Protein AF-A0A356FTU5-F1 (afdb_monomer_lite)

pLDDT: mean 93.16, std 6.66, range [50.97, 98.75]

Secondary structure (DSSP, 8-state):
--TTSSSPPPSB--TTS-S-TTS--TTSSTT--TTS-HHHHHHHHHHHHHHHHHHHHTTT---EEE--TTEEETT-B-HHHHHHHHPPTT----TTSBHHHH-GGGBEETTEEEEE-SSTTSBPBS-S-SSS---TTEEEB----BTT---SSSTTGGGGGG-----B-TT-HHHHS--EEETTEEE-HHHHHHHHHHHHHHHHHHHTT--TT---STTTTTSS--EEEETTGGGS-HHHHHHHHHHHHHH-TT-EEEEEETT-HHHHHHHTTT-SEEEETHHHHHHH--SHHHHHHHHHHHHHHHTT-EEEE-S--TTSPPPSSHHHHHHHHHHHTTSSSEE---TTGGGT-BTTBSSS-EEEETTEEEE--SB----HHHHT---TTGGGHHHHHHHHHHHHHH-HHHHSS-EEE--BTT--SSEEEEEEESSTT--TTTS-EEEEEEES-TTS-EEEEE---HHHHHHTT--TT-EEEEEETT---SS-TTTTTS-SSTT-EEHHHHHHT-EEEEEPPPPSSTTHHHHS----EEEEEEE-PPPPP-PPPEETTSSSEEESSEEEEE----TT--TTT-EEEEEEEEEETTT--EEEEEEEES-SEEEEE--TT-EEEEEEEEEETT-PBPPPPPPPPPEEEE-TT--SS-SS--HHHHHHHT--TT-TT----EEEEEE-TTSEEEEEEEPPTT-EEEEEEES-TT-S-PEEEEEEEE--SSEEEEEEEEE--TTT----EEEEEE-

Structure (mmCIF, N/CA/C/O backbone):
data_AF-A0A356FTU5-F1
#
_entry.id   AF-A0A356FTU5-F1
#
loop_
_atom_site.group_PDB
_atom_site.id
_atom_site.type_symbol
_atom_site.label_atom_id
_atom_site.label_alt_id
_atom_site.label_comp_id
_atom_site.label_asym_id
_atom_site.label_entity_id
_atom_site.label_seq_id
_atom_site.pdbx_PDB_ins_code
_atom_site.Cartn_x
_atom_site.Cartn_y
_atom_site.Cartn_z
_atom_site.occupancy
_atom_site.B_iso_or_equiv
_atom_site.auth_seq_id
_atom_site.auth_comp_id
_atom_site.auth_asym_id
_atom_site.auth_atom_id
_atom_site.pdbx_PDB_model_num
ATOM 1 N N . ASP A 1 1 ? 15.880 -12.876 -33.669 1.00 50.97 1 ASP A N 1
ATOM 2 C CA . ASP A 1 1 ? 16.952 -12.279 -32.837 1.00 50.97 1 ASP A CA 1
ATOM 3 C C . ASP A 1 1 ? 16.834 -10.759 -32.657 1.00 50.97 1 ASP A C 1
ATOM 5 O O . ASP A 1 1 ? 17.768 -10.165 -32.138 1.00 50.97 1 ASP A O 1
ATOM 9 N N . GLY A 1 2 ? 15.717 -10.118 -33.037 1.00 56.53 2 GLY A N 1
ATOM 10 C CA . GLY A 1 2 ? 15.645 -8.648 -33.070 1.00 56.53 2 GLY A CA 1
ATOM 11 C C . GLY A 1 2 ? 16.388 -8.044 -34.270 1.00 56.53 2 GLY A C 1
ATOM 12 O O . GLY A 1 2 ? 17.000 -8.763 -35.067 1.00 56.53 2 GLY A O 1
ATOM 13 N N . TRP A 1 3 ? 16.289 -6.724 -34.433 1.00 52.47 3 TRP A N 1
ATOM 14 C CA . TRP A 1 3 ? 17.009 -5.992 -35.478 1.00 52.47 3 TRP A CA 1
ATOM 15 C C . TRP A 1 3 ? 18.530 -6.119 -35.268 1.00 52.47 3 TRP A C 1
ATOM 17 O O . TRP A 1 3 ? 19.006 -6.097 -34.139 1.00 52.47 3 TRP A O 1
ATOM 27 N N . GLY A 1 4 ? 19.299 -6.312 -36.347 1.00 58.19 4 GLY A N 1
ATOM 28 C CA . GLY A 1 4 ? 20.758 -6.515 -36.277 1.00 58.19 4 GLY A CA 1
ATOM 29 C C . GLY A 1 4 ? 21.218 -7.926 -35.871 1.00 58.19 4 GLY A C 1
ATOM 30 O O . GLY A 1 4 ? 22.419 -8.191 -35.857 1.00 58.19 4 GLY A O 1
ATOM 31 N N . GLY A 1 5 ? 20.289 -8.843 -35.578 1.00 63.22 5 GLY A N 1
ATOM 32 C CA . GLY A 1 5 ? 20.584 -10.247 -35.289 1.00 63.22 5 GLY A CA 1
ATOM 33 C C . GLY A 1 5 ? 20.733 -11.138 -36.533 1.00 63.22 5 GLY A C 1
ATOM 34 O O . GLY A 1 5 ? 20.671 -10.683 -37.675 1.00 63.22 5 GLY A O 1
ATOM 35 N N . SER A 1 6 ? 20.932 -12.444 -36.316 1.00 67.50 6 SER A N 1
ATOM 36 C CA . SER A 1 6 ? 21.190 -13.417 -37.394 1.00 67.50 6 SER A CA 1
ATOM 37 C C . SER A 1 6 ? 19.928 -13.955 -38.088 1.00 67.50 6 SER A C 1
ATOM 39 O O . SER A 1 6 ? 20.020 -14.586 -39.143 1.00 67.50 6 SER A O 1
ATOM 41 N N . GLY A 1 7 ? 18.752 -13.698 -37.507 1.00 69.56 7 GLY A N 1
ATOM 42 C CA . GLY A 1 7 ? 17.441 -14.123 -38.004 1.00 69.56 7 GLY A CA 1
ATOM 43 C C . GLY A 1 7 ? 16.509 -12.956 -38.363 1.00 69.56 7 GLY A C 1
ATOM 44 O O . GLY A 1 7 ? 16.874 -11.797 -38.180 1.00 69.56 7 GLY A O 1
ATOM 45 N N . PRO A 1 8 ? 15.290 -13.244 -38.861 1.00 72.50 8 PRO A N 1
ATOM 46 C CA . PRO A 1 8 ? 14.292 -12.212 -39.134 1.00 72.50 8 PRO A CA 1
ATOM 47 C C . PRO A 1 8 ? 13.932 -11.427 -37.863 1.00 72.50 8 PRO A C 1
ATOM 49 O O . PRO A 1 8 ? 13.915 -11.983 -36.756 1.00 72.50 8 PRO A O 1
ATOM 52 N N . SER A 1 9 ? 13.637 -10.137 -38.038 1.00 77.62 9 SER A N 1
ATOM 53 C CA . SER A 1 9 ? 13.112 -9.280 -36.973 1.00 77.62 9 SER A CA 1
ATOM 54 C C . SER A 1 9 ? 11.780 -9.821 -36.455 1.00 77.62 9 SER A C 1
ATOM 56 O O . SER A 1 9 ? 11.006 -10.417 -37.207 1.00 77.62 9 SER A O 1
ATOM 58 N N . TYR A 1 10 ? 11.522 -9.616 -35.164 1.00 85.06 10 TYR A N 1
ATOM 59 C CA . TYR A 1 10 ? 10.209 -9.896 -34.592 1.00 85.06 10 TYR A CA 1
ATOM 60 C C . TYR A 1 10 ? 9.212 -8.795 -34.971 1.00 85.06 10 TYR A C 1
ATOM 62 O O . TYR A 1 10 ? 9.615 -7.663 -35.222 1.00 85.06 10 TYR A O 1
ATOM 70 N N . ASP A 1 11 ? 7.931 -9.155 -35.010 1.00 84.69 11 ASP A N 1
ATOM 71 C CA . ASP A 1 11 ? 6.804 -8.258 -35.267 1.00 84.69 11 ASP A CA 1
ATOM 72 C C . ASP A 1 11 ? 5.815 -8.410 -34.091 1.00 84.69 11 ASP A C 1
ATOM 74 O O . ASP A 1 11 ? 5.336 -9.531 -33.852 1.00 84.69 11 ASP A O 1
ATOM 78 N N . PRO A 1 12 ? 5.587 -7.348 -33.295 1.00 88.88 12 PRO A N 1
ATOM 79 C CA . PRO A 1 12 ? 5.987 -5.956 -33.554 1.00 88.88 12 PRO A CA 1
ATOM 80 C C . PRO A 1 12 ? 7.434 -5.601 -33.163 1.00 88.88 12 PRO A C 1
ATOM 82 O O . PRO A 1 12 ? 7.894 -4.511 -33.491 1.00 88.88 12 PRO A O 1
ATOM 85 N N . GLY A 1 13 ? 8.171 -6.496 -32.498 1.00 90.19 13 GLY A N 1
ATOM 86 C CA . GLY A 1 13 ? 9.497 -6.194 -31.949 1.00 90.19 13 GLY A CA 1
ATOM 87 C C . GLY A 1 13 ? 9.448 -5.831 -30.463 1.00 90.19 13 GLY A C 1
ATOM 88 O O . GLY A 1 13 ? 8.398 -5.923 -29.831 1.00 90.19 13 GLY A O 1
ATOM 89 N N . SER A 1 14 ? 10.602 -5.492 -29.883 1.00 91.69 14 SER A N 1
ATOM 90 C CA . SER A 1 14 ? 10.703 -5.155 -28.457 1.00 91.69 14 SER A CA 1
ATOM 91 C C . SER A 1 14 ? 10.032 -3.806 -28.153 1.00 91.69 14 SER A C 1
ATOM 93 O O . SER A 1 14 ? 10.347 -2.833 -28.838 1.00 91.69 14 SER A O 1
ATOM 95 N N . PRO A 1 15 ? 9.179 -3.696 -27.115 1.00 93.38 15 PRO A N 1
ATOM 96 C CA . PRO A 1 15 ? 8.638 -2.412 -26.668 1.00 93.38 15 PRO A CA 1
ATOM 97 C C . PRO A 1 15 ? 9.717 -1.487 -26.077 1.00 93.38 15 PRO A C 1
ATOM 99 O O . PRO A 1 15 ? 9.538 -0.273 -26.080 1.00 93.38 15 PRO A O 1
ATOM 102 N N . TYR A 1 16 ? 10.854 -2.044 -25.643 1.00 94.12 16 TYR A N 1
ATOM 103 C CA . TYR A 1 16 ? 12.013 -1.295 -25.141 1.00 94.12 16 TYR A CA 1
ATOM 104 C C . TYR A 1 16 ? 12.865 -0.681 -26.267 1.00 94.12 16 TYR A C 1
ATOM 106 O O . TYR A 1 16 ? 13.640 0.245 -26.042 1.00 94.12 16 TYR A O 1
ATOM 114 N N . ALA A 1 17 ? 12.665 -1.106 -27.521 1.00 95.00 17 ALA A N 1
ATOM 115 C CA . ALA A 1 17 ? 13.195 -0.403 -28.686 1.00 95.00 17 ALA A CA 1
ATOM 116 C C . ALA A 1 17 ? 12.280 0.771 -29.058 1.00 95.00 17 ALA A C 1
ATOM 118 O O . ALA A 1 17 ? 11.572 0.748 -30.067 1.00 95.00 17 ALA A O 1
ATOM 119 N N . VAL A 1 18 ? 12.282 1.804 -28.210 1.00 96.25 18 VAL A N 1
ATOM 120 C CA . VAL A 1 18 ? 11.379 2.953 -28.340 1.00 96.25 18 VAL A CA 1
ATOM 121 C C . VAL A 1 18 ? 11.697 3.750 -29.599 1.00 96.25 18 VAL A C 1
ATOM 123 O O . VAL A 1 18 ? 12.757 4.361 -29.710 1.00 96.25 18 VAL A O 1
ATOM 126 N N . LYS A 1 19 ? 10.750 3.773 -30.539 1.00 95.25 19 LYS A N 1
ATOM 127 C CA . LYS A 1 19 ? 10.852 4.554 -31.777 1.00 95.25 19 LYS A CA 1
ATOM 128 C C . LYS A 1 19 ? 10.479 6.025 -31.599 1.00 95.25 19 LYS A C 1
ATOM 130 O O . LYS A 1 19 ? 11.009 6.870 -32.304 1.00 95.25 19 LYS A O 1
ATOM 135 N N . ASN A 1 20 ? 9.557 6.350 -30.700 1.00 96.62 20 ASN A N 1
ATOM 136 C CA . ASN A 1 20 ? 9.153 7.730 -30.442 1.00 96.62 20 ASN A CA 1
ATOM 137 C C . ASN A 1 20 ? 8.666 7.850 -28.995 1.00 96.62 20 ASN A C 1
ATOM 139 O O . ASN A 1 20 ? 7.679 7.221 -28.625 1.00 96.62 20 ASN A O 1
ATOM 143 N N . PHE A 1 21 ? 9.365 8.645 -28.186 1.00 97.69 21 PHE A N 1
ATOM 144 C CA . PHE A 1 21 ? 9.066 8.823 -26.762 1.00 97.69 21 PHE A CA 1
ATOM 145 C C . PHE A 1 21 ? 7.808 9.671 -26.488 1.00 97.69 21 PHE A C 1
ATOM 147 O O . PHE A 1 21 ? 7.308 9.673 -25.368 1.00 97.69 21 PHE A O 1
ATOM 154 N N . PHE A 1 22 ? 7.275 10.371 -27.492 1.00 97.88 22 PHE A N 1
ATOM 155 C CA . PHE A 1 22 ? 6.143 11.302 -27.360 1.00 97.88 22 PHE A CA 1
ATOM 156 C C . PHE A 1 22 ? 4.938 10.888 -28.211 1.00 97.88 22 PHE A C 1
ATOM 158 O O . PHE A 1 22 ? 4.137 11.720 -28.639 1.00 97.88 22 PHE A O 1
ATOM 165 N N . ALA A 1 23 ? 4.838 9.598 -28.525 1.00 96.88 23 ALA A N 1
ATOM 166 C CA . ALA A 1 23 ? 3.730 9.041 -29.278 1.00 96.88 23 ALA A CA 1
ATOM 167 C C . ALA A 1 23 ? 3.340 7.670 -28.729 1.00 96.88 23 ALA A C 1
ATOM 169 O O . ALA A 1 23 ? 4.171 6.912 -28.236 1.00 96.88 23 ALA A O 1
ATOM 170 N N . VAL A 1 24 ? 2.063 7.331 -28.876 1.00 97.50 24 VAL A N 1
ATOM 171 C CA . VAL A 1 24 ? 1.575 5.970 -28.646 1.00 97.50 24 VAL A CA 1
ATOM 172 C C . VAL A 1 24 ? 1.755 5.175 -29.940 1.00 97.50 24 VAL A C 1
ATOM 174 O O . VAL A 1 24 ? 1.556 5.712 -31.031 1.00 97.50 24 VAL A O 1
ATOM 177 N N . ASN A 1 25 ? 2.138 3.899 -29.840 1.00 94.56 25 ASN A N 1
ATOM 178 C CA . ASN A 1 25 ? 2.213 3.013 -31.002 1.00 94.56 25 ASN A CA 1
ATOM 179 C C . ASN A 1 25 ? 0.865 3.009 -31.747 1.00 94.56 25 ASN A C 1
ATOM 181 O O . ASN A 1 25 ? -0.183 2.815 -31.135 1.00 94.56 25 ASN A O 1
ATOM 185 N N . GLU A 1 26 ? 0.903 3.205 -33.065 1.00 95.25 26 GLU A N 1
ATOM 186 C CA . GLU A 1 26 ? -0.280 3.358 -33.921 1.00 95.25 26 GLU A CA 1
ATOM 187 C C . GLU A 1 26 ? -1.257 2.173 -33.862 1.00 95.25 26 GLU A C 1
ATOM 189 O O . GLU A 1 26 ? -2.435 2.326 -34.169 1.00 95.25 26 GLU A O 1
ATOM 194 N N . LEU A 1 27 ? -0.774 1.000 -33.444 1.00 93.75 27 LEU A N 1
ATOM 195 C CA . LEU A 1 27 ? -1.554 -0.230 -33.314 1.00 93.75 27 LEU A CA 1
ATOM 196 C C . LEU A 1 27 ? -2.306 -0.330 -31.978 1.00 93.75 27 LEU A C 1
ATOM 198 O O . LEU A 1 27 ? -3.172 -1.189 -31.830 1.00 93.75 27 LEU A O 1
ATOM 202 N N . MET A 1 28 ? -2.016 0.539 -31.004 1.00 94.56 28 MET A N 1
ATOM 203 C CA . MET A 1 28 ? -2.645 0.539 -29.675 1.00 94.56 28 MET A CA 1
ATOM 204 C C . MET A 1 28 ? -3.977 1.302 -29.677 1.00 94.56 28 MET A C 1
ATOM 206 O O . MET A 1 28 ? -4.238 2.161 -28.837 1.00 94.56 28 MET A O 1
ATOM 210 N N . THR A 1 29 ? -4.836 0.999 -30.649 1.00 95.31 29 THR A N 1
ATOM 211 C CA . THR A 1 29 ? -6.193 1.540 -30.749 1.00 95.31 29 THR A CA 1
ATOM 212 C C . THR A 1 29 ? -7.114 0.578 -31.487 1.00 95.31 29 THR A C 1
ATOM 214 O O . THR A 1 29 ? -6.723 -0.093 -32.440 1.00 95.31 29 THR A O 1
ATOM 217 N N . VAL A 1 30 ? -8.385 0.547 -31.084 1.00 95.56 30 VAL A N 1
ATOM 218 C CA . VAL A 1 30 ? -9.436 -0.187 -31.810 1.00 95.56 30 VAL A CA 1
ATOM 219 C C . VAL A 1 30 ? -9.863 0.515 -33.105 1.00 95.56 30 VAL A C 1
ATOM 221 O O . VAL A 1 30 ? -10.628 -0.048 -33.885 1.00 95.56 30 VAL A O 1
ATOM 224 N N . HIS A 1 31 ? -9.386 1.742 -33.335 1.00 95.81 31 HIS A N 1
ATOM 225 C CA . HIS A 1 31 ? -9.686 2.563 -34.510 1.00 95.81 31 HIS A CA 1
ATOM 226 C C . HIS A 1 31 ? -8.559 2.574 -35.549 1.00 95.81 31 HIS A C 1
ATOM 228 O O . HIS A 1 31 ? -8.547 3.445 -36.416 1.00 95.81 31 HIS A O 1
ATOM 234 N N . TYR A 1 32 ? -7.625 1.623 -35.473 1.00 96.50 32 TYR A N 1
ATOM 235 C CA . TYR A 1 32 ? -6.564 1.493 -36.464 1.00 96.50 32 TYR A CA 1
ATOM 236 C C . TYR A 1 32 ? -7.145 1.254 -37.865 1.00 96.50 32 TYR A C 1
ATOM 238 O O . TYR A 1 32 ? -7.964 0.351 -38.063 1.00 96.50 32 TYR A O 1
ATOM 246 N N . ASP A 1 33 ? -6.673 2.025 -38.844 1.00 96.62 33 ASP A N 1
ATOM 247 C CA . ASP A 1 33 ? -6.993 1.842 -40.258 1.00 96.62 33 ASP A CA 1
ATOM 248 C C . ASP A 1 33 ? -5.701 1.870 -41.082 1.00 96.62 33 ASP A C 1
ATOM 250 O O . ASP A 1 33 ? -4.953 2.847 -41.079 1.00 96.62 33 ASP A O 1
ATOM 254 N N . ALA A 1 34 ? -5.442 0.796 -41.828 1.00 95.75 34 ALA A N 1
ATOM 255 C CA . ALA A 1 34 ? -4.254 0.682 -42.673 1.00 95.75 34 ALA A CA 1
ATOM 256 C C . ALA A 1 34 ? -4.234 1.677 -43.856 1.00 95.75 34 ALA A C 1
ATOM 258 O O . ALA A 1 34 ? -3.230 1.762 -44.562 1.00 95.75 34 ALA A O 1
ATOM 259 N N . SER A 1 35 ? -5.340 2.381 -44.124 1.00 96.81 35 SER A N 1
ATOM 260 C CA . SER A 1 35 ? -5.424 3.448 -45.127 1.00 96.81 35 SER A CA 1
ATOM 261 C C . SER A 1 35 ? -5.103 4.847 -44.590 1.00 96.81 35 SER A C 1
ATOM 263 O O . SER A 1 35 ? -4.844 5.740 -45.400 1.00 96.81 35 SER A O 1
ATOM 265 N N . ASN A 1 36 ? -5.080 5.022 -43.266 1.00 97.00 36 ASN A N 1
ATOM 266 C CA . ASN A 1 36 ? -4.653 6.255 -42.607 1.00 97.00 36 ASN A CA 1
ATOM 267 C C . ASN A 1 36 ? -3.126 6.415 -42.663 1.00 97.00 36 ASN A C 1
ATOM 269 O O . ASN A 1 36 ? -2.379 5.443 -42.815 1.00 97.00 36 ASN A O 1
ATOM 273 N N . SER A 1 37 ? -2.649 7.648 -42.493 1.00 95.50 37 SER A N 1
ATOM 274 C CA . SER A 1 37 ? -1.238 7.898 -42.207 1.00 95.50 37 SER A CA 1
ATOM 275 C C . SER A 1 37 ? -0.852 7.376 -40.816 1.00 95.50 37 SER A C 1
ATOM 277 O O . SER A 1 37 ? -1.699 7.156 -39.945 1.00 95.50 37 SER A O 1
ATOM 279 N N . VAL A 1 38 ? 0.453 7.210 -40.590 1.00 92.56 38 VAL A N 1
ATOM 280 C CA . VAL A 1 38 ? 0.994 6.824 -39.276 1.00 92.56 38 VAL A CA 1
ATOM 281 C C . VAL A 1 38 ? 0.581 7.840 -38.209 1.00 92.56 38 VAL A C 1
ATOM 283 O O . VAL A 1 38 ? 0.189 7.472 -37.107 1.00 92.56 38 VAL A O 1
ATOM 286 N N . GLU A 1 39 ? 0.609 9.132 -38.533 1.00 93.25 39 GLU A N 1
ATOM 287 C CA . GLU A 1 39 ? 0.220 10.215 -37.627 1.00 93.25 39 GLU A CA 1
ATOM 288 C C . GLU A 1 39 ? -1.268 10.171 -37.273 1.00 93.25 39 GLU A C 1
ATOM 290 O O . GLU A 1 39 ? -1.624 10.368 -36.113 1.00 93.25 39 GLU A O 1
ATOM 295 N N . GLU A 1 40 ? -2.135 9.884 -38.246 1.00 96.31 40 GLU A N 1
ATOM 296 C CA . GLU A 1 40 ? -3.575 9.732 -38.017 1.00 96.31 40 GLU A CA 1
ATOM 297 C C . GLU A 1 40 ? -3.864 8.550 -37.077 1.00 96.31 40 GLU A C 1
ATOM 299 O O . GLU A 1 40 ? -4.632 8.692 -36.122 1.00 96.31 40 GLU A O 1
ATOM 304 N N . ASN A 1 41 ? -3.195 7.409 -37.275 1.00 97.75 41 ASN A N 1
ATOM 305 C CA . ASN A 1 41 ? -3.339 6.259 -36.380 1.00 97.75 41 ASN A CA 1
ATOM 306 C C . ASN A 1 41 ? -2.711 6.508 -34.993 1.00 97.75 41 ASN A C 1
ATOM 308 O O . ASN A 1 41 ? -3.313 6.154 -33.979 1.00 97.75 41 ASN A O 1
ATOM 312 N N . ARG A 1 42 ? -1.551 7.177 -34.907 1.00 96.75 42 ARG A N 1
ATOM 313 C CA . ARG A 1 42 ? -0.941 7.600 -33.629 1.00 96.75 42 ARG A CA 1
ATOM 314 C C . ARG A 1 42 ? -1.839 8.568 -32.858 1.00 96.75 42 ARG A C 1
ATOM 316 O O . ARG A 1 42 ? -1.925 8.460 -31.639 1.00 96.75 42 ARG A O 1
ATOM 323 N N . ALA A 1 43 ? -2.536 9.479 -33.537 1.00 96.81 43 ALA A N 1
ATOM 324 C CA . ALA A 1 43 ? -3.500 10.373 -32.899 1.00 96.81 43 ALA A CA 1
ATOM 325 C C . ALA A 1 43 ? -4.685 9.592 -32.305 1.00 96.81 43 ALA A C 1
ATOM 327 O O . ALA A 1 43 ? -5.057 9.825 -31.156 1.00 96.81 43 ALA A O 1
ATOM 328 N N . ALA A 1 44 ? -5.224 8.613 -33.040 1.00 98.12 44 ALA A N 1
ATOM 329 C CA . ALA A 1 44 ? -6.270 7.729 -32.524 1.00 98.12 44 ALA A CA 1
ATOM 330 C C . ALA A 1 44 ? -5.791 6.877 -31.330 1.00 98.12 44 ALA A C 1
ATOM 332 O O . ALA A 1 44 ? -6.558 6.641 -30.395 1.00 98.12 44 ALA A O 1
ATOM 333 N N . ALA A 1 45 ? -4.530 6.435 -31.334 1.00 98.38 45 ALA A N 1
ATOM 334 C CA . ALA A 1 45 ? -3.909 5.732 -30.211 1.00 98.38 45 ALA A CA 1
ATOM 335 C C . ALA A 1 45 ? -3.667 6.639 -28.995 1.00 98.38 45 ALA A C 1
ATOM 337 O O . ALA A 1 45 ? -3.899 6.217 -27.865 1.00 98.38 45 ALA A O 1
ATOM 338 N N . MET A 1 46 ? -3.288 7.902 -29.206 1.00 98.25 46 MET A N 1
ATOM 339 C CA . MET A 1 46 ? -3.169 8.887 -28.127 1.00 98.25 46 MET A CA 1
ATOM 340 C C . MET A 1 46 ? -4.514 9.128 -27.434 1.00 98.25 46 MET A C 1
ATOM 342 O O . MET A 1 46 ? -4.575 9.125 -26.208 1.00 98.25 46 MET A O 1
ATOM 346 N N . THR A 1 47 ? -5.607 9.269 -28.195 1.00 98.25 47 THR A N 1
ATOM 347 C CA . THR A 1 47 ? -6.957 9.363 -27.612 1.00 98.25 47 THR A CA 1
ATOM 348 C C . THR A 1 47 ? -7.307 8.115 -26.803 1.00 98.25 47 THR A C 1
ATOM 350 O O . THR A 1 47 ? -7.766 8.240 -25.673 1.00 98.25 47 THR A O 1
ATOM 353 N N . ALA A 1 48 ? -7.030 6.917 -27.327 1.00 98.38 48 ALA A N 1
ATOM 354 C CA . ALA A 1 48 ? -7.289 5.674 -26.599 1.00 98.38 48 ALA A CA 1
ATOM 355 C C . ALA A 1 48 ? -6.501 5.591 -25.278 1.00 98.38 48 ALA A C 1
ATOM 357 O O . ALA A 1 48 ? -7.040 5.139 -24.268 1.00 98.38 48 ALA A O 1
ATOM 358 N N . PHE A 1 49 ? -5.247 6.051 -25.265 1.00 98.50 49 PHE A N 1
ATOM 359 C CA . PHE A 1 49 ? -4.437 6.091 -24.050 1.00 98.50 49 PHE A CA 1
ATOM 360 C C . PHE A 1 49 ? -4.940 7.136 -23.043 1.00 98.50 49 PHE A C 1
ATOM 362 O O . PHE A 1 49 ? -5.043 6.827 -21.858 1.00 98.50 49 PHE A O 1
ATOM 369 N N . HIS A 1 50 ? -5.325 8.333 -23.500 1.00 98.38 50 HIS A N 1
ATOM 370 C CA . HIS A 1 50 ? -5.966 9.344 -22.653 1.00 98.38 50 HIS A CA 1
ATOM 371 C C . HIS A 1 50 ? -7.222 8.788 -21.966 1.00 98.38 50 HIS A C 1
ATOM 373 O O . HIS A 1 50 ? -7.349 8.872 -20.746 1.00 98.38 50 HIS A O 1
ATOM 379 N N . ASP A 1 51 ? -8.118 8.167 -22.736 1.00 98.12 51 ASP A N 1
ATOM 380 C CA . ASP A 1 51 ? -9.369 7.600 -22.223 1.00 98.12 51 ASP A CA 1
ATOM 381 C C . ASP A 1 51 ? -9.118 6.429 -21.256 1.00 98.12 51 ASP A C 1
ATOM 383 O O . ASP A 1 51 ? -9.857 6.250 -20.282 1.00 98.12 51 ASP A O 1
ATOM 387 N N . PHE A 1 52 ? -8.068 5.635 -21.502 1.00 98.00 52 PHE A N 1
ATOM 388 C CA . PHE A 1 52 ? -7.630 4.575 -20.596 1.00 98.00 52 PHE A CA 1
ATOM 389 C C . PHE A 1 52 ? -7.192 5.141 -19.242 1.00 98.00 52 PHE A C 1
ATOM 391 O O . PHE A 1 52 ? -7.682 4.670 -18.216 1.00 98.00 52 PHE A O 1
ATOM 398 N N . VAL A 1 53 ? -6.326 6.160 -19.233 1.00 98.44 53 VAL A N 1
ATOM 399 C CA . VAL A 1 53 ? -5.860 6.785 -17.986 1.00 98.44 53 VAL A CA 1
ATOM 400 C C . VAL A 1 53 ? -7.027 7.439 -17.253 1.00 98.44 53 VAL A C 1
ATOM 402 O O . VAL A 1 53 ? -7.276 7.096 -16.106 1.00 98.44 53 VAL A O 1
ATOM 405 N N . ALA A 1 54 ? -7.860 8.227 -17.937 1.00 97.69 54 ALA A N 1
ATOM 406 C CA . ALA A 1 54 ? -9.052 8.817 -17.325 1.00 97.69 54 ALA A CA 1
ATOM 407 C C . ALA A 1 54 ? -9.996 7.761 -16.707 1.00 97.69 54 ALA A C 1
ATOM 409 O O . ALA A 1 54 ? -10.629 7.997 -15.677 1.00 97.69 54 ALA A O 1
ATOM 410 N N . SER A 1 55 ? -10.093 6.572 -17.312 1.00 97.88 55 SER A N 1
ATOM 411 C CA . SER A 1 55 ? -10.869 5.458 -16.755 1.00 97.88 55 SER A CA 1
ATOM 412 C C . SER A 1 55 ? -10.214 4.831 -15.520 1.00 97.88 55 SER A C 1
ATOM 414 O O . SER A 1 55 ? -10.935 4.406 -14.615 1.00 97.88 55 SER A O 1
ATOM 416 N N . ALA A 1 56 ? -8.882 4.758 -15.477 1.00 97.62 56 ALA A N 1
ATOM 417 C CA . ALA A 1 56 ? -8.121 4.297 -14.318 1.00 97.62 56 ALA A CA 1
ATOM 418 C C . ALA A 1 56 ? -8.263 5.276 -13.140 1.00 97.62 56 ALA A C 1
ATOM 420 O O . ALA A 1 56 ? -8.560 4.842 -12.024 1.00 97.62 56 ALA A O 1
ATOM 421 N N . ASP A 1 57 ? -8.215 6.582 -13.412 1.00 96.31 57 ASP A N 1
ATOM 422 C CA . ASP A 1 57 ? -8.398 7.652 -12.426 1.00 96.31 57 ASP A CA 1
ATOM 423 C C . ASP A 1 57 ? -9.779 7.558 -11.751 1.00 96.31 57 ASP A C 1
ATOM 425 O O . ASP A 1 57 ? -9.889 7.620 -10.528 1.00 96.31 57 ASP A O 1
ATOM 429 N N . LEU A 1 58 ? -10.847 7.293 -12.523 1.00 95.62 58 LEU A N 1
ATOM 430 C CA . LEU A 1 58 ? -12.206 7.057 -11.996 1.00 95.62 58 LEU A CA 1
ATOM 431 C C . LEU A 1 58 ? -12.317 5.821 -11.088 1.00 95.62 58 LEU A C 1
ATOM 433 O O . LEU A 1 58 ? -13.334 5.636 -10.411 1.00 95.62 58 LEU A O 1
ATOM 437 N N . LYS A 1 59 ? -11.320 4.936 -11.125 1.00 95.25 59 LYS A N 1
ATOM 438 C CA . LYS A 1 59 ? -11.200 3.747 -10.276 1.00 95.25 59 LYS A CA 1
ATOM 439 C C . LYS A 1 59 ? -10.130 3.898 -9.200 1.00 95.25 59 LYS A C 1
ATOM 441 O O . LYS A 1 59 ? -9.903 2.930 -8.481 1.00 95.25 59 LYS A O 1
ATOM 446 N N . GLU A 1 60 ? -9.507 5.073 -9.091 1.00 92.69 60 GLU A N 1
ATOM 447 C CA . GLU A 1 60 ? -8.386 5.347 -8.186 1.00 92.69 60 GLU A CA 1
ATOM 448 C C . GLU A 1 60 ? -7.209 4.372 -8.397 1.00 92.69 60 GLU A C 1
ATOM 450 O O . GLU A 1 60 ? -6.487 4.019 -7.461 1.00 92.69 60 GLU A O 1
ATOM 455 N N . VAL A 1 61 ? -7.019 3.910 -9.639 1.00 95.00 61 VAL A N 1
ATOM 456 C CA . VAL A 1 61 ? -5.905 3.045 -10.042 1.00 95.00 61 VAL A CA 1
ATOM 457 C C . VAL A 1 61 ? -4.841 3.906 -10.698 1.00 95.00 61 VAL A C 1
ATOM 459 O O . VAL A 1 61 ? -5.067 4.438 -11.779 1.00 95.00 61 VAL A O 1
ATOM 462 N N . GLY A 1 62 ? -3.673 4.002 -10.065 1.00 95.31 62 GLY A N 1
ATOM 463 C CA . GLY A 1 62 ? -2.579 4.782 -10.624 1.00 95.31 62 GLY A CA 1
ATOM 464 C C . GLY A 1 62 ? -1.905 4.103 -11.821 1.00 95.31 62 GLY A C 1
ATOM 465 O O . GLY A 1 62 ? -1.698 2.885 -11.815 1.00 95.31 62 GLY A O 1
ATOM 466 N N . VAL A 1 63 ? -1.523 4.886 -12.831 1.00 97.38 63 VAL A N 1
ATOM 467 C CA . VAL A 1 63 ? -0.837 4.403 -14.040 1.00 97.38 63 VAL A CA 1
ATOM 468 C C . VAL A 1 63 ? 0.640 4.777 -13.996 1.00 97.38 63 VAL A C 1
ATOM 470 O O . VAL A 1 63 ? 1.007 5.951 -14.006 1.00 97.38 63 VAL A O 1
ATOM 473 N N . MET A 1 64 ? 1.503 3.761 -13.995 1.00 97.56 64 MET A N 1
ATOM 474 C CA . MET A 1 64 ? 2.954 3.919 -14.065 1.00 97.56 64 MET A CA 1
ATOM 475 C C . MET A 1 64 ? 3.461 3.481 -15.442 1.00 97.56 64 MET A C 1
ATOM 477 O O . MET A 1 64 ? 3.223 2.344 -15.848 1.00 97.56 64 MET A O 1
ATOM 481 N N . LEU A 1 65 ? 4.151 4.371 -16.157 1.00 97.62 65 LEU A N 1
ATOM 482 C CA . LEU A 1 65 ? 4.747 4.059 -17.460 1.00 97.62 65 LEU A CA 1
ATOM 483 C C . LEU A 1 65 ? 6.147 3.472 -17.305 1.00 97.62 65 LEU A C 1
ATOM 485 O O . LEU A 1 65 ? 6.892 3.871 -16.416 1.00 97.62 65 LEU A O 1
ATOM 489 N N . ASP A 1 66 ? 6.527 2.569 -18.203 1.00 96.00 66 ASP A N 1
ATOM 490 C CA . ASP A 1 66 ? 7.927 2.171 -18.331 1.00 96.00 66 ASP A CA 1
ATOM 491 C C . ASP A 1 66 ? 8.738 3.296 -19.001 1.00 96.00 66 ASP A C 1
ATOM 493 O O . ASP A 1 66 ? 8.244 3.972 -19.909 1.00 96.00 66 ASP A O 1
ATOM 497 N N . ALA A 1 67 ? 9.962 3.528 -18.532 1.00 95.50 67 ALA A N 1
ATOM 498 C CA . ALA A 1 67 ? 10.813 4.642 -18.940 1.00 95.50 67 ALA A CA 1
ATOM 499 C C . ALA A 1 67 ? 12.256 4.184 -19.224 1.00 95.50 67 ALA A C 1
ATOM 501 O O . ALA A 1 67 ? 13.139 4.366 -18.379 1.00 95.50 67 ALA A O 1
ATOM 502 N N . PRO A 1 68 ? 12.523 3.624 -20.419 1.00 95.06 68 PRO A N 1
ATOM 503 C CA . PRO A 1 68 ? 13.858 3.211 -20.841 1.00 95.06 68 PRO A CA 1
ATOM 504 C C . PRO A 1 68 ? 14.673 4.396 -21.341 1.00 95.06 68 PRO A C 1
ATOM 506 O O . PRO A 1 68 ? 14.873 4.581 -22.533 1.00 95.06 68 PRO A O 1
ATOM 509 N N . PHE A 1 69 ? 15.124 5.255 -20.430 1.00 96.75 69 PHE A N 1
ATOM 510 C CA . PHE A 1 69 ? 15.841 6.477 -20.814 1.00 96.75 69 PHE A CA 1
ATOM 511 C C . PHE A 1 69 ? 17.307 6.242 -21.172 1.00 96.75 69 PHE A C 1
ATOM 513 O O . PHE A 1 69 ? 17.879 7.038 -21.911 1.00 96.75 69 PHE A O 1
ATOM 520 N N . ASN A 1 70 ? 17.926 5.155 -20.703 1.00 95.62 70 ASN A N 1
ATOM 521 C CA . ASN A 1 70 ? 19.324 4.860 -21.033 1.00 95.62 70 ASN A CA 1
ATOM 522 C C . ASN A 1 70 ? 19.514 4.427 -22.496 1.00 95.62 70 ASN A C 1
ATOM 524 O O . ASN A 1 70 ? 20.637 4.432 -22.998 1.00 95.62 70 ASN A O 1
ATOM 528 N N . HIS A 1 71 ? 18.442 4.018 -23.178 1.00 96.75 71 HIS A N 1
ATOM 529 C CA . HIS A 1 71 ? 18.529 3.470 -24.521 1.00 96.75 71 HIS A CA 1
ATOM 530 C C . HIS A 1 71 ? 17.293 3.767 -25.369 1.00 96.75 71 HIS A C 1
ATOM 532 O O . HIS A 1 71 ? 16.256 4.199 -24.890 1.00 96.75 71 HIS A O 1
ATOM 538 N N . THR A 1 72 ? 17.398 3.554 -26.674 1.00 96.88 72 THR A N 1
ATOM 539 C CA . THR A 1 72 ? 16.298 3.804 -27.612 1.00 96.88 72 THR A CA 1
ATOM 540 C C . THR A 1 72 ? 16.452 2.973 -28.886 1.00 96.88 72 THR A C 1
ATOM 542 O O . THR A 1 72 ? 17.484 2.327 -29.081 1.00 96.88 72 THR A O 1
ATOM 545 N N . ALA A 1 73 ? 15.451 2.945 -29.768 1.00 95.50 73 ALA A N 1
ATOM 546 C CA . ALA A 1 73 ? 15.582 2.283 -31.061 1.00 95.50 73 ALA A CA 1
ATOM 547 C C . ALA A 1 73 ? 16.670 2.939 -31.927 1.00 95.50 73 ALA A C 1
ATOM 549 O O . ALA A 1 73 ? 16.947 4.136 -31.850 1.00 95.50 73 ALA A O 1
ATOM 550 N N . HIS A 1 74 ? 17.255 2.159 -32.834 1.00 92.50 74 HIS A N 1
ATOM 551 C CA . HIS A 1 74 ? 18.209 2.685 -33.814 1.00 92.50 74 HIS A CA 1
ATOM 552 C C . HIS A 1 74 ? 17.602 3.719 -34.783 1.00 92.50 74 HIS A C 1
ATOM 554 O O . HIS A 1 74 ? 18.351 4.499 -35.368 1.00 92.50 74 HIS A O 1
ATOM 560 N N . ASP A 1 75 ? 16.285 3.692 -34.988 1.00 94.44 75 ASP A N 1
ATOM 561 C CA . ASP A 1 75 ? 15.499 4.587 -35.841 1.00 94.44 75 ASP A CA 1
ATOM 562 C C . ASP A 1 75 ? 14.583 5.508 -35.017 1.00 94.44 75 ASP A C 1
ATOM 564 O O . ASP A 1 75 ? 13.507 5.887 -35.478 1.00 94.44 75 ASP A O 1
ATOM 568 N N . VAL A 1 76 ? 15.001 5.864 -33.795 1.00 97.88 76 VAL A N 1
ATOM 569 C CA . VAL A 1 76 ? 14.257 6.795 -32.939 1.00 97.88 76 VAL A CA 1
ATOM 570 C C . VAL A 1 76 ? 14.023 8.138 -33.631 1.00 97.88 76 VAL A C 1
ATOM 572 O O . VAL A 1 76 ? 14.943 8.757 -34.171 1.00 97.88 76 VAL A O 1
ATOM 575 N N . GLU A 1 77 ? 12.776 8.584 -33.592 1.00 98.19 77 GLU A N 1
ATOM 576 C CA . GLU A 1 77 ? 12.278 9.846 -34.118 1.00 98.19 77 GLU A CA 1
ATOM 577 C C . GLU A 1 77 ? 12.417 10.962 -33.071 1.00 98.19 77 GLU A C 1
ATOM 579 O O . GLU A 1 77 ? 12.297 10.728 -31.868 1.00 98.19 77 GLU A O 1
ATOM 584 N N . LEU A 1 78 ? 12.614 12.203 -33.520 1.00 98.06 78 LEU A N 1
ATOM 585 C CA . LEU A 1 78 ? 12.702 13.366 -32.628 1.00 98.06 78 LEU A CA 1
ATOM 586 C C . LEU A 1 78 ? 11.433 13.578 -31.783 1.00 98.06 78 LEU A C 1
ATOM 588 O O . LEU A 1 78 ? 11.522 13.987 -30.625 1.00 98.06 78 LEU A O 1
ATOM 592 N N . GLY A 1 79 ? 10.253 13.367 -32.368 1.00 96.88 79 GLY A N 1
ATOM 593 C CA . GLY A 1 79 ? 9.018 13.974 -31.876 1.00 96.88 79 GLY A CA 1
ATOM 594 C C . GLY A 1 79 ? 9.062 15.507 -31.971 1.00 96.88 79 GLY A C 1
ATOM 595 O O . GLY A 1 79 ? 10.091 16.106 -32.294 1.00 96.88 79 GLY A O 1
ATOM 596 N N . GLN A 1 80 ? 7.940 16.178 -31.694 1.00 97.25 80 GLN A N 1
ATOM 597 C CA . GLN A 1 80 ? 7.920 17.647 -31.743 1.00 97.25 80 GLN A CA 1
ATOM 598 C C . GLN A 1 80 ? 8.850 18.260 -30.684 1.00 97.25 80 GLN A C 1
ATOM 600 O O . GLN A 1 80 ? 9.588 19.188 -30.992 1.00 97.25 80 GLN A O 1
ATOM 605 N N . VAL A 1 81 ? 8.900 17.669 -29.486 1.00 97.81 81 VAL A N 1
ATOM 606 C CA . VAL A 1 81 ? 9.810 18.088 -28.409 1.00 97.81 81 VAL A CA 1
ATOM 607 C C . VAL A 1 81 ? 11.272 18.042 -28.864 1.00 97.81 81 VAL A C 1
ATOM 609 O O . VAL A 1 81 ? 12.023 18.981 -28.623 1.00 97.81 81 VAL A O 1
ATOM 612 N N . GLY A 1 82 ? 11.688 16.995 -29.585 1.00 97.81 82 GLY A N 1
ATOM 613 C CA . GLY A 1 82 ? 13.043 16.919 -30.131 1.00 97.81 82 GLY A CA 1
ATOM 614 C C . GLY A 1 82 ? 13.331 17.987 -31.185 1.00 97.81 82 GLY A C 1
ATOM 615 O O . GLY A 1 82 ? 14.436 18.523 -31.216 1.00 97.81 82 GLY A O 1
ATOM 616 N N . VAL A 1 83 ? 12.355 18.338 -32.029 1.00 98.25 83 VAL A N 1
ATOM 617 C CA . VAL A 1 83 ? 12.503 19.451 -32.985 1.00 98.25 83 VAL A CA 1
ATOM 618 C C . VAL A 1 83 ? 12.702 20.763 -32.234 1.00 98.25 83 VAL A C 1
ATOM 620 O O . VAL A 1 83 ? 13.652 21.490 -32.522 1.00 98.25 83 VAL A O 1
ATOM 623 N N . ASP A 1 84 ? 11.857 21.029 -31.240 1.00 97.75 84 ASP A N 1
ATOM 624 C CA . ASP A 1 84 ? 11.917 22.248 -30.437 1.00 97.75 84 ASP A CA 1
ATOM 625 C C . ASP A 1 84 ? 13.255 22.341 -29.686 1.00 97.75 84 ASP A C 1
ATOM 627 O O . ASP A 1 84 ? 13.859 23.413 -29.612 1.00 97.75 84 ASP A O 1
ATOM 631 N N . LEU A 1 85 ? 13.775 21.209 -29.193 1.00 97.75 85 LEU A N 1
ATOM 632 C CA . LEU A 1 85 ? 15.017 21.147 -28.427 1.00 97.75 85 LEU A CA 1
ATOM 633 C C . LEU A 1 85 ? 16.294 21.186 -29.278 1.00 97.75 85 LEU A C 1
ATOM 635 O O . LEU A 1 85 ? 17.255 21.854 -28.901 1.00 97.75 85 LEU A O 1
ATOM 639 N N . PHE A 1 86 ? 16.339 20.498 -30.413 1.00 97.94 86 PHE A N 1
ATOM 640 C CA . PHE A 1 86 ? 17.604 20.244 -31.107 1.00 97.94 86 PHE A CA 1
ATOM 641 C C . PHE A 1 86 ? 17.764 20.984 -32.437 1.00 97.94 86 PHE A C 1
ATOM 643 O O . PHE A 1 86 ? 18.885 21.050 -32.939 1.00 97.94 86 PHE A O 1
ATOM 650 N N . GLN A 1 87 ? 16.703 21.564 -33.013 1.00 98.00 87 GLN A N 1
ATOM 651 C CA . GLN A 1 87 ? 16.788 22.224 -34.319 1.00 98.00 87 GLN A CA 1
ATOM 652 C C . GLN A 1 87 ? 17.654 23.501 -34.262 1.00 98.00 87 GLN A C 1
ATOM 654 O O . GLN A 1 87 ? 17.289 24.453 -33.572 1.00 98.00 87 GLN A O 1
ATOM 659 N N . PRO A 1 88 ? 18.754 23.593 -35.035 1.00 97.75 88 PRO A N 1
ATOM 660 C CA . PRO A 1 88 ? 19.558 24.809 -35.110 1.00 97.75 88 PRO A CA 1
ATOM 661 C C . PRO A 1 88 ? 18.908 25.905 -35.961 1.00 97.75 88 PRO A C 1
ATOM 663 O O . PRO A 1 88 ? 18.141 25.628 -36.890 1.00 97.75 88 PRO A O 1
ATOM 666 N N . ASP A 1 89 ? 19.321 27.151 -35.728 1.00 96.81 89 ASP A N 1
ATOM 667 C CA . ASP A 1 89 ? 18.917 28.304 -36.533 1.00 96.81 89 ASP A CA 1
ATOM 668 C C . ASP A 1 89 ? 19.197 28.076 -38.029 1.00 96.81 89 ASP A C 1
ATOM 670 O O . ASP A 1 89 ? 20.273 27.631 -38.442 1.00 96.81 89 ASP A O 1
ATOM 674 N N . GLY A 1 90 ? 18.212 28.405 -38.867 1.00 95.81 90 GLY A N 1
ATOM 675 C CA . GLY A 1 90 ? 18.310 28.265 -40.323 1.00 95.81 90 GLY A CA 1
ATOM 676 C C . GLY A 1 90 ? 18.147 26.836 -40.852 1.00 95.81 90 GLY A C 1
ATOM 677 O O . GLY A 1 90 ? 18.278 26.633 -42.061 1.00 95.81 90 GLY A O 1
ATOM 678 N N . GLN A 1 91 ? 17.843 25.857 -39.994 1.00 96.88 91 GLN A N 1
ATOM 679 C CA . GLN A 1 91 ? 17.447 24.511 -40.406 1.00 96.88 91 GLN A CA 1
ATOM 680 C C . GLN A 1 91 ? 15.930 24.302 -40.298 1.00 96.88 91 GLN A C 1
ATOM 682 O O . GLN A 1 91 ? 15.207 25.091 -39.696 1.00 96.88 91 GLN A O 1
ATOM 687 N N . THR A 1 92 ? 15.434 23.238 -40.928 1.00 97.19 92 THR A N 1
ATOM 688 C CA . THR A 1 92 ? 14.035 22.806 -40.825 1.00 97.19 92 THR A CA 1
ATOM 689 C C . THR A 1 92 ? 14.013 21.297 -40.670 1.00 97.19 92 THR A C 1
ATOM 691 O O . THR A 1 92 ? 14.430 20.571 -41.579 1.00 97.19 92 THR A O 1
ATOM 694 N N . TRP A 1 93 ? 13.605 20.843 -39.494 1.00 97.88 93 TRP A N 1
ATOM 695 C CA . TRP A 1 93 ? 13.504 19.440 -39.113 1.00 97.88 93 TRP A CA 1
ATOM 696 C C . TRP A 1 93 ? 12.026 19.044 -38.999 1.00 97.88 93 TRP A C 1
ATOM 698 O O . TRP A 1 93 ? 11.140 19.896 -38.922 1.00 97.88 93 TRP A O 1
ATOM 708 N N . SER A 1 94 ? 11.755 17.746 -39.046 1.00 97.25 94 SER A N 1
ATOM 709 C CA . SER A 1 94 ? 10.436 17.146 -38.855 1.00 97.25 94 SER A CA 1
ATOM 710 C C . SER A 1 94 ? 10.429 16.293 -37.591 1.00 97.25 94 SER A C 1
ATOM 712 O O . SER A 1 94 ? 11.439 15.681 -37.253 1.00 97.25 94 SER A O 1
ATOM 714 N N . ALA A 1 95 ? 9.272 16.192 -36.930 1.00 96.69 95 ALA A N 1
ATOM 715 C CA . ALA A 1 95 ? 9.086 15.331 -35.762 1.00 96.69 95 ALA A CA 1
ATOM 716 C C . ALA A 1 95 ? 9.393 13.848 -36.047 1.00 96.69 95 ALA A C 1
ATOM 718 O O . ALA A 1 95 ? 9.770 13.123 -35.134 1.00 96.69 95 ALA A O 1
ATOM 719 N N . ASN A 1 96 ? 9.276 13.410 -37.305 1.00 96.12 96 ASN A N 1
ATOM 720 C CA . ASN A 1 96 ? 9.560 12.035 -37.722 1.00 96.12 96 ASN A CA 1
ATOM 721 C C . ASN A 1 96 ? 11.009 11.829 -38.195 1.00 96.12 96 ASN A C 1
ATOM 723 O O . ASN A 1 96 ? 11.353 10.739 -38.648 1.00 96.12 96 ASN A O 1
ATOM 727 N N . ASP A 1 97 ? 11.854 12.865 -38.170 1.00 98.12 97 ASP A N 1
ATOM 728 C CA . ASP A 1 97 ? 13.257 12.683 -38.528 1.00 98.12 97 ASP A CA 1
ATOM 729 C C . ASP A 1 97 ? 13.958 11.818 -37.476 1.00 98.12 97 ASP A C 1
ATOM 731 O O . ASP A 1 97 ? 13.799 12.032 -36.272 1.00 98.12 97 ASP A O 1
ATOM 735 N N . GLU A 1 98 ? 14.784 10.877 -37.937 1.00 98.25 98 GLU A N 1
ATOM 736 C CA . GLU A 1 98 ? 15.578 10.041 -37.040 1.00 98.25 98 GLU A CA 1
ATOM 737 C C . GLU A 1 98 ? 16.696 10.860 -36.380 1.00 98.25 98 GLU A C 1
ATOM 739 O O . GLU A 1 98 ? 17.499 11.513 -37.067 1.00 98.25 98 GLU A O 1
ATOM 744 N N . ILE A 1 99 ? 16.812 10.769 -35.051 1.00 98.56 99 ILE A N 1
ATOM 745 C CA . ILE A 1 99 ? 17.764 11.567 -34.262 1.00 98.56 99 ILE A CA 1
ATOM 746 C C . ILE A 1 99 ? 19.196 11.351 -34.760 1.00 98.56 99 ILE A C 1
ATOM 748 O O . ILE A 1 99 ? 19.932 12.313 -34.960 1.00 98.56 99 ILE A O 1
ATOM 752 N N . ARG A 1 100 ? 19.585 10.111 -35.079 1.00 97.56 100 ARG A N 1
ATOM 753 C CA . ARG A 1 100 ? 20.951 9.773 -35.525 1.00 97.56 100 ARG A CA 1
ATOM 754 C C . ARG A 1 100 ? 21.417 10.506 -36.791 1.00 97.56 100 ARG A C 1
ATOM 756 O O . ARG A 1 100 ? 22.621 10.631 -37.007 1.00 97.56 100 ARG A O 1
ATOM 763 N N . TYR A 1 101 ? 20.494 10.957 -37.646 1.00 98.00 101 TYR A N 1
ATOM 764 C CA . TYR A 1 101 ? 20.821 11.708 -38.865 1.00 98.00 101 TYR A CA 1
ATOM 765 C C . TYR A 1 101 ? 20.783 13.223 -38.662 1.00 98.00 101 TYR A C 1
ATOM 767 O O . TYR A 1 101 ? 21.347 13.958 -39.476 1.00 98.00 101 TYR A O 1
ATOM 775 N N . ARG A 1 102 ? 20.129 13.689 -37.596 1.00 97.62 102 ARG A N 1
ATOM 776 C CA . ARG A 1 102 ? 20.024 15.105 -37.240 1.00 97.62 102 ARG A CA 1
ATOM 777 C C . ARG A 1 102 ? 21.088 15.520 -36.235 1.00 97.62 102 ARG A C 1
ATOM 779 O O . ARG A 1 102 ? 21.788 16.501 -36.475 1.00 97.62 102 ARG A O 1
ATOM 786 N N . ASP A 1 103 ? 21.261 14.736 -35.178 1.00 97.69 103 ASP A N 1
ATOM 787 C CA . ASP A 1 103 ? 22.292 14.931 -34.172 1.00 97.69 103 ASP A CA 1
ATOM 788 C C . ASP A 1 103 ? 22.745 13.601 -33.546 1.00 97.69 103 ASP A C 1
ATOM 790 O O . ASP A 1 103 ? 22.224 13.137 -32.533 1.00 97.69 103 ASP A O 1
ATOM 794 N N . ALA A 1 104 ? 23.769 12.980 -34.140 1.00 98.00 104 ALA A N 1
ATOM 795 C CA . ALA A 1 104 ? 24.339 11.735 -33.622 1.00 98.00 104 ALA A CA 1
ATOM 796 C C . ALA A 1 104 ? 24.936 11.879 -32.209 1.00 98.00 104 ALA A C 1
ATOM 798 O O . ALA A 1 104 ? 25.084 10.878 -31.516 1.00 98.00 104 ALA A O 1
ATOM 799 N N . ARG A 1 105 ? 25.224 13.106 -31.748 1.00 98.25 105 ARG A N 1
ATOM 800 C CA . ARG A 1 105 ? 25.795 13.357 -30.417 1.00 98.25 105 ARG A CA 1
ATOM 801 C C . ARG A 1 105 ? 24.826 13.039 -29.273 1.00 98.25 105 ARG A C 1
ATOM 803 O O . ARG A 1 105 ? 25.257 13.043 -28.125 1.00 98.25 105 ARG A O 1
ATOM 810 N N . PHE A 1 106 ? 23.553 12.777 -29.585 1.00 98.56 106 PHE A N 1
ATOM 811 C CA . PHE A 1 106 ? 22.558 12.220 -28.664 1.00 98.56 106 PHE A CA 1
ATOM 812 C C . PHE A 1 106 ? 22.961 10.831 -28.135 1.00 98.56 106 PHE A C 1
ATOM 814 O O . PHE A 1 106 ? 22.572 10.447 -27.037 1.00 98.56 106 PHE A O 1
ATOM 821 N N . PHE A 1 107 ? 23.754 10.080 -28.904 1.00 98.69 107 PHE A N 1
ATOM 822 C CA . PHE A 1 107 ? 24.147 8.708 -28.591 1.00 98.69 107 PHE A CA 1
ATOM 823 C C . PHE A 1 107 ? 25.583 8.617 -28.085 1.00 98.69 107 PHE A C 1
ATOM 825 O O . PHE A 1 107 ? 26.450 9.414 -28.465 1.00 98.69 107 PHE A O 1
ATOM 832 N N . SER A 1 108 ? 25.847 7.585 -27.289 1.00 98.38 108 SER A N 1
ATOM 833 C CA . SER A 1 108 ? 27.203 7.195 -26.904 1.00 98.38 108 SER A CA 1
ATOM 834 C C . SER A 1 108 ? 27.972 6.652 -28.112 1.00 98.38 108 SER A C 1
ATOM 836 O O . SER A 1 108 ? 27.393 6.056 -29.027 1.00 98.38 108 SER A O 1
ATOM 838 N N . GLN A 1 109 ? 29.287 6.860 -28.138 1.00 97.94 109 GLN A N 1
ATOM 839 C CA . GLN A 1 109 ? 30.158 6.391 -29.212 1.00 97.94 109 GLN A CA 1
ATOM 840 C C . GLN A 1 109 ? 30.436 4.889 -29.091 1.00 97.94 109 GLN A C 1
ATOM 842 O O . GLN A 1 109 ? 30.778 4.381 -28.022 1.00 97.94 109 GLN A O 1
ATOM 847 N N . ASP A 1 110 ? 30.356 4.171 -30.211 1.00 95.75 110 ASP A N 1
ATOM 848 C CA . ASP A 1 110 ? 30.682 2.748 -30.257 1.00 95.75 110 ASP A CA 1
ATOM 849 C C . ASP A 1 110 ? 32.125 2.480 -29.793 1.00 95.75 110 ASP A C 1
ATOM 851 O O . ASP A 1 110 ? 33.091 3.081 -30.271 1.00 95.75 110 ASP A O 1
ATOM 855 N N . GLY A 1 111 ? 32.260 1.580 -28.819 1.00 92.69 111 GLY A N 1
ATOM 856 C CA . GLY A 1 111 ? 33.528 1.249 -28.168 1.00 92.69 111 GLY A CA 1
ATOM 857 C C . GLY A 1 111 ? 34.061 2.285 -27.167 1.00 92.69 111 GLY A C 1
ATOM 858 O O . GLY A 1 111 ? 35.124 2.040 -26.592 1.00 92.69 111 GLY A O 1
ATOM 859 N N . ASN A 1 112 ? 33.367 3.408 -26.943 1.00 95.69 112 ASN A N 1
ATOM 860 C CA . ASN A 1 112 ? 33.729 4.403 -25.932 1.00 95.69 112 ASN A CA 1
ATOM 861 C C . ASN A 1 112 ? 32.500 5.166 -25.399 1.00 95.69 112 ASN A C 1
ATOM 863 O O . ASN A 1 112 ? 32.136 6.223 -25.917 1.00 95.69 112 ASN A O 1
ATOM 867 N N . TYR A 1 113 ? 31.912 4.670 -24.311 1.00 96.50 113 TYR A N 1
ATOM 868 C CA . TYR A 1 113 ? 30.672 5.226 -23.755 1.00 96.50 113 TYR A CA 1
ATOM 869 C C . TYR A 1 113 ? 30.877 6.566 -23.027 1.00 96.50 113 TYR A C 1
ATOM 871 O O . TYR A 1 113 ? 29.905 7.261 -22.754 1.00 96.50 113 TYR A O 1
ATOM 879 N N . SER A 1 114 ? 32.123 6.993 -22.764 1.00 95.31 114 SER A N 1
ATOM 880 C CA . SER A 1 114 ? 32.417 8.337 -22.232 1.00 95.31 114 SER A CA 1
ATOM 881 C C . SER A 1 114 ? 32.482 9.429 -23.300 1.00 95.31 114 SER A C 1
ATOM 883 O O . SER A 1 114 ? 32.654 10.607 -22.967 1.00 95.31 114 SER A O 1
ATOM 885 N N . ASN A 1 115 ? 32.282 9.080 -24.575 1.00 96.69 115 ASN A N 1
ATOM 886 C CA . ASN A 1 115 ? 32.215 10.026 -25.683 1.00 96.69 115 ASN A CA 1
ATOM 887 C C . ASN A 1 115 ? 30.900 9.949 -26.456 1.00 96.69 115 ASN A C 1
ATOM 889 O O . ASN A 1 115 ? 30.222 8.929 -26.498 1.00 96.69 115 ASN A O 1
ATOM 893 N N . ARG A 1 116 ? 30.592 11.057 -27.130 1.00 97.81 116 ARG A N 1
ATOM 894 C CA . ARG A 1 116 ? 29.454 11.188 -28.042 1.00 97.81 116 ARG A CA 1
ATOM 895 C C . ARG A 1 116 ? 29.785 10.593 -29.402 1.00 97.81 116 ARG A C 1
ATOM 897 O O . ARG A 1 116 ? 30.897 10.790 -29.902 1.00 97.81 116 ARG A O 1
ATOM 904 N N . ALA A 1 117 ? 28.815 9.940 -30.029 1.00 98.38 117 ALA A N 1
ATOM 905 C CA . ALA A 1 117 ? 28.942 9.513 -31.413 1.00 98.38 117 ALA A CA 1
ATOM 906 C C . ALA A 1 117 ? 29.089 10.723 -32.350 1.00 98.38 117 ALA A C 1
ATOM 908 O O . ALA A 1 117 ? 28.600 11.828 -32.091 1.00 98.38 117 ALA A O 1
ATOM 909 N N . SER A 1 118 ? 29.796 10.516 -33.457 1.00 97.06 118 SER A N 1
ATOM 910 C CA . SER A 1 118 ? 30.080 11.566 -34.438 1.00 97.06 118 SER A CA 1
ATOM 911 C C . SER A 1 118 ? 29.143 11.520 -35.645 1.00 97.06 118 SER A C 1
ATOM 913 O O . SER A 1 118 ? 29.007 12.513 -36.361 1.00 97.06 118 SER A O 1
ATOM 915 N N . ASN A 1 119 ? 28.514 10.372 -35.901 1.00 97.25 119 ASN A N 1
ATOM 916 C CA . ASN A 1 119 ? 27.596 10.135 -37.004 1.00 97.25 119 ASN A CA 1
ATOM 917 C C . ASN A 1 119 ? 26.716 8.887 -36.752 1.00 97.25 119 ASN A C 1
ATOM 919 O O . ASN A 1 119 ? 26.875 8.149 -35.790 1.00 97.25 119 ASN A O 1
ATOM 923 N N . ALA A 1 120 ? 25.775 8.609 -37.653 1.00 96.31 120 ALA A N 1
ATOM 924 C CA . ALA A 1 120 ? 24.850 7.483 -37.500 1.00 96.31 120 ALA A CA 1
ATOM 925 C C . ALA A 1 120 ? 25.509 6.083 -37.503 1.00 96.31 120 ALA A C 1
ATOM 927 O O . ALA A 1 120 ? 24.857 5.112 -37.122 1.00 96.31 120 ALA A O 1
ATOM 928 N N . SER A 1 121 ? 26.755 5.946 -37.978 1.00 95.25 121 SER A N 1
ATOM 929 C CA . SER A 1 121 ? 27.447 4.651 -38.074 1.00 95.25 121 SER A CA 1
ATOM 930 C C . SER A 1 121 ? 28.292 4.292 -36.851 1.00 95.25 121 SER A C 1
ATOM 932 O O . SER A 1 121 ? 28.675 3.131 -36.735 1.00 95.25 121 SER A O 1
ATOM 934 N N . ASP A 1 122 ? 28.552 5.240 -35.943 1.00 97.06 122 ASP A N 1
ATOM 935 C CA . ASP A 1 122 ? 29.334 5.029 -34.715 1.00 97.06 122 ASP A CA 1
ATOM 936 C C . ASP A 1 122 ? 28.504 5.185 -33.430 1.00 97.06 122 ASP A C 1
ATOM 938 O O . ASP A 1 122 ? 29.061 5.482 -32.377 1.00 97.06 122 ASP A O 1
ATOM 942 N N . ILE A 1 123 ? 27.185 4.961 -33.501 1.00 97.81 123 ILE A N 1
ATOM 943 C CA . ILE A 1 123 ? 26.304 4.917 -32.323 1.00 97.81 123 ILE A CA 1
ATOM 944 C C . ILE A 1 123 ? 26.381 3.554 -31.609 1.00 97.81 123 ILE A C 1
ATOM 946 O O . ILE A 1 123 ? 26.157 2.494 -32.218 1.00 97.81 123 ILE A O 1
ATOM 950 N N . ALA A 1 124 ? 26.674 3.580 -30.310 1.00 97.00 124 ALA A N 1
ATOM 951 C CA . ALA A 1 124 ? 26.877 2.398 -29.477 1.00 97.00 124 ALA A CA 1
ATOM 952 C C . ALA A 1 124 ? 25.596 1.570 -29.281 1.00 97.00 124 ALA A C 1
ATOM 954 O O . ALA A 1 124 ? 24.485 2.097 -29.244 1.00 97.00 124 ALA A O 1
ATOM 955 N N . ILE A 1 125 ? 25.753 0.251 -29.154 1.00 95.25 125 ILE A N 1
ATOM 956 C CA . ILE A 1 125 ? 24.668 -0.678 -28.793 1.00 95.25 125 ILE A CA 1
ATOM 957 C C . ILE A 1 125 ? 24.503 -0.678 -27.271 1.00 95.25 125 ILE A C 1
ATOM 959 O O . ILE A 1 125 ? 25.486 -0.889 -26.573 1.00 95.25 125 ILE A O 1
ATOM 963 N N . ALA A 1 126 ? 23.287 -0.510 -26.756 1.00 94.69 126 ALA A N 1
ATOM 964 C CA . ALA A 1 126 ? 23.059 -0.508 -25.310 1.00 94.69 126 ALA A CA 1
ATOM 965 C C . ALA A 1 126 ? 23.177 -1.915 -24.677 1.00 94.69 126 ALA A C 1
ATOM 967 O O . ALA A 1 126 ? 23.082 -2.932 -25.377 1.00 94.69 126 ALA A O 1
ATOM 968 N N . PRO A 1 127 ? 23.365 -2.001 -23.350 1.00 94.00 127 PRO A N 1
ATOM 969 C CA . PRO A 1 127 ? 23.724 -0.902 -22.440 1.00 94.00 127 PRO A CA 1
ATOM 970 C C . PRO A 1 127 ? 25.235 -0.621 -22.475 1.00 94.00 127 PRO A C 1
ATOM 972 O O . PRO A 1 127 ? 25.978 -1.333 -23.147 1.00 94.00 127 PRO A O 1
ATOM 975 N N . ASP A 1 128 ? 25.727 0.333 -21.689 1.00 93.06 128 ASP A N 1
ATOM 976 C CA . ASP A 1 128 ? 27.158 0.576 -21.422 1.00 93.06 128 ASP A CA 1
ATOM 977 C C . ASP A 1 128 ? 27.881 -0.587 -20.705 1.00 93.06 128 ASP A C 1
ATOM 979 O O . ASP A 1 128 ? 29.104 -0.614 -20.595 1.00 93.06 128 ASP A O 1
ATOM 983 N N . ARG A 1 129 ? 27.152 -1.632 -20.301 1.00 92.50 129 ARG A N 1
ATOM 984 C CA . ARG A 1 129 ? 27.672 -2.810 -19.587 1.00 92.50 129 ARG A CA 1
ATOM 985 C C . ARG A 1 129 ? 28.238 -3.902 -20.500 1.00 92.50 129 ARG A C 1
ATOM 987 O O . ARG A 1 129 ? 27.864 -4.029 -21.667 1.00 92.50 129 ARG A O 1
ATOM 994 N N . TYR A 1 130 ? 29.124 -4.731 -19.942 1.00 89.88 130 TYR A N 1
ATOM 995 C CA . TYR A 1 130 ? 29.799 -5.838 -20.648 1.00 89.88 130 TYR A CA 1
ATOM 996 C C . TYR A 1 130 ? 29.664 -7.200 -19.948 1.00 89.88 130 TYR A C 1
ATOM 998 O O . TYR A 1 130 ? 30.121 -8.214 -20.471 1.00 89.88 130 TYR A O 1
ATOM 1006 N N . ASP A 1 131 ? 29.039 -7.245 -18.775 1.00 86.62 131 ASP A N 1
ATOM 1007 C CA . ASP A 1 131 ? 28.949 -8.424 -17.913 1.00 86.62 131 ASP A CA 1
ATOM 1008 C C . ASP A 1 131 ? 27.681 -9.270 -18.123 1.00 86.62 131 ASP A C 1
ATOM 1010 O O . ASP A 1 131 ? 27.666 -10.430 -17.716 1.00 86.62 131 ASP A O 1
ATOM 1014 N N . PHE A 1 132 ? 26.662 -8.754 -18.823 1.00 80.62 132 PHE A N 1
ATOM 1015 C CA . PHE A 1 132 ? 25.437 -9.506 -19.147 1.00 80.62 132 PHE A CA 1
ATOM 1016 C C . PHE A 1 132 ? 24.993 -9.427 -20.624 1.00 80.62 132 PHE A C 1
ATOM 1018 O O . PHE A 1 132 ? 23.908 -9.882 -20.966 1.00 80.62 132 PHE A O 1
ATOM 1025 N N . GLY A 1 133 ? 25.865 -8.972 -21.533 1.00 81.12 133 GLY A N 1
ATOM 1026 C CA . GLY A 1 133 ? 25.614 -8.952 -22.985 1.00 81.12 133 GLY A CA 1
ATOM 1027 C C . GLY A 1 133 ? 24.955 -7.665 -23.501 1.00 81.12 133 GLY A C 1
ATOM 1028 O O . GLY A 1 133 ? 24.482 -6.843 -22.727 1.00 81.12 133 GLY A O 1
ATOM 1029 N N . LYS A 1 134 ? 24.973 -7.474 -24.828 1.00 89.25 134 LYS A N 1
ATOM 1030 C CA . LYS A 1 134 ? 24.428 -6.286 -25.513 1.00 89.25 134 LYS A CA 1
ATOM 1031 C C . LYS A 1 134 ? 23.029 -6.547 -26.083 1.00 89.25 134 LYS A C 1
ATOM 1033 O O . LYS A 1 134 ? 22.743 -7.659 -26.534 1.00 89.25 134 LYS A O 1
ATOM 1038 N N . TRP A 1 135 ? 22.198 -5.511 -26.131 1.00 90.06 135 TRP A N 1
ATOM 1039 C CA . TRP A 1 135 ? 20.841 -5.526 -26.681 1.00 90.06 135 TRP A CA 1
ATOM 1040 C C . TRP A 1 135 ? 20.842 -4.965 -28.111 1.00 90.06 135 TRP A C 1
ATOM 1042 O O . TRP A 1 135 ? 20.812 -3.759 -28.333 1.00 90.06 135 TRP A O 1
ATOM 1052 N N . ASN A 1 136 ? 20.939 -5.846 -29.109 1.00 88.56 136 ASN A N 1
ATOM 1053 C CA . ASN A 1 136 ? 21.236 -5.454 -30.498 1.00 88.56 136 ASN A CA 1
ATOM 1054 C C . ASN A 1 136 ? 20.190 -4.542 -31.170 1.00 88.56 136 ASN A C 1
ATOM 1056 O O . ASN A 1 136 ? 20.519 -3.853 -32.138 1.00 88.56 136 ASN A O 1
ATOM 1060 N N . ASP A 1 137 ? 18.948 -4.552 -30.694 1.00 89.69 137 ASP A N 1
ATOM 1061 C CA . ASP A 1 137 ? 17.836 -3.765 -31.224 1.00 89.69 137 ASP A CA 1
ATOM 1062 C C . ASP A 1 137 ? 17.769 -2.333 -30.670 1.00 89.69 137 ASP A C 1
ATOM 1064 O O . ASP A 1 137 ? 16.980 -1.529 -31.176 1.00 89.69 137 ASP A O 1
ATOM 1068 N N . VAL A 1 138 ? 18.638 -1.983 -29.714 1.00 94.62 138 VAL A N 1
ATOM 1069 C CA . VAL A 1 138 ? 18.658 -0.669 -29.062 1.00 94.62 138 VAL A CA 1
ATOM 1070 C C . VAL A 1 138 ? 20.042 -0.015 -29.036 1.00 94.62 138 VAL A C 1
ATOM 1072 O O . VAL A 1 138 ? 21.088 -0.653 -29.189 1.00 94.62 138 VAL A O 1
ATOM 1075 N N . LYS A 1 139 ? 20.041 1.309 -28.889 1.00 96.75 139 LYS A N 1
ATOM 1076 C CA . LYS A 1 139 ? 21.204 2.198 -28.926 1.00 96.75 139 LYS A CA 1
ATOM 1077 C C . LYS A 1 139 ? 21.310 2.998 -27.643 1.00 96.75 139 LYS A C 1
ATOM 1079 O O . LYS A 1 139 ? 20.295 3.438 -27.118 1.00 96.75 139 LYS A O 1
ATOM 1084 N N . ASP A 1 140 ? 22.538 3.158 -27.169 1.00 97.62 140 ASP A N 1
ATOM 1085 C CA . ASP A 1 140 ? 22.847 3.800 -25.892 1.00 97.62 140 ASP A CA 1
ATOM 1086 C C . ASP A 1 140 ? 22.807 5.329 -26.013 1.00 97.62 140 ASP A C 1
ATOM 1088 O O . ASP A 1 140 ? 23.347 5.903 -26.968 1.00 97.62 140 ASP A O 1
ATOM 1092 N N . VAL A 1 141 ? 22.142 5.979 -25.063 1.00 98.25 141 VAL A N 1
ATOM 1093 C CA . VAL A 1 141 ? 21.970 7.434 -25.015 1.00 98.25 141 VAL A CA 1
ATOM 1094 C C . VAL A 1 141 ? 23.079 8.062 -24.176 1.00 98.25 141 VAL A C 1
ATOM 1096 O O . VAL A 1 141 ? 23.362 7.625 -23.064 1.00 98.25 141 VAL A O 1
ATOM 1099 N N . PHE A 1 142 ? 23.677 9.145 -24.673 1.00 98.12 142 PHE A N 1
ATOM 1100 C CA . PHE A 1 142 ? 24.772 9.809 -23.975 1.00 98.12 142 PHE A CA 1
ATOM 1101 C C . PHE A 1 142 ? 24.271 10.840 -22.955 1.00 98.12 142 PHE A C 1
ATOM 1103 O O . PHE A 1 142 ? 23.801 11.919 -23.321 1.00 98.12 142 PHE A O 1
ATOM 1110 N N . PHE A 1 143 ? 24.464 10.556 -21.664 1.00 97.62 143 PHE A N 1
ATOM 1111 C CA . PHE A 1 143 ? 24.110 11.472 -20.569 1.00 97.62 143 PHE A CA 1
ATOM 1112 C C . PHE A 1 143 ? 25.290 12.271 -19.994 1.00 97.62 143 PHE A C 1
ATOM 1114 O O . PHE A 1 143 ? 25.076 13.129 -19.135 1.00 97.62 143 PHE A O 1
ATOM 1121 N N . GLY A 1 144 ? 26.517 12.036 -20.466 1.00 96.81 144 GLY A N 1
ATOM 1122 C CA . GLY A 1 144 ? 27.746 12.631 -19.932 1.00 96.81 144 GLY A CA 1
ATOM 1123 C C . GLY A 1 144 ? 28.611 11.627 -19.169 1.00 96.81 144 GLY A C 1
ATOM 1124 O O . GLY A 1 144 ? 28.335 10.433 -19.164 1.00 96.81 144 GLY A O 1
ATOM 1125 N N . GLN A 1 145 ? 29.669 12.115 -18.520 1.00 96.06 145 GLN A N 1
ATOM 1126 C CA . GLN A 1 145 ? 30.606 11.279 -17.762 1.00 96.06 145 GLN A CA 1
ATOM 1127 C C . GLN A 1 145 ? 30.311 11.328 -16.264 1.00 96.06 145 GLN A C 1
ATOM 1129 O O . GLN A 1 145 ? 30.142 12.402 -15.680 1.00 96.06 145 GLN A O 1
ATOM 1134 N N . TYR A 1 146 ? 30.261 10.158 -15.636 1.00 95.69 146 TYR A N 1
ATOM 1135 C CA . TYR A 1 146 ? 29.939 10.005 -14.222 1.00 95.69 146 TYR A CA 1
ATOM 1136 C C . TYR A 1 146 ? 30.598 8.765 -13.623 1.00 95.69 146 TYR A C 1
ATOM 1138 O O . TYR A 1 146 ? 31.015 7.856 -14.334 1.00 95.69 146 TYR A O 1
ATOM 1146 N N . ASP A 1 147 ? 30.669 8.729 -12.295 1.00 94.62 147 ASP A N 1
ATOM 1147 C CA . ASP A 1 147 ? 31.433 7.743 -11.518 1.00 94.62 147 ASP A CA 1
ATOM 1148 C C . ASP A 1 147 ? 31.128 6.271 -11.831 1.00 94.62 147 ASP A C 1
ATOM 1150 O O . ASP A 1 147 ? 32.016 5.424 -11.705 1.00 94.62 147 ASP A O 1
ATOM 1154 N N . SER A 1 148 ? 29.877 5.965 -12.189 1.00 94.94 148 SER A N 1
ATOM 1155 C CA . SER A 1 148 ? 29.414 4.598 -12.449 1.00 94.94 148 SER A CA 1
ATOM 1156 C C . SER A 1 148 ? 29.345 4.207 -13.926 1.00 94.94 148 SER A C 1
ATOM 1158 O O . SER A 1 148 ? 29.009 3.062 -14.223 1.00 94.94 148 SER A O 1
ATOM 1160 N N . LEU A 1 149 ? 29.719 5.111 -14.836 1.00 95.56 149 LEU A N 1
ATOM 1161 C CA . LEU A 1 149 ? 29.753 4.852 -16.274 1.00 95.56 149 LEU A CA 1
ATOM 1162 C C . LEU A 1 149 ? 30.818 3.802 -16.617 1.00 95.56 149 LEU A C 1
ATOM 1164 O O . LEU A 1 149 ? 31.988 3.922 -16.225 1.00 95.56 149 LEU A O 1
ATOM 1168 N N . VAL A 1 150 ? 30.437 2.794 -17.401 1.00 95.56 150 VAL A N 1
ATOM 1169 C CA . VAL A 1 150 ? 31.368 1.783 -17.915 1.00 95.56 150 VAL A CA 1
ATOM 1170 C C . VAL A 1 150 ? 31.831 2.177 -19.320 1.00 95.56 150 VAL A C 1
ATOM 1172 O O . VAL A 1 150 ? 31.272 1.796 -20.341 1.00 95.56 150 VAL A O 1
ATOM 1175 N N . GLU A 1 151 ? 32.901 2.965 -19.367 1.00 94.44 151 GLU A N 1
ATOM 1176 C CA . GLU A 1 151 ? 33.432 3.555 -20.603 1.00 94.44 151 GLU A CA 1
ATOM 1177 C C . GLU A 1 151 ? 33.943 2.518 -21.618 1.00 94.44 151 GLU A C 1
ATOM 1179 O O . GLU A 1 151 ? 33.667 2.621 -22.818 1.00 94.44 151 GLU A O 1
ATOM 1184 N N . PHE A 1 152 ? 34.699 1.520 -21.143 1.00 93.81 152 PHE A N 1
ATOM 1185 C CA . PHE A 1 152 ? 35.430 0.564 -21.977 1.00 93.81 152 PHE A CA 1
ATOM 1186 C C . PHE A 1 152 ? 35.277 -0.874 -21.490 1.00 93.81 152 PHE A C 1
ATOM 1188 O O . PHE A 1 152 ? 35.153 -1.149 -20.297 1.00 93.81 152 PHE A O 1
ATOM 1195 N N . ASP A 1 153 ? 35.459 -1.818 -22.415 1.00 92.00 153 ASP A N 1
ATOM 1196 C CA . ASP A 1 153 ? 35.532 -3.250 -22.117 1.00 92.00 153 ASP A CA 1
ATOM 1197 C C . ASP A 1 153 ? 36.894 -3.673 -21.508 1.00 92.00 153 ASP A C 1
ATOM 1199 O O . ASP A 1 153 ? 37.534 -4.637 -21.942 1.00 92.00 153 ASP A O 1
ATOM 1203 N N . SER A 1 154 ? 37.388 -2.927 -20.515 1.00 91.69 154 SER A N 1
ATOM 1204 C CA . SER A 1 154 ? 38.656 -3.195 -19.828 1.00 91.69 154 SER A CA 1
ATOM 1205 C C . SER A 1 154 ? 38.613 -2.830 -18.342 1.00 91.69 154 SER A C 1
ATOM 1207 O O . SER A 1 154 ? 37.852 -1.962 -17.924 1.00 91.69 154 SER A O 1
ATOM 1209 N N . ASP A 1 155 ? 39.428 -3.498 -17.521 1.00 88.75 155 ASP A N 1
ATOM 1210 C CA . ASP A 1 155 ? 39.587 -3.119 -16.114 1.00 88.75 155 ASP A CA 1
ATOM 1211 C C . ASP A 1 155 ? 40.480 -1.871 -15.982 1.00 88.75 155 ASP A C 1
ATOM 1213 O O . ASP A 1 155 ? 41.484 -1.735 -16.680 1.00 88.75 155 ASP A O 1
ATOM 1217 N N . ALA A 1 156 ? 40.186 -0.934 -15.077 1.00 88.69 156 ALA A N 1
ATOM 1218 C CA . ALA A 1 156 ? 39.146 -0.999 -14.041 1.00 88.69 156 ALA A CA 1
ATOM 1219 C C . ALA A 1 156 ? 37.738 -0.552 -14.491 1.00 88.69 156 ALA A C 1
ATOM 1221 O O . ALA A 1 156 ? 36.799 -0.690 -13.713 1.00 88.69 156 ALA A O 1
ATOM 1222 N N . SER A 1 157 ? 37.574 -0.060 -15.727 1.00 91.56 157 SER A N 1
ATOM 1223 C CA . SER A 1 157 ? 36.315 0.523 -16.222 1.00 91.56 157 SER A CA 1
ATOM 1224 C C . SER A 1 157 ? 35.118 -0.425 -16.100 1.00 91.56 157 SER A C 1
ATOM 1226 O O . SER A 1 157 ? 34.059 -0.008 -15.641 1.00 91.56 157 SER A O 1
ATOM 1228 N N . ARG A 1 158 ? 35.301 -1.723 -16.376 1.00 91.88 158 ARG A N 1
ATOM 1229 C CA . ARG A 1 158 ? 34.257 -2.751 -16.190 1.00 91.88 158 ARG A CA 1
ATOM 1230 C C . ARG A 1 158 ? 33.668 -2.810 -14.784 1.00 91.88 158 ARG A C 1
ATOM 1232 O O . ARG A 1 158 ? 32.559 -3.299 -14.638 1.00 91.88 158 ARG A O 1
ATOM 1239 N N . SER A 1 159 ? 34.398 -2.368 -13.762 1.00 93.25 159 SER A N 1
ATOM 1240 C CA . SER A 1 159 ? 33.939 -2.380 -12.368 1.00 93.25 159 SER A CA 1
ATOM 1241 C C . SER A 1 159 ? 33.308 -1.055 -11.928 1.00 93.25 159 SER A C 1
ATOM 1243 O O . SER A 1 159 ? 32.822 -0.973 -10.801 1.00 93.25 159 SER A O 1
ATOM 1245 N N . ASN A 1 160 ? 33.286 -0.028 -12.786 1.00 94.56 160 ASN A N 1
ATOM 1246 C CA . ASN A 1 160 ? 32.754 1.289 -12.435 1.00 94.56 160 ASN A CA 1
ATOM 1247 C C . ASN A 1 160 ? 31.277 1.238 -12.035 1.00 94.56 160 ASN A C 1
ATOM 1249 O O . ASN A 1 160 ? 30.886 1.980 -11.146 1.00 94.56 160 ASN A O 1
ATOM 1253 N N . TYR A 1 161 ? 30.464 0.335 -12.594 1.00 93.44 161 TYR A N 1
ATOM 1254 C CA . TYR A 1 161 ? 29.038 0.236 -12.240 1.00 93.44 161 TYR A CA 1
ATOM 1255 C C . TYR A 1 161 ? 28.787 0.035 -10.728 1.00 93.44 161 TYR A C 1
ATOM 1257 O O . TYR A 1 161 ? 27.756 0.474 -10.207 1.00 93.44 161 TYR A O 1
ATOM 1265 N N . LEU A 1 162 ? 29.752 -0.564 -10.011 1.00 94.25 162 LEU A N 1
ATOM 1266 C CA . LEU A 1 162 ? 29.744 -0.764 -8.555 1.00 94.25 162 LEU A CA 1
ATOM 1267 C C . LEU A 1 162 ? 30.116 0.495 -7.754 1.00 94.25 162 LEU A C 1
ATOM 1269 O O . LEU A 1 162 ? 30.107 0.464 -6.527 1.00 94.25 162 LEU A O 1
ATOM 1273 N N . ASN A 1 163 ? 30.483 1.590 -8.413 1.00 94.00 163 ASN A N 1
ATOM 1274 C CA . ASN A 1 163 ? 30.837 2.837 -7.757 1.00 94.00 163 ASN A CA 1
ATOM 1275 C C . ASN A 1 163 ? 29.581 3.528 -7.205 1.00 94.00 163 ASN A C 1
ATOM 1277 O O . ASN A 1 163 ? 28.659 3.871 -7.944 1.00 94.00 163 ASN A O 1
ATOM 1281 N N . GLU A 1 164 ? 29.547 3.747 -5.894 1.00 92.44 164 GLU A N 1
ATOM 1282 C CA . GLU A 1 164 ? 28.442 4.419 -5.196 1.00 92.44 164 GLU A CA 1
ATOM 1283 C C . GLU A 1 164 ? 28.526 5.956 -5.266 1.00 92.44 164 GLU A C 1
ATOM 1285 O O . GLU A 1 164 ? 27.647 6.650 -4.754 1.00 92.44 164 GLU A O 1
ATOM 1290 N N . GLY A 1 165 ? 29.581 6.507 -5.871 1.00 90.50 165 GLY A N 1
ATOM 1291 C CA . GLY A 1 165 ? 29.759 7.945 -6.040 1.00 90.50 165 GLY A CA 1
ATOM 1292 C C . GLY A 1 165 ? 28.696 8.594 -6.934 1.00 90.50 165 GLY A C 1
ATOM 1293 O O . GLY A 1 165 ? 28.145 7.970 -7.841 1.00 90.50 165 GLY A O 1
ATOM 1294 N N . ASP A 1 166 ? 28.415 9.873 -6.667 1.00 89.12 166 ASP A N 1
ATOM 1295 C CA . ASP A 1 166 ? 27.501 10.717 -7.460 1.00 89.12 166 ASP A CA 1
ATOM 1296 C C . ASP A 1 166 ? 28.240 11.759 -8.301 1.00 89.12 166 ASP A C 1
ATOM 1298 O O . ASP A 1 166 ? 27.650 12.769 -8.714 1.00 89.12 166 ASP A O 1
ATOM 1302 N N . ASN A 1 167 ? 29.555 11.615 -8.481 1.00 92.69 167 ASN A N 1
ATOM 1303 C CA . ASN A 1 167 ? 30.281 12.621 -9.227 1.00 92.69 167 ASN A CA 1
ATOM 1304 C C . ASN A 1 167 ? 29.859 12.577 -10.699 1.00 92.69 167 ASN A C 1
ATOM 1306 O O . ASN A 1 167 ? 29.810 11.523 -11.333 1.00 92.69 167 ASN A O 1
ATOM 1310 N N . PHE A 1 168 ? 29.578 13.765 -11.222 1.00 95.69 168 PHE A N 1
ATOM 1311 C CA . PHE A 1 168 ? 29.330 14.019 -12.630 1.00 95.69 168 PHE A CA 1
ATOM 1312 C C . PHE A 1 168 ? 30.390 15.008 -13.104 1.00 95.69 168 PHE A C 1
ATOM 1314 O O . PHE A 1 168 ? 30.555 16.072 -12.488 1.00 95.69 168 PHE A O 1
ATOM 1321 N N . ASP A 1 169 ? 31.115 14.677 -14.171 1.00 95.88 169 ASP A N 1
ATOM 1322 C CA . ASP A 1 169 ? 32.189 15.527 -14.675 1.00 95.88 169 ASP A CA 1
ATOM 1323 C C . ASP A 1 169 ? 31.630 16.726 -15.449 1.00 95.88 169 ASP A C 1
ATOM 1325 O O . ASP A 1 169 ? 31.559 16.767 -16.675 1.00 95.88 169 ASP A O 1
ATOM 1329 N N . THR A 1 170 ? 31.272 17.763 -14.697 1.00 94.62 170 THR A N 1
ATOM 1330 C CA . THR A 1 170 ? 30.861 19.054 -15.264 1.00 94.62 170 THR A CA 1
ATOM 1331 C C . THR A 1 170 ? 31.989 19.797 -15.978 1.00 94.62 170 THR A C 1
ATOM 1333 O O . THR A 1 170 ? 31.718 20.841 -16.560 1.00 94.62 170 THR A O 1
ATOM 1336 N N . SER A 1 171 ? 33.245 19.339 -15.911 1.00 95.38 171 SER A N 1
ATOM 1337 C CA . SER A 1 171 ? 34.367 19.949 -16.630 1.00 95.38 171 SER A CA 1
ATOM 1338 C C . SER A 1 171 ? 34.528 19.401 -18.052 1.00 95.38 171 SER A C 1
ATOM 1340 O O . SER A 1 171 ? 35.157 20.066 -18.881 1.00 95.38 171 SER A O 1
ATOM 1342 N N . ASP A 1 172 ? 33.903 18.257 -18.350 1.00 94.88 172 ASP A N 1
ATOM 1343 C CA . ASP A 1 172 ? 34.016 17.565 -19.628 1.00 94.88 172 ASP A CA 1
ATOM 1344 C C . ASP A 1 172 ? 33.581 18.442 -20.815 1.00 94.88 172 ASP A C 1
ATOM 1346 O O . ASP A 1 172 ? 32.621 19.222 -20.772 1.00 94.88 172 ASP A O 1
ATOM 1350 N N . SER A 1 173 ? 34.318 18.320 -21.918 1.00 94.38 173 SER A N 1
ATOM 1351 C CA . SER A 1 173 ? 34.096 19.135 -23.112 1.00 94.38 173 SER A CA 1
ATOM 1352 C C . SER A 1 173 ? 32.769 18.832 -23.818 1.00 94.38 173 SER A C 1
ATOM 1354 O O . SER A 1 173 ? 32.178 19.741 -24.402 1.00 94.38 173 SER A O 1
ATOM 1356 N N . ASN A 1 174 ? 32.264 17.599 -23.724 1.00 95.00 174 ASN A N 1
ATOM 1357 C CA . ASN A 1 174 ? 30.953 17.193 -24.220 1.00 95.00 174 ASN A CA 1
ATOM 1358 C C . ASN A 1 174 ? 29.806 17.738 -23.357 1.00 95.00 174 ASN A C 1
ATOM 1360 O O . ASN A 1 174 ? 28.663 17.693 -23.809 1.00 95.00 174 ASN A O 1
ATOM 1364 N N . TRP A 1 175 ? 30.087 18.293 -22.172 1.00 95.94 175 TRP A N 1
ATOM 1365 C CA . TRP A 1 175 ? 29.124 19.012 -21.330 1.00 95.94 175 TRP A CA 1
ATOM 1366 C C . TRP A 1 175 ? 29.251 20.541 -21.446 1.00 95.94 175 TRP A C 1
ATOM 1368 O O . TRP A 1 175 ? 28.253 21.258 -21.546 1.00 95.94 175 TRP A O 1
ATOM 1378 N N . ASN A 1 176 ? 30.482 21.060 -21.445 1.00 94.12 176 ASN A N 1
ATOM 1379 C CA . ASN A 1 176 ? 30.736 22.502 -21.371 1.00 94.12 176 ASN A CA 1
ATOM 1380 C C . ASN A 1 176 ? 30.738 23.230 -22.714 1.00 94.12 176 ASN A C 1
ATOM 1382 O O . ASN A 1 176 ? 30.413 24.419 -22.754 1.00 94.12 176 ASN A O 1
ATOM 1386 N N . ASN A 1 177 ? 31.137 22.572 -23.804 1.00 95.25 177 ASN A N 1
ATOM 1387 C CA . ASN A 1 177 ? 31.265 23.253 -25.088 1.00 95.25 177 ASN A CA 1
ATOM 1388 C C . ASN A 1 177 ? 29.909 23.412 -25.769 1.00 95.25 177 ASN A C 1
ATOM 1390 O O . ASN A 1 177 ? 29.093 22.494 -25.785 1.00 95.25 177 ASN A O 1
ATOM 1394 N N . ASN A 1 178 ? 29.699 24.565 -26.397 1.00 96.88 178 ASN A N 1
ATOM 1395 C CA . ASN A 1 178 ? 28.515 24.790 -27.213 1.00 96.88 178 ASN A CA 1
ATOM 1396 C C . ASN A 1 178 ? 28.660 24.106 -28.580 1.00 96.88 178 ASN A C 1
ATOM 1398 O O . ASN A 1 178 ? 29.716 24.155 -29.210 1.00 96.88 178 ASN A O 1
ATOM 1402 N N . ASP A 1 179 ? 27.572 23.494 -29.025 1.00 97.19 179 ASP A N 1
ATOM 1403 C CA . ASP A 1 179 ? 27.474 22.610 -30.179 1.00 97.19 179 ASP A CA 1
ATOM 1404 C C . ASP A 1 179 ? 26.757 23.254 -31.370 1.00 97.19 179 ASP A C 1
ATOM 1406 O O . ASP A 1 179 ? 27.089 22.952 -32.517 1.00 97.19 179 ASP A O 1
ATOM 1410 N N . PHE A 1 180 ? 25.757 24.100 -31.105 1.00 97.38 180 PHE A N 1
ATOM 1411 C CA . PHE A 1 180 ? 24.967 24.806 -32.115 1.00 97.38 180 PHE A CA 1
ATOM 1412 C C . PHE A 1 180 ? 24.274 26.043 -31.521 1.00 97.38 180 PHE A C 1
ATOM 1414 O O . PHE A 1 180 ? 24.364 26.309 -30.319 1.00 97.38 180 PHE A O 1
ATOM 1421 N N . THR A 1 181 ? 23.606 26.818 -32.377 1.00 97.62 181 THR A N 1
ATOM 1422 C CA . THR A 1 181 ? 22.816 27.995 -31.992 1.00 97.62 181 THR A CA 1
ATOM 1423 C C . THR A 1 181 ? 21.350 27.764 -32.344 1.00 97.62 181 THR A C 1
ATOM 1425 O O . THR A 1 181 ? 21.065 27.307 -33.452 1.00 97.62 181 THR A O 1
ATOM 1428 N N . ARG A 1 182 ? 20.453 28.067 -31.403 1.00 95.06 182 ARG A N 1
ATOM 1429 C CA . ARG A 1 182 ? 18.994 28.090 -31.565 1.00 95.06 182 ARG A CA 1
ATOM 1430 C C . ARG A 1 182 ? 18.454 29.311 -30.830 1.00 95.06 182 ARG A C 1
ATOM 1432 O O . ARG A 1 182 ? 18.823 29.522 -29.671 1.00 95.06 182 ARG A O 1
ATOM 1439 N N . ASP A 1 183 ? 17.603 30.088 -31.490 1.00 93.44 183 ASP A N 1
ATOM 1440 C CA . ASP A 1 183 ? 17.028 31.334 -30.969 1.00 93.44 183 ASP A CA 1
ATOM 1441 C C . ASP A 1 183 ? 18.111 32.339 -30.549 1.00 93.44 183 ASP A C 1
ATOM 1443 O O . ASP A 1 183 ? 18.019 32.976 -29.500 1.00 93.44 183 ASP A O 1
ATOM 1447 N N . GLU A 1 184 ? 19.190 32.438 -31.335 1.00 94.06 184 GLU A N 1
ATOM 1448 C CA . GLU A 1 184 ? 20.377 33.258 -31.032 1.00 94.06 184 GLU A CA 1
ATOM 1449 C C . GLU A 1 184 ? 21.132 32.856 -29.741 1.00 94.06 184 GLU A C 1
ATOM 1451 O O . GLU A 1 184 ? 22.102 33.511 -29.350 1.00 94.06 184 GLU A O 1
ATOM 1456 N N . ILE A 1 185 ? 20.750 31.747 -29.098 1.00 96.25 185 ILE A N 1
ATOM 1457 C CA . ILE A 1 185 ? 21.379 31.205 -27.889 1.00 96.25 185 ILE A CA 1
ATOM 1458 C C . ILE A 1 185 ? 22.232 29.988 -28.258 1.00 96.25 185 ILE A C 1
ATOM 1460 O O . ILE A 1 185 ? 21.872 29.177 -29.108 1.00 96.25 185 ILE A O 1
ATOM 1464 N N . GLN A 1 186 ? 23.405 29.868 -27.634 1.00 97.12 186 GLN A N 1
ATOM 1465 C CA . GLN A 1 186 ? 24.299 28.730 -27.830 1.00 97.12 186 GLN A CA 1
ATOM 1466 C C . GLN A 1 186 ? 23.940 27.575 -26.890 1.00 97.12 186 GLN A C 1
ATOM 1468 O O . GLN A 1 186 ? 23.837 27.773 -25.680 1.00 97.12 186 GLN A O 1
ATOM 1473 N N . TRP A 1 187 ? 23.831 26.367 -27.439 1.00 97.62 187 TRP A N 1
ATOM 1474 C CA . TRP A 1 187 ? 23.393 25.175 -26.712 1.00 97.62 187 TRP A CA 1
ATOM 1475 C C . TRP A 1 187 ? 24.420 24.049 -26.779 1.00 97.62 187 TRP A C 1
ATOM 1477 O O . TRP A 1 187 ? 25.229 23.994 -27.701 1.00 97.62 187 TRP A O 1
ATOM 1487 N N . ASN A 1 188 ? 24.381 23.149 -25.796 1.00 97.88 188 ASN A N 1
ATOM 1488 C CA . ASN A 1 188 ? 25.131 21.891 -25.792 1.00 97.88 188 ASN A CA 1
ATOM 1489 C C . ASN A 1 188 ? 24.128 20.737 -25.874 1.00 97.88 188 ASN A C 1
ATOM 1491 O O . ASN A 1 188 ? 23.120 20.753 -25.168 1.00 97.88 188 ASN A O 1
ATOM 1495 N N . THR A 1 189 ? 24.428 19.747 -26.705 1.00 97.94 189 THR A N 1
ATOM 1496 C CA . THR A 1 189 ? 23.536 18.622 -27.002 1.00 97.94 189 THR A CA 1
ATOM 1497 C C . THR A 1 189 ? 23.272 17.776 -25.761 1.00 97.94 189 THR A C 1
ATOM 1499 O O . THR A 1 189 ? 22.121 17.501 -25.469 1.00 97.94 189 THR A O 1
ATOM 1502 N N . THR A 1 190 ? 24.299 17.435 -24.976 1.00 97.81 190 THR A N 1
ATOM 1503 C CA . THR A 1 190 ? 24.171 16.596 -23.769 1.00 97.81 190 THR A CA 1
ATOM 1504 C C . THR A 1 190 ? 23.258 17.235 -22.720 1.00 97.81 190 THR A C 1
ATOM 1506 O O . THR A 1 190 ? 22.439 16.552 -22.116 1.00 97.81 190 THR A O 1
ATOM 1509 N N . ARG A 1 191 ? 23.344 18.560 -22.530 1.00 97.12 191 ARG A N 1
ATOM 1510 C CA . ARG A 1 191 ? 22.418 19.288 -21.641 1.00 97.12 191 ARG A CA 1
ATOM 1511 C C . ARG A 1 191 ? 20.976 19.222 -22.149 1.00 97.12 191 ARG A C 1
ATOM 1513 O O . ARG A 1 191 ? 20.066 18.994 -21.368 1.00 97.12 191 ARG A O 1
ATOM 1520 N N . LEU A 1 192 ? 20.784 19.349 -23.460 1.00 98.00 192 LEU A N 1
ATOM 1521 C CA . LEU A 1 192 ? 19.464 19.239 -24.078 1.00 98.00 192 LEU A CA 1
ATOM 1522 C C . LEU A 1 192 ? 18.925 17.798 -24.110 1.00 98.00 192 LEU A C 1
ATOM 1524 O O . LEU A 1 192 ? 17.715 17.620 -24.155 1.00 98.00 192 LEU A O 1
ATOM 1528 N N . VAL A 1 193 ? 19.779 16.767 -24.047 1.00 98.50 193 VAL A N 1
ATOM 1529 C CA . VAL A 1 193 ? 19.345 15.374 -23.817 1.00 98.50 193 VAL A CA 1
ATOM 1530 C C . VAL A 1 193 ? 18.673 15.254 -22.449 1.00 98.50 193 VAL A C 1
ATOM 1532 O O . VAL A 1 193 ? 17.627 14.620 -22.339 1.00 98.50 193 VAL A O 1
ATOM 1535 N N . TRP A 1 194 ? 19.219 15.902 -21.414 1.00 98.19 194 TRP A N 1
ATOM 1536 C CA . TRP A 1 194 ? 18.576 15.923 -20.098 1.00 98.19 194 TRP A CA 1
ATOM 1537 C C . TRP A 1 194 ? 17.216 16.629 -20.163 1.00 98.19 194 TRP A C 1
ATOM 1539 O O . TRP A 1 194 ? 16.247 16.115 -19.611 1.00 98.19 194 TRP A O 1
ATOM 1549 N N . ASP A 1 195 ? 17.125 17.752 -20.883 1.00 98.44 195 ASP A N 1
ATOM 1550 C CA . ASP A 1 195 ? 15.854 18.454 -21.109 1.00 98.44 195 ASP A CA 1
ATOM 1551 C C . ASP A 1 195 ? 14.852 17.588 -21.889 1.00 98.44 195 ASP A C 1
ATOM 1553 O O . ASP A 1 195 ? 13.685 17.525 -21.521 1.00 98.44 195 ASP A O 1
ATOM 1557 N N . TYR A 1 196 ? 15.298 16.844 -22.905 1.00 98.62 196 TYR A N 1
ATOM 1558 C CA . TYR A 1 196 ? 14.451 15.957 -23.709 1.00 98.62 196 TYR A CA 1
ATOM 1559 C C . TYR A 1 196 ? 13.736 14.904 -22.856 1.00 98.62 196 TYR A C 1
ATOM 1561 O O . TYR A 1 196 ? 12.526 14.718 -22.983 1.00 98.62 196 TYR A O 1
ATOM 1569 N N . PHE A 1 197 ? 14.460 14.246 -21.947 1.00 98.31 197 PHE A N 1
ATOM 1570 C CA . PHE A 1 197 ? 13.861 13.264 -21.039 1.00 98.31 197 PHE A CA 1
ATOM 1571 C C . PHE A 1 197 ? 13.119 13.899 -19.858 1.00 98.31 197 PHE A C 1
ATOM 1573 O O . PHE A 1 197 ? 12.195 13.285 -19.330 1.00 98.31 197 PHE A O 1
ATOM 1580 N N . ALA A 1 198 ? 13.451 15.129 -19.460 1.00 98.19 198 ALA A N 1
ATOM 1581 C CA . ALA A 1 198 ? 12.647 15.873 -18.491 1.00 98.19 198 ALA A CA 1
ATOM 1582 C C . ALA A 1 198 ? 11.279 16.276 -19.078 1.00 98.19 198 ALA A C 1
ATOM 1584 O O . ALA A 1 198 ? 10.262 16.179 -18.396 1.00 98.19 198 ALA A O 1
ATOM 1585 N N . GLU A 1 199 ? 11.228 16.647 -20.359 1.00 98.44 199 GLU A N 1
ATOM 1586 C CA . GLU A 1 199 ? 9.986 16.962 -21.078 1.00 98.44 199 GLU A CA 1
ATOM 1587 C C . GLU A 1 199 ? 9.095 15.731 -21.311 1.00 98.44 199 GLU A C 1
ATOM 1589 O O . GLU A 1 199 ? 7.886 15.880 -21.480 1.00 98.44 199 GLU A O 1
ATOM 1594 N N . TYR A 1 200 ? 9.644 14.508 -21.279 1.00 98.44 200 TYR A N 1
ATOM 1595 C CA . TYR A 1 200 ? 8.865 13.266 -21.397 1.00 98.44 200 TYR A CA 1
ATOM 1596 C C . TYR A 1 200 ? 7.704 13.225 -20.406 1.00 98.44 200 TYR A C 1
ATOM 1598 O O . TYR A 1 200 ? 6.550 13.026 -20.790 1.00 98.44 200 TYR A O 1
ATOM 1606 N N . THR A 1 201 ? 7.984 13.449 -19.124 1.00 96.38 201 THR A N 1
ATOM 1607 C CA . THR A 1 201 ? 6.945 13.380 -18.094 1.00 96.38 201 THR A CA 1
ATOM 1608 C C . THR A 1 201 ? 5.946 14.516 -18.237 1.00 96.38 201 THR A C 1
ATOM 1610 O O . THR A 1 201 ? 4.745 14.282 -18.128 1.00 96.38 201 THR A O 1
ATOM 1613 N N . LEU A 1 202 ? 6.404 15.729 -18.558 1.00 98.25 202 LEU A N 1
ATOM 1614 C CA . LEU A 1 202 ? 5.531 16.886 -18.773 1.00 98.25 202 LEU A CA 1
ATOM 1615 C C . LEU A 1 202 ? 4.592 16.685 -19.967 1.00 98.25 202 LEU A C 1
ATOM 1617 O O . LEU A 1 202 ? 3.407 17.041 -19.896 1.00 98.25 202 LEU A O 1
ATOM 1621 N N . HIS A 1 203 ? 5.099 16.076 -21.040 1.00 98.31 203 HIS A N 1
ATOM 1622 C CA . HIS A 1 203 ? 4.310 15.690 -22.198 1.00 98.31 203 HIS A CA 1
ATOM 1623 C C . HIS A 1 203 ? 3.206 14.713 -21.796 1.00 98.31 203 HIS A C 1
ATOM 1625 O O . HIS A 1 203 ? 2.033 15.005 -22.027 1.00 98.31 203 HIS A O 1
ATOM 1631 N N . TRP A 1 204 ? 3.548 13.592 -21.155 1.00 98.44 204 TRP A N 1
ATOM 1632 C CA . TRP A 1 204 ? 2.559 12.572 -20.800 1.00 98.44 204 TRP A CA 1
ATOM 1633 C C . TRP A 1 204 ? 1.561 13.041 -19.747 1.00 98.44 204 TRP A C 1
ATOM 1635 O O . TRP A 1 204 ? 0.379 12.731 -19.876 1.00 98.44 204 TRP A O 1
ATOM 1645 N N . LEU A 1 205 ? 1.978 13.852 -18.771 1.00 98.38 205 LEU A N 1
ATOM 1646 C CA . LEU A 1 205 ? 1.055 14.515 -17.844 1.00 98.38 205 LEU A CA 1
ATOM 1647 C C . LEU A 1 205 ? 0.028 15.351 -18.615 1.00 98.38 205 LEU A C 1
ATOM 1649 O O . LEU A 1 205 ? -1.174 15.189 -18.421 1.00 98.38 205 LEU A O 1
ATOM 1653 N N . THR A 1 206 ? 0.486 16.159 -19.573 1.00 98.00 206 THR A N 1
ATOM 1654 C CA . THR A 1 206 ? -0.405 16.973 -20.409 1.00 98.00 206 THR A CA 1
ATOM 1655 C C . THR A 1 206 ? -1.342 16.106 -21.256 1.00 98.00 206 THR A C 1
ATOM 1657 O O . THR A 1 206 ? -2.547 16.351 -21.276 1.00 98.00 206 THR A O 1
ATOM 1660 N N . GLN A 1 207 ? -0.817 15.080 -21.933 1.00 98.06 207 GLN A N 1
ATOM 1661 C CA . GLN A 1 207 ? -1.614 14.207 -22.804 1.00 98.06 207 GLN A CA 1
ATOM 1662 C C . GLN A 1 207 ? -2.637 13.367 -22.036 1.00 98.06 207 GLN A C 1
ATOM 1664 O O . GLN A 1 207 ? -3.669 13.009 -22.594 1.00 98.06 207 GLN A O 1
ATOM 1669 N N . THR A 1 208 ? -2.391 13.083 -20.758 1.00 98.00 208 THR A N 1
ATOM 1670 C CA . THR A 1 208 ? -3.282 12.270 -19.913 1.00 98.00 208 THR A CA 1
ATOM 1671 C C . THR A 1 208 ? -4.165 13.097 -18.980 1.00 98.00 208 THR A C 1
ATOM 1673 O O . THR A 1 208 ? -4.896 12.541 -18.174 1.00 98.00 208 THR A O 1
ATOM 1676 N N . GLY A 1 209 ? -4.172 14.425 -19.140 1.00 96.00 209 GLY A N 1
ATOM 1677 C CA . GLY A 1 209 ? -5.146 15.317 -18.501 1.00 96.00 209 GLY A CA 1
ATOM 1678 C C . GLY A 1 209 ? -4.631 16.105 -17.295 1.00 96.00 209 GLY A C 1
ATOM 1679 O O . GLY A 1 209 ? -5.334 16.999 -16.827 1.00 96.00 209 GLY A O 1
ATOM 1680 N N . TYR A 1 210 ? -3.402 15.865 -16.834 1.00 97.44 210 TYR A N 1
ATOM 1681 C CA . TYR A 1 210 ? -2.758 16.676 -15.799 1.00 97.44 210 TYR A CA 1
ATOM 1682 C C . TYR A 1 210 ? -2.060 17.894 -16.432 1.00 97.44 210 TYR A C 1
ATOM 1684 O O . TYR A 1 210 ? -0.876 17.886 -16.784 1.00 97.44 210 TYR A O 1
ATOM 1692 N N . LEU A 1 211 ? -2.827 18.968 -16.618 1.00 96.44 211 LEU A N 1
ATOM 1693 C CA . LEU A 1 211 ? -2.372 20.190 -17.284 1.00 96.44 211 LEU A CA 1
ATOM 1694 C C . LEU A 1 211 ? -1.478 21.058 -16.385 1.00 96.44 211 LEU A C 1
ATOM 1696 O O . LEU A 1 211 ? -1.443 20.906 -15.161 1.00 96.44 211 LEU A O 1
ATOM 1700 N N . ASP A 1 212 ? -0.765 22.006 -16.996 1.00 96.06 212 ASP A N 1
ATOM 1701 C CA . ASP A 1 212 ? -0.023 23.021 -16.244 1.00 96.06 212 ASP A CA 1
ATOM 1702 C C . ASP A 1 212 ? -0.954 23.878 -15.387 1.00 96.06 212 ASP A C 1
ATOM 1704 O O . ASP A 1 212 ? -2.014 24.307 -15.845 1.00 96.06 212 ASP A O 1
ATOM 1708 N N . GLY A 1 213 ? -0.556 24.125 -14.141 1.00 94.75 213 GLY A N 1
ATOM 1709 C CA . GLY A 1 213 ? -1.377 24.848 -13.170 1.00 94.75 213 GLY A CA 1
ATOM 1710 C C . GLY A 1 213 ? -2.523 24.041 -12.547 1.00 94.75 213 GLY A C 1
ATOM 1711 O O . GLY A 1 213 ? -3.340 24.638 -11.847 1.00 94.75 213 GLY A O 1
ATOM 1712 N N . THR A 1 214 ? -2.595 22.720 -12.761 1.00 96.56 214 THR A N 1
ATOM 1713 C CA . THR A 1 214 ? -3.493 21.844 -11.983 1.00 96.56 214 THR A CA 1
ATOM 1714 C C . THR A 1 214 ? -3.199 22.006 -10.488 1.00 96.56 214 THR A C 1
ATOM 1716 O O . THR A 1 214 ? -2.043 21.947 -10.070 1.00 96.56 214 THR A O 1
ATOM 1719 N N . GLU A 1 215 ? -4.231 22.245 -9.673 1.00 95.00 215 GLU A N 1
ATOM 1720 C CA . GLU A 1 215 ? -4.053 22.460 -8.233 1.00 95.00 215 GLU A CA 1
ATOM 1721 C C . GLU A 1 215 ? -3.542 21.195 -7.535 1.00 95.00 215 GLU A C 1
ATOM 1723 O O . GLU A 1 215 ? -3.919 20.078 -7.881 1.00 95.00 215 GLU A O 1
ATOM 1728 N N . HIS A 1 216 ? -2.696 21.368 -6.520 1.00 95.31 216 HIS A N 1
ATOM 1729 C CA . HIS A 1 216 ? -2.137 20.269 -5.735 1.00 95.31 216 HIS A CA 1
ATOM 1730 C C . HIS A 1 216 ? -3.076 19.927 -4.571 1.00 95.31 216 HIS A C 1
ATOM 1732 O O . HIS A 1 216 ? -2.949 20.490 -3.483 1.00 95.31 216 HIS A O 1
ATOM 1738 N N . THR A 1 217 ? -4.029 19.024 -4.804 1.00 94.00 217 THR A N 1
ATOM 1739 C CA . THR A 1 217 ? -5.047 18.621 -3.820 1.00 94.00 217 THR A CA 1
ATOM 1740 C C . THR A 1 217 ? -5.190 17.104 -3.763 1.00 94.00 217 THR A C 1
ATOM 1742 O O . THR A 1 217 ? -4.739 16.393 -4.660 1.00 94.00 217 THR A O 1
ATOM 1745 N N . GLU A 1 218 ? -5.852 16.601 -2.720 1.00 89.88 218 GLU A N 1
ATOM 1746 C CA . GLU A 1 218 ? -6.200 15.182 -2.641 1.00 89.88 218 GLU A CA 1
ATOM 1747 C C . GLU A 1 218 ? -7.186 14.772 -3.742 1.00 89.88 218 GLU A C 1
ATOM 1749 O O . GLU A 1 218 ? -7.102 13.641 -4.215 1.00 89.88 218 GLU A O 1
ATOM 1754 N N . GLU A 1 219 ? -8.081 15.660 -4.193 1.00 90.31 219 GLU A N 1
ATOM 1755 C CA . GLU A 1 219 ? -9.032 15.349 -5.269 1.00 90.31 219 GLU A CA 1
ATOM 1756 C C . GLU A 1 219 ? -8.354 15.221 -6.640 1.00 90.31 219 GLU A C 1
ATOM 1758 O O . GLU A 1 219 ? -8.790 14.435 -7.478 1.00 90.31 219 GLU A O 1
ATOM 1763 N N . THR A 1 220 ? -7.275 15.970 -6.877 1.00 92.62 220 THR A N 1
ATOM 1764 C CA . THR A 1 220 ? -6.554 15.993 -8.161 1.00 92.62 220 THR A CA 1
ATOM 1765 C C . THR A 1 220 ? -5.375 15.021 -8.222 1.00 92.62 220 THR A C 1
ATOM 1767 O O . THR A 1 220 ? -4.760 14.878 -9.279 1.00 92.62 220 THR A O 1
ATOM 1770 N N . ARG A 1 221 ? -5.055 14.325 -7.120 1.00 93.12 221 ARG A N 1
ATOM 1771 C CA . ARG A 1 221 ? -3.846 13.488 -6.999 1.00 93.12 221 ARG A CA 1
ATOM 1772 C C . ARG A 1 221 ? -3.764 12.349 -8.018 1.00 93.12 221 ARG A C 1
ATOM 1774 O O . ARG A 1 221 ? -2.656 11.970 -8.386 1.00 93.12 221 ARG A O 1
ATOM 1781 N N . TYR A 1 222 ? -4.915 11.831 -8.447 1.00 93.06 222 TYR A N 1
ATOM 1782 C CA . TYR A 1 222 ? -5.028 10.710 -9.383 1.00 93.06 222 TYR A CA 1
ATOM 1783 C C . TYR A 1 222 ? -5.116 11.132 -10.845 1.00 93.06 222 TYR A C 1
ATOM 1785 O O . TYR A 1 222 ? -5.161 10.262 -11.688 1.00 93.06 222 TYR A O 1
ATOM 1793 N N . ILE A 1 223 ? -5.189 12.426 -11.172 1.00 95.94 223 ILE A N 1
ATOM 1794 C CA . ILE A 1 223 ? -5.389 12.840 -12.567 1.00 95.94 223 ILE A CA 1
ATOM 1795 C C . ILE A 1 223 ? -4.132 12.532 -13.387 1.00 95.94 223 ILE A C 1
ATOM 1797 O O . ILE A 1 223 ? -3.037 12.980 -13.024 1.00 95.94 223 ILE A O 1
ATOM 1801 N N . GLY A 1 224 ? -4.300 11.859 -14.524 1.00 97.06 224 GLY A N 1
ATOM 1802 C CA . GLY A 1 224 ? -3.215 11.538 -15.449 1.00 97.06 224 GLY A CA 1
ATOM 1803 C C . GLY A 1 224 ? -2.222 10.528 -14.870 1.00 97.06 224 GLY A C 1
ATOM 1804 O O . GLY A 1 224 ? -2.355 10.079 -13.739 1.00 97.06 224 GLY A O 1
ATOM 1805 N N . ILE A 1 225 ? -1.169 10.201 -15.623 1.00 98.19 225 ILE A N 1
ATOM 1806 C CA . ILE A 1 225 ? -0.172 9.219 -15.158 1.00 98.19 225 ILE A CA 1
ATOM 1807 C C . ILE A 1 225 ? 0.445 9.595 -13.796 1.00 98.19 225 ILE A C 1
ATOM 1809 O O . ILE A 1 225 ? 0.622 10.772 -13.459 1.00 98.19 225 ILE A O 1
ATOM 1813 N N . ASP A 1 226 ? 0.803 8.585 -13.008 1.00 97.50 226 ASP A N 1
ATOM 1814 C CA . ASP A 1 226 ? 1.183 8.734 -11.596 1.00 97.50 226 ASP A CA 1
ATOM 1815 C C . ASP A 1 226 ? 2.634 8.394 -11.311 1.00 97.50 226 ASP A C 1
ATOM 1817 O O . ASP A 1 226 ? 3.148 8.735 -10.245 1.00 97.50 226 ASP A O 1
ATOM 1821 N N . GLY A 1 227 ? 3.310 7.726 -12.241 1.00 97.81 227 GLY A N 1
ATOM 1822 C CA . GLY A 1 227 ? 4.701 7.385 -12.034 1.00 97.81 227 GLY A CA 1
ATOM 1823 C C . GLY A 1 227 ? 5.437 6.886 -13.260 1.00 97.81 227 GLY A C 1
ATOM 1824 O O . GLY A 1 227 ? 4.838 6.615 -14.302 1.00 97.81 227 GLY A O 1
ATOM 1825 N N . LEU A 1 228 ? 6.747 6.705 -13.092 1.00 98.06 228 LEU A N 1
ATOM 1826 C CA . LEU A 1 228 ? 7.590 5.942 -14.008 1.00 98.06 228 LEU A CA 1
ATOM 1827 C C . LEU A 1 228 ? 8.221 4.741 -13.295 1.00 98.06 228 LEU A C 1
ATOM 1829 O O . LEU A 1 228 ? 8.738 4.870 -12.183 1.00 98.06 228 LEU A O 1
ATOM 1833 N N . ARG A 1 229 ? 8.239 3.595 -13.978 1.00 96.81 229 ARG A N 1
ATOM 1834 C CA . ARG A 1 229 ? 9.176 2.497 -13.737 1.00 96.81 229 ARG A CA 1
ATOM 1835 C C . ARG A 1 229 ? 10.359 2.742 -14.662 1.00 96.81 229 ARG A C 1
ATOM 1837 O O . ARG A 1 229 ? 10.273 2.530 -15.864 1.00 96.81 229 ARG A O 1
ATOM 1844 N N . CYS A 1 230 ? 11.444 3.243 -14.100 1.00 96.88 230 CYS A N 1
ATOM 1845 C CA . CYS A 1 230 ? 12.664 3.578 -14.814 1.00 96.88 230 CYS A CA 1
ATOM 1846 C C . CYS A 1 230 ? 13.475 2.306 -15.067 1.00 96.88 230 CYS A C 1
ATOM 1848 O O . CYS A 1 230 ? 14.145 1.813 -14.152 1.00 96.88 230 CYS A O 1
ATOM 1850 N N . ASP A 1 231 ? 13.364 1.782 -16.290 1.00 93.62 231 ASP A N 1
ATOM 1851 C CA . ASP A 1 231 ? 14.158 0.660 -16.797 1.00 93.62 231 ASP A CA 1
ATOM 1852 C C . ASP A 1 231 ? 15.645 0.960 -16.664 1.00 93.62 231 ASP A C 1
ATOM 1854 O O . ASP A 1 231 ? 16.071 2.102 -16.872 1.00 93.62 231 ASP A O 1
ATOM 1858 N N . PHE A 1 232 ? 16.412 -0.064 -16.285 1.00 92.00 232 PHE A N 1
ATOM 1859 C CA . PHE A 1 232 ? 17.859 0.036 -16.118 1.00 92.00 232 PHE A CA 1
ATOM 1860 C C . PHE A 1 232 ? 18.269 1.351 -15.425 1.00 92.00 232 PHE A C 1
ATOM 1862 O O . PHE A 1 232 ? 19.108 2.109 -15.914 1.00 92.00 232 PHE A O 1
ATOM 1869 N N . GLY A 1 233 ? 17.648 1.657 -14.279 1.00 90.56 233 GLY A N 1
ATOM 1870 C CA . GLY A 1 233 ? 17.756 2.950 -13.595 1.00 90.56 233 GLY A CA 1
ATOM 1871 C C . GLY A 1 233 ? 19.189 3.328 -13.201 1.00 90.56 233 GLY A C 1
ATOM 1872 O O . GLY A 1 233 ? 19.482 4.491 -12.946 1.00 90.56 233 GLY A O 1
ATOM 1873 N N . GLN A 1 234 ? 20.118 2.376 -13.203 1.00 88.62 234 GLN A N 1
ATOM 1874 C CA . GLN A 1 234 ? 21.550 2.622 -13.054 1.00 88.62 234 GLN A CA 1
ATOM 1875 C C . GLN A 1 234 ? 22.251 3.213 -14.290 1.00 88.62 234 GLN A C 1
ATOM 1877 O O . GLN A 1 234 ? 23.403 3.623 -14.165 1.00 88.62 234 GLN A O 1
ATOM 1882 N N . GLY A 1 235 ? 21.599 3.251 -15.454 1.00 89.56 235 GLY A N 1
ATOM 1883 C CA . GLY A 1 235 ? 22.157 3.688 -16.740 1.00 89.56 235 GLY A CA 1
ATOM 1884 C C . GLY A 1 235 ? 22.169 5.198 -16.972 1.00 89.56 235 GLY A C 1
ATOM 1885 O O . GLY A 1 235 ? 22.437 5.640 -18.082 1.00 89.56 235 GLY A O 1
ATOM 1886 N N . LEU A 1 236 ? 21.853 5.992 -15.948 1.00 94.19 236 LEU A N 1
ATOM 1887 C CA . LEU A 1 236 ? 21.925 7.450 -15.978 1.00 94.19 236 LEU A CA 1
ATOM 1888 C C . LEU A 1 236 ? 22.711 7.943 -14.756 1.00 94.19 236 LEU A C 1
ATOM 1890 O O . LEU A 1 236 ? 22.677 7.309 -13.693 1.00 94.19 236 LEU A O 1
ATOM 1894 N N . PRO A 1 237 ? 23.380 9.105 -14.850 1.00 94.88 237 PRO A N 1
ATOM 1895 C CA . PRO A 1 237 ? 23.984 9.726 -13.683 1.00 94.88 237 PRO A CA 1
ATOM 1896 C C . PRO A 1 237 ? 22.901 10.117 -12.659 1.00 94.88 237 PRO A C 1
ATOM 1898 O O . PRO A 1 237 ? 21.876 10.679 -13.056 1.00 94.88 237 PRO A O 1
ATOM 1901 N N . PRO A 1 238 ? 23.139 9.950 -11.341 1.00 94.38 238 PRO A N 1
ATOM 1902 C CA . PRO A 1 238 ? 22.179 10.325 -10.294 1.00 94.38 238 PRO A CA 1
ATOM 1903 C C . PRO A 1 238 ? 21.640 11.755 -10.427 1.00 94.38 238 PRO A C 1
ATOM 1905 O O . PRO A 1 238 ? 20.450 11.995 -10.256 1.00 94.38 238 PRO A O 1
ATOM 1908 N N . ARG A 1 239 ? 22.492 12.704 -10.835 1.00 94.94 239 ARG A N 1
ATOM 1909 C CA . ARG A 1 239 ? 22.090 14.103 -11.048 1.00 94.94 239 ARG A CA 1
ATOM 1910 C C . ARG A 1 239 ? 21.109 14.304 -12.209 1.00 94.94 239 ARG A C 1
ATOM 1912 O O . ARG A 1 239 ? 20.313 15.236 -12.149 1.00 94.94 239 ARG A O 1
ATOM 1919 N N . ALA A 1 240 ? 21.159 13.468 -13.252 1.00 96.12 240 ALA A N 1
ATOM 1920 C CA . ALA A 1 240 ? 20.168 13.517 -14.329 1.00 96.12 240 ALA A CA 1
ATOM 1921 C C . ALA A 1 240 ? 18.812 13.020 -13.832 1.00 96.12 240 ALA A C 1
ATOM 1923 O O . ALA A 1 240 ? 17.798 13.666 -14.092 1.00 96.12 240 ALA A O 1
ATOM 1924 N N . TRP A 1 241 ? 18.795 11.932 -13.052 1.00 96.56 241 TRP A N 1
ATOM 1925 C CA . TRP A 1 241 ? 17.568 11.479 -12.400 1.00 96.56 241 TRP A CA 1
ATOM 1926 C C . TRP A 1 241 ? 16.994 12.552 -11.488 1.00 96.56 241 TRP A C 1
ATOM 1928 O O . TRP A 1 241 ? 15.837 12.920 -11.647 1.00 96.56 241 TRP A O 1
ATOM 1938 N N . GLU A 1 242 ? 17.798 13.127 -10.594 1.00 96.50 242 GLU A N 1
ATOM 1939 C CA . GLU A 1 242 ? 17.356 14.221 -9.724 1.00 96.50 242 GLU A CA 1
ATOM 1940 C C . GLU A 1 242 ? 16.768 15.390 -10.526 1.00 96.50 242 GLU A C 1
ATOM 1942 O O . GLU A 1 242 ? 15.741 15.942 -10.134 1.00 96.50 242 GLU A O 1
ATOM 1947 N N . TYR A 1 243 ? 17.371 15.758 -11.660 1.00 97.56 243 TYR A N 1
ATOM 1948 C CA . TYR A 1 243 ? 16.834 16.795 -12.538 1.00 97.56 243 TYR A CA 1
ATOM 1949 C C . TYR A 1 243 ? 15.447 16.431 -13.085 1.00 97.56 243 TYR A C 1
ATOM 1951 O O . TYR A 1 243 ? 14.495 17.180 -12.861 1.00 97.56 243 TYR A O 1
ATOM 1959 N N . ILE A 1 244 ? 15.308 15.267 -13.725 1.00 98.06 244 ILE A N 1
ATOM 1960 C CA . ILE A 1 244 ? 14.046 14.789 -14.316 1.00 98.06 244 ILE A CA 1
ATOM 1961 C C . ILE A 1 244 ? 12.953 14.664 -13.246 1.00 98.06 244 ILE A C 1
ATOM 1963 O O . ILE A 1 244 ? 11.822 15.120 -13.439 1.00 98.06 244 ILE A O 1
ATOM 1967 N N . ILE A 1 245 ? 13.287 14.093 -12.087 1.00 98.12 245 ILE A N 1
ATOM 1968 C CA . ILE A 1 245 ? 12.375 13.928 -10.950 1.00 98.12 245 ILE A CA 1
ATOM 1969 C C . ILE A 1 245 ? 11.902 15.291 -10.446 1.00 98.12 245 ILE A C 1
ATOM 1971 O O . ILE A 1 245 ? 10.703 15.490 -10.248 1.00 98.12 245 ILE A O 1
ATOM 1975 N N . ASN A 1 246 ? 12.814 16.250 -10.280 1.00 98.12 246 ASN A N 1
ATOM 1976 C CA . ASN A 1 246 ? 12.470 17.586 -9.802 1.00 98.12 246 ASN A CA 1
ATOM 1977 C C . ASN A 1 246 ? 11.616 18.364 -10.809 1.00 98.12 246 ASN A C 1
ATOM 1979 O O . ASN A 1 246 ? 10.664 19.019 -10.390 1.00 98.12 246 ASN A O 1
ATOM 1983 N N . VAL A 1 247 ? 11.904 18.279 -12.111 1.00 98.00 247 VAL A N 1
ATOM 1984 C CA . VAL A 1 247 ? 11.059 18.881 -13.159 1.00 98.00 247 VAL A CA 1
ATOM 1985 C C . VAL A 1 247 ? 9.655 18.276 -13.120 1.00 98.00 247 VAL A C 1
ATOM 1987 O O . VAL A 1 247 ? 8.664 19.003 -13.065 1.00 98.00 247 VAL A O 1
ATOM 1990 N N . THR A 1 248 ? 9.560 16.949 -13.038 1.00 97.81 248 THR A N 1
ATOM 1991 C CA . THR A 1 248 ? 8.275 16.240 -12.960 1.00 97.81 248 THR A CA 1
ATOM 1992 C C . THR A 1 248 ? 7.475 16.657 -11.726 1.00 97.81 248 THR A C 1
ATOM 1994 O O . THR A 1 248 ? 6.293 16.983 -11.826 1.00 97.81 248 THR A O 1
ATOM 1997 N N . ARG A 1 249 ? 8.121 16.713 -10.555 1.00 97.00 249 ARG A N 1
ATOM 1998 C CA . ARG A 1 249 ? 7.466 17.029 -9.275 1.00 97.00 249 ARG A CA 1
ATOM 1999 C C . ARG A 1 249 ? 7.115 18.497 -9.088 1.00 97.00 249 ARG A C 1
ATOM 2001 O O . ARG A 1 249 ? 6.254 18.804 -8.268 1.00 97.00 249 ARG A O 1
ATOM 2008 N N . GLN A 1 250 ? 7.722 19.396 -9.861 1.00 96.25 250 GLN A N 1
ATOM 2009 C CA . GLN A 1 250 ? 7.232 20.770 -9.969 1.00 96.25 250 GLN A CA 1
ATOM 2010 C C . GLN A 1 250 ? 5.853 20.824 -10.634 1.00 96.25 250 GLN A C 1
ATOM 2012 O O . GLN A 1 250 ? 5.061 21.694 -10.279 1.00 96.25 250 GLN A O 1
ATOM 2017 N N . ARG A 1 251 ? 5.554 19.892 -11.553 1.00 96.69 251 ARG A N 1
ATOM 2018 C CA . ARG A 1 251 ? 4.231 19.760 -12.173 1.00 96.69 251 ARG A CA 1
ATOM 2019 C C . ARG A 1 251 ? 3.276 18.911 -11.330 1.00 96.69 251 ARG A C 1
ATOM 2021 O O . ARG A 1 251 ? 2.185 19.380 -11.036 1.00 96.69 251 ARG A O 1
ATOM 2028 N N . LYS A 1 252 ? 3.656 17.691 -10.936 1.00 97.19 252 LYS A N 1
ATOM 2029 C CA . LYS A 1 252 ? 2.826 16.766 -10.136 1.00 97.19 252 LYS A CA 1
ATOM 2030 C C . LYS A 1 252 ? 3.595 16.292 -8.902 1.00 97.19 252 LYS A C 1
ATOM 2032 O O . LYS A 1 252 ? 4.454 15.417 -8.982 1.00 97.19 252 LYS A O 1
ATOM 2037 N N . TRP A 1 253 ? 3.299 16.892 -7.750 1.00 94.44 253 TRP A N 1
ATOM 2038 C CA . TRP A 1 253 ? 4.075 16.719 -6.512 1.00 94.44 253 TRP A CA 1
ATOM 2039 C C . TRP A 1 253 ? 4.131 15.271 -5.996 1.00 94.44 253 TRP A C 1
ATOM 2041 O O . TRP A 1 253 ? 5.132 14.875 -5.402 1.00 94.44 253 TRP A O 1
ATOM 2051 N N . ASN A 1 254 ? 3.074 14.488 -6.228 1.00 95.81 254 ASN A N 1
ATOM 2052 C CA . ASN A 1 254 ? 2.927 13.102 -5.779 1.00 95.81 254 ASN A CA 1
ATOM 2053 C C . ASN A 1 254 ? 3.375 12.067 -6.826 1.00 95.81 254 ASN A C 1
ATOM 2055 O O . ASN A 1 254 ? 3.075 10.887 -6.669 1.00 95.81 254 ASN A O 1
ATOM 2059 N N . PHE A 1 255 ? 4.065 12.486 -7.892 1.00 97.81 255 PHE A N 1
ATOM 2060 C CA . PHE A 1 255 ? 4.519 11.582 -8.946 1.00 97.81 255 PHE A CA 1
ATOM 2061 C C . PHE A 1 255 ? 5.614 10.625 -8.435 1.00 97.81 255 PHE A C 1
ATOM 2063 O O . PHE A 1 255 ? 6.627 11.062 -7.864 1.00 97.81 255 PHE A O 1
ATOM 2070 N N . VAL A 1 256 ? 5.402 9.324 -8.642 1.00 97.50 256 VAL A N 1
ATOM 2071 C CA . VAL A 1 256 ? 6.214 8.223 -8.102 1.00 97.50 256 VAL A CA 1
ATOM 2072 C C . VAL A 1 256 ? 7.266 7.770 -9.107 1.00 97.50 256 VAL A C 1
ATOM 2074 O O . VAL A 1 256 ? 6.985 7.533 -10.277 1.00 97.50 256 VAL A O 1
ATOM 2077 N N . MET A 1 257 ? 8.491 7.588 -8.637 1.00 97.75 257 MET A N 1
ATOM 2078 C CA . MET A 1 257 ? 9.626 7.153 -9.437 1.00 97.75 257 MET A CA 1
ATOM 2079 C C . MET A 1 257 ? 10.159 5.842 -8.868 1.00 97.75 257 MET A C 1
ATOM 2081 O O . MET A 1 257 ? 10.655 5.784 -7.739 1.00 97.75 257 MET A O 1
ATOM 2085 N N . MET A 1 258 ? 10.059 4.778 -9.657 1.00 97.62 258 MET A N 1
ATOM 2086 C CA . MET A 1 258 ? 10.559 3.451 -9.319 1.00 97.62 258 MET A CA 1
ATOM 2087 C C . MET A 1 258 ? 11.798 3.145 -10.154 1.00 97.62 258 MET A C 1
ATOM 2089 O O . MET A 1 258 ? 11.731 3.183 -11.375 1.00 97.62 258 MET A O 1
ATOM 2093 N N . SER A 1 259 ? 12.915 2.789 -9.524 1.00 96.50 259 SER A N 1
ATOM 2094 C CA . SER A 1 259 ? 14.112 2.343 -10.244 1.00 96.50 259 SER A CA 1
ATOM 2095 C C . SER A 1 259 ? 14.109 0.839 -10.402 1.00 96.50 259 SER A C 1
ATOM 2097 O O . SER A 1 259 ? 14.063 0.116 -9.407 1.00 96.50 259 SER A O 1
ATOM 2099 N N . GLU A 1 260 ? 14.263 0.361 -11.631 1.00 94.19 260 GLU A N 1
ATOM 2100 C CA . GLU A 1 260 ? 14.792 -0.973 -11.850 1.00 94.19 260 GLU A CA 1
ATOM 2101 C C . GLU A 1 260 ? 16.309 -0.972 -11.664 1.00 94.19 260 GLU A C 1
ATOM 2103 O O . GLU A 1 260 ? 17.039 -0.376 -12.445 1.00 94.19 260 GLU A O 1
ATOM 2108 N N . SER A 1 261 ? 16.778 -1.654 -10.624 1.00 92.06 261 SER A N 1
ATOM 2109 C CA . SER A 1 261 ? 18.193 -1.832 -10.294 1.00 92.06 261 SER A CA 1
ATOM 2110 C C . SER A 1 261 ? 18.445 -3.263 -9.817 1.00 92.06 261 SER A C 1
ATOM 2112 O O . SER A 1 261 ? 18.783 -3.521 -8.662 1.00 92.06 261 SER A O 1
ATOM 2114 N N . LEU A 1 262 ? 18.255 -4.227 -10.722 1.00 89.69 262 LEU A N 1
ATOM 2115 C CA . LEU A 1 262 ? 18.302 -5.668 -10.429 1.00 89.69 262 LEU A CA 1
ATOM 2116 C C . LEU A 1 262 ? 19.702 -6.220 -10.099 1.00 89.69 262 LEU A C 1
ATOM 2118 O O . LEU A 1 262 ? 19.827 -7.398 -9.772 1.00 89.69 262 LEU A O 1
ATOM 2122 N N . ASP A 1 263 ? 20.759 -5.406 -10.156 1.00 89.88 263 ASP A N 1
ATOM 2123 C CA . ASP A 1 263 ? 22.100 -5.806 -9.714 1.00 89.88 263 ASP A CA 1
ATOM 2124 C C . ASP A 1 263 ? 22.155 -6.014 -8.177 1.00 89.88 263 ASP A C 1
ATOM 2126 O O . ASP A 1 263 ? 22.847 -6.911 -7.685 1.00 89.88 263 ASP A O 1
ATOM 2130 N N . GLY A 1 264 ? 21.393 -5.236 -7.395 1.00 90.69 264 GLY A N 1
ATOM 2131 C CA . GLY A 1 264 ? 21.515 -5.204 -5.933 1.00 90.69 264 GLY A CA 1
ATOM 2132 C C . GLY A 1 264 ? 22.746 -4.423 -5.444 1.00 90.69 264 GLY A C 1
ATOM 2133 O O . GLY A 1 264 ? 23.470 -3.781 -6.208 1.00 90.69 264 GLY A O 1
ATOM 2134 N N . GLY A 1 265 ? 23.009 -4.492 -4.137 1.00 92.06 265 GLY A N 1
ATOM 2135 C CA . GLY A 1 265 ? 24.233 -3.972 -3.522 1.00 92.06 265 GLY A CA 1
ATOM 2136 C C . GLY A 1 265 ? 24.460 -2.482 -3.791 1.00 92.06 265 GLY A C 1
ATOM 2137 O O . GLY A 1 265 ? 23.540 -1.678 -3.654 1.00 92.06 265 GLY A O 1
ATOM 2138 N N . ALA A 1 266 ? 25.687 -2.127 -4.183 1.00 92.88 266 ALA A N 1
ATOM 2139 C CA . ALA A 1 266 ? 26.106 -0.749 -4.455 1.00 92.88 266 ALA A CA 1
ATOM 2140 C C . ALA A 1 266 ? 25.237 -0.038 -5.508 1.00 92.88 266 ALA A C 1
ATOM 2142 O O . ALA A 1 266 ? 24.948 1.152 -5.385 1.00 92.88 266 ALA A O 1
ATOM 2143 N N . VAL A 1 267 ? 24.787 -0.772 -6.532 1.00 93.19 267 VAL A N 1
ATOM 2144 C CA . VAL A 1 267 ? 23.958 -0.228 -7.617 1.00 93.19 267 VAL A CA 1
ATOM 2145 C C . VAL A 1 267 ? 22.605 0.222 -7.070 1.00 93.19 267 VAL A C 1
ATOM 2147 O O . VAL A 1 267 ? 22.221 1.379 -7.226 1.00 93.19 267 VAL A O 1
ATOM 2150 N N . THR A 1 268 ? 21.913 -0.667 -6.361 1.00 93.38 268 THR A N 1
ATOM 2151 C CA . THR A 1 268 ? 20.609 -0.368 -5.755 1.00 93.38 268 THR A CA 1
ATOM 2152 C C . THR A 1 268 ? 20.721 0.648 -4.622 1.00 93.38 268 THR A C 1
ATOM 2154 O O . THR A 1 268 ? 19.853 1.508 -4.488 1.00 93.38 268 THR A O 1
ATOM 2157 N N . TYR A 1 269 ? 21.796 0.602 -3.829 1.00 93.31 269 TYR A N 1
ATOM 2158 C CA . TYR A 1 269 ? 22.063 1.596 -2.788 1.00 93.31 269 TYR A CA 1
ATOM 2159 C C . TYR A 1 269 ? 22.220 3.011 -3.369 1.00 93.31 269 TYR A C 1
ATOM 2161 O O . TYR A 1 269 ? 21.747 3.988 -2.792 1.00 93.31 269 TYR A O 1
ATOM 2169 N N . ARG A 1 270 ? 22.825 3.144 -4.555 1.00 93.00 270 ARG A N 1
ATOM 2170 C CA . ARG A 1 270 ? 22.868 4.424 -5.273 1.00 93.00 270 ARG A CA 1
ATOM 2171 C C . ARG A 1 270 ? 21.463 4.884 -5.673 1.00 93.00 270 ARG A C 1
ATOM 2173 O O . ARG A 1 270 ? 21.122 6.034 -5.388 1.00 93.00 270 ARG A O 1
ATOM 2180 N N . SER A 1 271 ? 20.645 4.002 -6.257 1.00 93.81 271 SER A N 1
ATOM 2181 C CA . SER A 1 271 ? 19.248 4.300 -6.625 1.00 93.81 271 SER A CA 1
ATOM 2182 C C . SER A 1 271 ? 18.380 4.688 -5.419 1.00 93.81 271 SER A C 1
ATOM 2184 O O . SER A 1 271 ? 17.555 5.596 -5.516 1.00 93.81 271 SER A O 1
ATOM 2186 N N . SER A 1 272 ? 18.598 4.079 -4.248 1.00 93.00 272 SER A N 1
ATOM 2187 C CA . SER A 1 272 ? 17.804 4.331 -3.032 1.00 93.00 272 SER A CA 1
ATOM 2188 C C . SER A 1 272 ? 17.910 5.746 -2.473 1.00 93.00 272 SER A C 1
ATOM 2190 O O . SER A 1 272 ? 17.208 6.078 -1.522 1.00 93.00 272 SER A O 1
ATOM 2192 N N . ARG A 1 273 ? 18.797 6.583 -3.017 1.00 90.88 273 ARG A N 1
ATOM 2193 C CA . ARG A 1 273 ? 18.975 7.971 -2.578 1.00 90.88 273 ARG A CA 1
ATOM 2194 C C . ARG A 1 273 ? 18.068 8.969 -3.291 1.00 90.88 273 ARG A C 1
ATOM 2196 O O . ARG A 1 273 ? 17.886 10.060 -2.761 1.00 90.88 273 ARG A O 1
ATOM 2203 N N . HIS A 1 274 ? 17.526 8.620 -4.458 1.00 91.38 274 HIS A N 1
ATOM 2204 C CA . HIS A 1 274 ? 16.720 9.538 -5.274 1.00 91.38 274 HIS A CA 1
ATOM 2205 C C . HIS A 1 274 ? 15.423 8.931 -5.833 1.00 91.38 274 HIS A C 1
ATOM 2207 O O . HIS A 1 274 ? 14.560 9.691 -6.263 1.00 91.38 274 HIS A O 1
ATOM 2213 N N . PHE A 1 275 ? 15.246 7.607 -5.793 1.00 96.25 275 PHE A N 1
ATOM 2214 C CA . PHE A 1 275 ? 13.995 6.940 -6.174 1.00 96.25 275 PHE A CA 1
ATOM 2215 C C . PHE A 1 275 ? 13.112 6.612 -4.968 1.00 96.25 275 PHE A C 1
ATOM 2217 O O . PHE A 1 275 ? 13.612 6.364 -3.871 1.00 96.25 275 PHE A O 1
ATOM 2224 N N . ASP A 1 276 ? 11.797 6.556 -5.186 1.00 96.25 276 ASP A N 1
ATOM 2225 C CA . ASP A 1 276 ? 10.827 6.230 -4.135 1.00 96.25 276 ASP A CA 1
ATOM 2226 C C . ASP A 1 276 ? 10.736 4.724 -3.890 1.00 96.25 276 ASP A C 1
ATOM 2228 O O . ASP A 1 276 ? 10.578 4.290 -2.749 1.00 96.25 276 ASP A O 1
ATOM 2232 N N . ILE A 1 277 ? 10.813 3.930 -4.966 1.00 96.69 277 ILE A N 1
ATOM 2233 C CA . ILE A 1 277 ? 10.679 2.470 -4.931 1.00 96.69 277 ILE A CA 1
ATOM 2234 C C . ILE A 1 277 ? 11.839 1.816 -5.684 1.00 96.69 277 ILE A C 1
ATOM 2236 O O . ILE A 1 277 ? 12.231 2.244 -6.769 1.00 96.69 277 ILE A O 1
ATOM 2240 N N . LEU A 1 278 ? 12.361 0.732 -5.120 1.00 95.69 278 LEU A N 1
ATOM 2241 C CA . LEU A 1 278 ? 13.439 -0.074 -5.676 1.00 95.69 278 LEU A CA 1
ATOM 2242 C C . LEU A 1 278 ? 12.880 -1.388 -6.216 1.00 95.69 278 LEU A C 1
ATOM 2244 O O . LEU A 1 278 ? 12.538 -2.284 -5.447 1.00 95.69 278 LEU A O 1
ATOM 2248 N N . ASN A 1 279 ? 12.810 -1.523 -7.535 1.00 94.50 279 ASN A N 1
ATOM 2249 C CA . ASN A 1 279 ? 12.713 -2.820 -8.193 1.00 94.50 279 ASN A CA 1
ATOM 2250 C C . ASN A 1 279 ? 14.124 -3.417 -8.278 1.00 94.50 279 ASN A C 1
ATOM 2252 O O . ASN A 1 279 ? 14.873 -3.161 -9.217 1.00 94.50 279 ASN A O 1
ATOM 2256 N N . GLU A 1 280 ? 14.510 -4.142 -7.232 1.00 91.56 280 GLU A N 1
ATOM 2257 C CA . GLU A 1 280 ? 15.844 -4.726 -7.075 1.00 91.56 280 GLU A CA 1
ATOM 2258 C C . GLU A 1 280 ? 15.822 -6.259 -7.114 1.00 91.56 280 GLU A C 1
ATOM 2260 O O . GLU A 1 280 ? 14.819 -6.897 -7.421 1.00 91.56 280 GLU A O 1
ATOM 2265 N N . ASN A 1 281 ? 16.959 -6.876 -6.812 1.00 91.69 281 ASN A N 1
ATOM 2266 C CA . ASN A 1 281 ? 17.241 -8.291 -7.019 1.00 91.69 281 ASN A CA 1
ATOM 2267 C C . ASN A 1 281 ? 16.520 -9.264 -6.051 1.00 91.69 281 ASN A C 1
ATOM 2269 O O . ASN A 1 281 ? 16.835 -10.460 -6.016 1.00 91.69 281 ASN A O 1
ATOM 2273 N N . ILE A 1 282 ? 15.527 -8.788 -5.284 1.00 93.12 282 ILE A N 1
ATOM 2274 C CA . ILE A 1 282 ? 14.727 -9.599 -4.349 1.00 93.12 282 ILE A CA 1
ATOM 2275 C C . ILE A 1 282 ? 14.029 -10.766 -5.023 1.00 93.12 282 ILE A C 1
ATOM 2277 O O . ILE A 1 282 ? 13.926 -11.837 -4.420 1.00 93.12 282 ILE A O 1
ATOM 2281 N N . VAL A 1 283 ? 13.616 -10.586 -6.278 1.00 90.62 283 VAL A N 1
ATOM 2282 C CA . VAL A 1 283 ? 12.953 -11.607 -7.088 1.00 90.62 283 VAL A CA 1
ATOM 2283 C C . VAL A 1 283 ? 13.731 -12.929 -7.092 1.00 90.62 283 VAL A C 1
ATOM 2285 O O . VAL A 1 283 ? 13.145 -13.996 -6.905 1.00 90.62 283 VAL A O 1
ATOM 2288 N N . PHE A 1 284 ? 15.065 -12.877 -7.189 1.00 89.69 284 PHE A N 1
ATOM 2289 C CA . PHE A 1 284 ? 15.924 -14.066 -7.211 1.00 89.69 284 PHE A CA 1
ATOM 2290 C C . PHE A 1 284 ? 15.956 -14.781 -5.862 1.00 89.69 284 PHE A C 1
ATOM 2292 O O . PHE A 1 284 ? 15.880 -16.013 -5.784 1.00 89.69 284 PHE A O 1
ATOM 2299 N N . ALA A 1 285 ? 16.060 -14.003 -4.785 1.00 92.06 285 ALA A N 1
ATOM 2300 C CA . ALA A 1 285 ? 16.140 -14.540 -3.439 1.00 92.06 285 ALA A CA 1
ATOM 2301 C C . ALA A 1 285 ? 14.794 -15.144 -3.012 1.00 92.06 285 ALA A C 1
ATOM 2303 O O . ALA A 1 285 ? 14.765 -16.253 -2.479 1.00 92.06 285 ALA A O 1
ATOM 2304 N N . LEU A 1 286 ? 13.679 -14.477 -3.332 1.00 92.12 286 LEU A N 1
ATOM 2305 C CA . LEU A 1 286 ? 12.330 -14.993 -3.093 1.00 92.12 286 LEU A CA 1
ATOM 2306 C C . LEU A 1 286 ? 12.056 -16.267 -3.888 1.00 92.12 286 LEU A C 1
ATOM 2308 O O . LEU A 1 286 ? 11.448 -17.188 -3.351 1.00 92.12 286 LEU A O 1
ATOM 2312 N N . ASN A 1 287 ? 12.544 -16.369 -5.129 1.00 88.44 287 ASN A N 1
ATOM 2313 C CA . ASN A 1 287 ? 12.370 -17.590 -5.917 1.00 88.44 287 ASN A CA 1
ATOM 2314 C C . ASN A 1 287 ? 13.080 -18.810 -5.303 1.00 88.44 287 ASN A C 1
ATOM 2316 O O . ASN A 1 287 ? 12.663 -19.949 -5.498 1.00 88.44 287 ASN A O 1
ATOM 2320 N N . SER A 1 288 ? 14.127 -18.560 -4.517 1.00 87.81 288 SER A N 1
ATOM 2321 C CA . SER A 1 288 ? 14.938 -19.586 -3.860 1.00 87.81 288 SER A CA 1
ATOM 2322 C C . SER A 1 288 ? 14.484 -19.900 -2.424 1.00 87.81 288 SER A C 1
ATOM 2324 O O . SER A 1 288 ? 14.994 -20.839 -1.810 1.00 87.81 288 SER A O 1
ATOM 2326 N N . ALA A 1 289 ? 13.565 -19.112 -1.857 1.00 93.75 289 ALA A N 1
ATOM 2327 C CA . ALA A 1 289 ? 13.174 -19.198 -0.454 1.00 93.75 289 ALA A CA 1
ATOM 2328 C C . ALA A 1 289 ? 12.181 -20.343 -0.205 1.00 93.75 289 ALA A C 1
ATOM 2330 O O . ALA A 1 289 ? 11.110 -20.392 -0.802 1.00 93.75 289 ALA A O 1
ATOM 2331 N N . ASN A 1 290 ? 12.514 -21.244 0.723 1.00 91.94 290 ASN A N 1
ATOM 2332 C CA . ASN A 1 290 ? 11.726 -22.454 1.005 1.00 91.94 290 ASN A CA 1
ATOM 2333 C C . ASN A 1 290 ? 11.428 -22.688 2.499 1.00 91.94 290 ASN A C 1
ATOM 2335 O O . ASN A 1 290 ? 10.921 -23.741 2.878 1.00 91.94 290 ASN A O 1
ATOM 2339 N N . ASN A 1 291 ? 11.804 -21.750 3.369 1.00 96.12 291 ASN A N 1
ATOM 2340 C CA . ASN A 1 291 ? 11.558 -21.825 4.808 1.00 96.12 291 ASN A CA 1
ATOM 2341 C C . ASN A 1 291 ? 11.585 -20.425 5.436 1.00 96.12 291 ASN A C 1
ATOM 2343 O O . ASN A 1 291 ? 12.074 -19.464 4.835 1.00 96.12 291 ASN A O 1
ATOM 2347 N N . LYS A 1 292 ? 11.105 -20.313 6.677 1.00 95.69 292 LYS A N 1
ATOM 2348 C CA . LYS A 1 292 ? 10.967 -19.032 7.383 1.00 95.69 292 LYS A CA 1
ATOM 2349 C C . LYS A 1 292 ? 12.280 -18.263 7.557 1.00 95.69 292 LYS A C 1
ATOM 2351 O O . LYS A 1 292 ? 12.263 -17.035 7.532 1.00 95.69 292 LYS A O 1
ATOM 2356 N N . ASN A 1 293 ? 13.409 -18.961 7.719 1.00 96.31 293 ASN A N 1
ATOM 2357 C CA . ASN A 1 293 ? 14.709 -18.321 7.925 1.00 96.31 293 ASN A CA 1
ATOM 2358 C C . ASN A 1 293 ? 15.194 -17.660 6.634 1.00 96.31 293 ASN A C 1
ATOM 2360 O O . ASN A 1 293 ? 15.689 -16.540 6.689 1.00 96.31 293 ASN A O 1
ATOM 2364 N N . ALA A 1 294 ? 14.991 -18.308 5.482 1.00 96.94 294 ALA A N 1
ATOM 2365 C CA . ALA A 1 294 ? 15.314 -17.728 4.182 1.00 96.94 294 ALA A CA 1
ATOM 2366 C C . ALA A 1 294 ? 14.526 -16.430 3.944 1.00 96.94 294 ALA A C 1
ATOM 2368 O O . ALA A 1 294 ? 15.132 -15.399 3.665 1.00 96.94 294 ALA A O 1
ATOM 2369 N N . TYR A 1 295 ? 13.202 -16.447 4.147 1.00 96.56 295 TYR A N 1
ATOM 2370 C CA . TYR A 1 295 ? 12.375 -15.237 4.042 1.00 96.56 295 TYR A CA 1
ATOM 2371 C C . TYR A 1 295 ? 12.833 -14.140 5.010 1.00 96.56 295 TYR A C 1
ATOM 2373 O O . TYR A 1 295 ? 13.029 -12.999 4.600 1.00 96.56 295 TYR A O 1
ATOM 2381 N N . ARG A 1 296 ? 13.069 -14.477 6.285 1.00 96.50 296 ARG A N 1
ATOM 2382 C CA . ARG A 1 296 ? 13.559 -13.520 7.287 1.00 96.50 296 ARG A CA 1
ATOM 2383 C C . ARG A 1 296 ? 14.875 -12.866 6.858 1.00 96.50 296 ARG A C 1
ATOM 2385 O O . ARG A 1 296 ? 14.963 -11.643 6.886 1.00 96.50 296 ARG A O 1
ATOM 2392 N N . SER A 1 297 ? 15.865 -13.657 6.443 1.00 96.81 297 SER A N 1
ATOM 2393 C CA . SER A 1 297 ? 17.161 -13.146 5.981 1.00 96.81 297 SER A CA 1
ATOM 2394 C C . SER A 1 297 ? 17.008 -12.207 4.791 1.00 96.81 297 SER A C 1
ATOM 2396 O O . SER A 1 297 ? 17.554 -11.113 4.824 1.00 96.81 297 SER A O 1
ATOM 2398 N N . ILE A 1 298 ? 16.185 -12.567 3.799 1.00 95.69 298 ILE A N 1
ATOM 2399 C CA . ILE A 1 298 ? 15.926 -11.720 2.625 1.00 95.69 298 ILE A CA 1
ATOM 2400 C C . ILE A 1 298 ? 15.498 -10.312 3.042 1.00 95.69 298 ILE A C 1
ATOM 2402 O O . ILE A 1 298 ? 16.059 -9.334 2.543 1.00 95.69 298 ILE A O 1
ATOM 2406 N N . PHE A 1 299 ? 14.533 -10.208 3.959 1.00 95.19 299 PHE A N 1
ATOM 2407 C CA . PHE A 1 299 ? 13.986 -8.925 4.397 1.00 95.19 299 PHE A CA 1
ATOM 2408 C C . PHE A 1 299 ? 14.912 -8.158 5.347 1.00 95.19 299 PHE A C 1
ATOM 2410 O O . PHE A 1 299 ? 14.950 -6.926 5.292 1.00 95.19 299 PHE A O 1
ATOM 2417 N N . GLU A 1 300 ? 15.631 -8.845 6.235 1.00 95.38 300 GLU A N 1
ATOM 2418 C CA . GLU A 1 300 ? 16.585 -8.212 7.154 1.00 95.38 300 GLU A CA 1
ATOM 2419 C C . GLU A 1 300 ? 17.834 -7.712 6.426 1.00 95.38 300 GLU A C 1
ATOM 2421 O O . GLU A 1 300 ? 18.271 -6.592 6.678 1.00 95.38 300 GLU A O 1
ATOM 2426 N N . ASP A 1 301 ? 18.356 -8.463 5.456 1.00 94.56 301 ASP A N 1
ATOM 2427 C CA . ASP A 1 301 ? 19.508 -8.040 4.655 1.00 94.56 301 ASP A CA 1
ATOM 2428 C C . ASP A 1 301 ? 19.205 -6.732 3.914 1.00 94.56 301 ASP A C 1
ATOM 2430 O O . ASP A 1 301 ? 20.000 -5.797 3.947 1.00 94.56 301 ASP A O 1
ATOM 2434 N N . ARG A 1 302 ? 18.003 -6.599 3.344 1.00 93.38 302 ARG A N 1
ATOM 2435 C CA . ARG A 1 302 ? 17.561 -5.367 2.663 1.00 93.38 302 ARG A CA 1
ATOM 2436 C C . ARG A 1 302 ? 17.345 -4.204 3.616 1.00 93.38 302 ARG A C 1
ATOM 2438 O O . ARG A 1 302 ? 17.748 -3.089 3.303 1.00 93.38 302 ARG A O 1
ATOM 2445 N N . ARG A 1 303 ? 16.775 -4.453 4.800 1.00 92.31 303 ARG A N 1
ATOM 2446 C CA . ARG A 1 303 ? 16.677 -3.433 5.857 1.00 92.31 303 ARG A CA 1
ATOM 2447 C C . ARG A 1 303 ? 18.067 -2.934 6.263 1.00 92.31 303 ARG A C 1
ATOM 2449 O O . ARG A 1 303 ? 18.238 -1.736 6.466 1.00 92.31 303 ARG A O 1
ATOM 2456 N N . ASN A 1 304 ? 19.048 -3.830 6.348 1.00 93.75 304 ASN A N 1
ATOM 2457 C CA . ASN A 1 304 ? 20.428 -3.487 6.686 1.00 93.75 304 ASN A CA 1
ATOM 2458 C C . ASN A 1 304 ? 21.141 -2.733 5.555 1.00 93.75 304 ASN A C 1
ATOM 2460 O O . ASN A 1 304 ? 21.904 -1.812 5.835 1.00 93.75 304 ASN A O 1
ATOM 2464 N N . SER A 1 305 ? 20.896 -3.103 4.296 1.00 91.62 305 SER A N 1
ATOM 2465 C CA . SER A 1 305 ? 21.536 -2.479 3.133 1.00 91.62 305 SER A CA 1
ATOM 2466 C C . SER A 1 305 ? 20.918 -1.138 2.741 1.00 91.62 305 SER A C 1
ATOM 2468 O O . SER A 1 305 ? 21.651 -0.222 2.385 1.00 91.62 305 SER A O 1
ATOM 2470 N N . TYR A 1 306 ? 19.590 -1.010 2.795 1.00 91.00 306 TYR A N 1
ATOM 2471 C CA . TYR A 1 306 ? 18.855 0.121 2.207 1.00 91.00 306 TYR A CA 1
ATOM 2472 C C . TYR A 1 306 ? 17.977 0.879 3.219 1.00 91.00 306 TYR A C 1
ATOM 2474 O O . TYR A 1 306 ? 17.276 1.827 2.862 1.00 91.00 306 TYR A O 1
ATOM 2482 N N . GLY A 1 307 ? 17.985 0.490 4.497 1.00 91.50 307 GLY A N 1
ATOM 2483 C CA . GLY A 1 307 ? 17.201 1.155 5.535 1.00 91.50 307 GLY A CA 1
ATOM 2484 C C . GLY A 1 307 ? 15.692 1.030 5.307 1.00 91.50 307 GLY A C 1
ATOM 2485 O O . GLY A 1 307 ? 15.139 -0.068 5.254 1.00 91.50 307 GLY A O 1
ATOM 2486 N N . GLN A 1 308 ? 14.995 2.165 5.236 1.00 91.19 308 GLN A N 1
ATOM 2487 C CA . GLN A 1 308 ? 13.542 2.213 5.022 1.00 91.19 308 GLN A CA 1
ATOM 2488 C C . GLN A 1 308 ? 13.141 2.469 3.565 1.00 91.19 308 GLN A C 1
ATOM 2490 O O . GLN A 1 308 ? 11.974 2.757 3.313 1.00 91.19 308 GLN A O 1
ATOM 2495 N N . ALA A 1 309 ? 14.077 2.373 2.615 1.00 92.12 309 ALA A N 1
ATOM 2496 C CA . ALA A 1 309 ? 13.731 2.463 1.202 1.00 92.12 309 ALA A CA 1
ATOM 2497 C C . ALA A 1 309 ? 12.683 1.397 0.840 1.00 92.12 309 ALA A C 1
ATOM 2499 O O . ALA A 1 309 ? 12.801 0.235 1.245 1.00 92.12 309 ALA A O 1
ATOM 2500 N N . LEU A 1 310 ? 11.647 1.795 0.098 1.00 93.88 310 LEU A N 1
ATOM 2501 C CA . LEU A 1 310 ? 10.605 0.868 -0.327 1.00 93.88 310 LEU A CA 1
ATOM 2502 C C . LEU A 1 310 ? 11.155 -0.041 -1.420 1.00 93.88 310 LEU A C 1
ATOM 2504 O O . LEU A 1 310 ? 11.707 0.422 -2.413 1.00 93.88 310 LEU A O 1
ATOM 2508 N N . VAL A 1 311 ? 10.963 -1.342 -1.250 1.00 94.19 311 VAL A N 1
ATOM 2509 C CA . VAL A 1 311 ? 11.322 -2.352 -2.247 1.00 94.19 311 VAL A CA 1
ATOM 2510 C C . VAL A 1 311 ? 10.051 -2.836 -2.937 1.00 94.19 311 VAL A C 1
ATOM 2512 O O . VAL A 1 311 ? 9.034 -3.071 -2.276 1.00 94.19 311 VAL A O 1
ATOM 2515 N N . LEU A 1 312 ? 10.101 -2.998 -4.259 1.00 94.75 312 LEU A N 1
ATOM 2516 C CA . LEU A 1 312 ? 9.099 -3.742 -5.010 1.00 94.75 312 LEU A CA 1
ATOM 2517 C C . LEU A 1 312 ? 9.260 -5.227 -4.670 1.00 94.75 312 LEU A C 1
ATOM 2519 O O . LEU A 1 312 ? 10.216 -5.882 -5.068 1.00 94.75 312 LEU A O 1
ATOM 2523 N N . LEU A 1 313 ? 8.323 -5.758 -3.899 1.00 92.12 313 LEU A N 1
ATOM 2524 C CA . LEU A 1 313 ? 8.276 -7.144 -3.463 1.00 92.12 313 LEU A CA 1
ATOM 2525 C C . LEU A 1 313 ? 7.625 -7.999 -4.559 1.00 92.12 313 LEU A C 1
ATOM 2527 O O . LEU A 1 313 ? 6.467 -8.413 -4.441 1.00 92.12 313 LEU A O 1
ATOM 2531 N N . ASN A 1 314 ? 8.364 -8.228 -5.642 1.00 87.69 314 ASN A N 1
ATOM 2532 C CA . ASN A 1 314 ? 7.960 -9.070 -6.762 1.00 87.69 314 ASN A CA 1
ATOM 2533 C C . ASN A 1 314 ? 8.559 -10.483 -6.672 1.00 87.69 314 ASN A C 1
ATOM 2535 O O . ASN A 1 314 ? 9.591 -10.729 -6.054 1.00 87.69 314 ASN A O 1
ATOM 2539 N N . ASN A 1 315 ? 7.889 -11.440 -7.308 1.00 85.31 315 ASN A N 1
ATOM 2540 C CA . ASN A 1 315 ? 8.310 -12.844 -7.378 1.00 85.31 315 ASN A CA 1
ATOM 2541 C C . ASN A 1 315 ? 8.634 -13.307 -8.813 1.00 85.31 315 ASN A C 1
ATOM 2543 O O . ASN A 1 315 ? 9.094 -14.432 -8.998 1.00 85.31 315 ASN A O 1
ATOM 2547 N N . THR A 1 316 ? 8.391 -12.447 -9.803 1.00 89.88 316 THR A N 1
ATOM 2548 C CA . THR A 1 316 ? 8.661 -12.625 -11.233 1.00 89.88 316 THR A CA 1
ATOM 2549 C C . THR A 1 316 ? 8.555 -11.256 -11.925 1.00 89.88 316 THR A C 1
ATOM 2551 O O . THR A 1 316 ? 8.215 -10.263 -11.277 1.00 89.88 316 THR A O 1
ATOM 2554 N N . SER A 1 317 ? 8.837 -11.190 -13.220 1.00 89.44 317 SER A N 1
ATOM 2555 C CA . SER A 1 317 ? 8.674 -10.024 -14.091 1.00 89.44 317 SER A CA 1
ATOM 2556 C C . SER A 1 317 ? 8.560 -10.509 -15.540 1.00 89.44 317 SER A C 1
ATOM 2558 O O . SER A 1 317 ? 8.560 -11.712 -15.794 1.00 89.44 317 SER A O 1
ATOM 2560 N N . HIS A 1 318 ? 8.498 -9.591 -16.504 1.00 88.94 318 HIS A N 1
ATOM 2561 C CA . HIS A 1 318 ? 8.539 -9.969 -17.916 1.00 88.94 318 HIS A CA 1
ATOM 2562 C C . HIS A 1 318 ? 9.899 -10.558 -18.344 1.00 88.94 318 HIS A C 1
ATOM 2564 O O . HIS A 1 318 ? 9.950 -11.236 -19.363 1.00 88.94 318 HIS A O 1
ATOM 2570 N N . ASP A 1 319 ? 10.967 -10.362 -17.561 1.00 88.06 319 ASP A N 1
ATOM 2571 C CA . ASP A 1 319 ? 12.311 -10.912 -17.803 1.00 88.06 319 ASP A CA 1
ATOM 2572 C C . ASP A 1 319 ? 12.636 -12.161 -16.971 1.00 88.06 319 ASP A C 1
ATOM 2574 O O . ASP A 1 319 ? 13.672 -12.804 -17.172 1.00 88.06 319 ASP A O 1
ATOM 2578 N N . GLU A 1 320 ? 11.751 -12.537 -16.047 1.00 90.50 320 GLU A N 1
ATOM 2579 C CA . GLU A 1 320 ? 11.972 -13.639 -15.118 1.00 90.50 320 GLU A CA 1
ATOM 2580 C C . GLU A 1 320 ? 11.032 -14.812 -15.381 1.00 90.50 320 GLU A C 1
ATOM 2582 O O . GLU A 1 320 ? 9.846 -14.651 -15.655 1.00 90.50 320 GLU A O 1
ATOM 2587 N N . ALA A 1 321 ? 11.560 -16.032 -15.258 1.00 90.69 321 ALA A N 1
ATOM 2588 C CA . ALA A 1 321 ? 10.753 -17.231 -15.441 1.00 90.69 321 ALA A CA 1
ATOM 2589 C C . ALA A 1 321 ? 9.650 -17.327 -14.376 1.00 90.69 321 ALA A C 1
ATOM 2591 O O . ALA A 1 321 ? 9.868 -17.055 -13.190 1.00 90.69 321 ALA A O 1
ATOM 2592 N N . MET A 1 322 ? 8.475 -17.792 -14.796 1.00 91.19 322 MET A N 1
ATOM 2593 C CA . MET A 1 322 ? 7.379 -18.095 -13.883 1.00 91.19 322 MET A CA 1
ATOM 2594 C C . MET A 1 322 ? 7.675 -19.389 -13.105 1.00 91.19 322 MET A C 1
ATOM 2596 O O . MET A 1 322 ? 8.202 -20.342 -13.694 1.00 91.19 322 MET A O 1
ATOM 2600 N N . PRO A 1 323 ? 7.308 -19.490 -11.812 1.00 90.75 323 PRO A N 1
ATOM 2601 C CA . PRO A 1 323 ? 7.325 -20.764 -11.104 1.00 90.75 323 PRO A CA 1
ATOM 2602 C C . PRO A 1 323 ? 6.547 -21.843 -11.866 1.00 90.75 323 PRO A C 1
ATOM 2604 O O . PRO A 1 323 ? 5.545 -21.564 -12.522 1.00 90.75 323 PRO A O 1
ATOM 2607 N N . SER A 1 324 ? 7.002 -23.092 -11.783 1.00 92.19 324 SER A N 1
ATOM 2608 C CA . SER A 1 324 ? 6.308 -24.233 -12.398 1.00 92.19 324 SER A CA 1
ATOM 2609 C C . SER A 1 324 ? 4.994 -24.582 -11.701 1.00 92.19 324 SER A C 1
ATOM 2611 O O . SER A 1 324 ? 4.161 -25.277 -12.274 1.00 92.19 324 SER A O 1
ATOM 2613 N N . ASP A 1 325 ? 4.829 -24.117 -10.467 1.00 92.38 325 ASP A N 1
ATOM 2614 C CA . ASP A 1 325 ? 3.626 -24.251 -9.668 1.00 92.38 325 ASP A CA 1
ATOM 2615 C C . ASP A 1 325 ? 3.049 -22.846 -9.402 1.00 92.38 325 ASP A C 1
ATOM 2617 O O . ASP A 1 325 ? 3.727 -22.036 -8.760 1.00 92.38 325 ASP A O 1
ATOM 2621 N N . PRO A 1 326 ? 1.818 -22.535 -9.853 1.00 93.38 326 PRO A N 1
ATOM 2622 C CA . PRO A 1 326 ? 1.241 -21.199 -9.701 1.00 93.38 326 PRO A CA 1
ATOM 2623 C C . PRO A 1 326 ? 1.017 -20.797 -8.233 1.00 93.38 326 PRO A C 1
ATOM 2625 O O . PRO A 1 326 ? 1.044 -19.614 -7.898 1.00 93.38 326 PRO A O 1
ATOM 2628 N N . TRP A 1 327 ? 0.867 -21.755 -7.316 1.00 94.12 327 TRP A N 1
ATOM 2629 C CA . TRP A 1 327 ? 0.657 -21.454 -5.896 1.00 94.12 327 TRP A CA 1
ATOM 2630 C C . TRP A 1 327 ? 1.923 -20.978 -5.180 1.00 94.12 327 TRP A C 1
ATOM 2632 O O . TRP A 1 327 ? 1.819 -20.311 -4.152 1.00 94.12 327 TRP A O 1
ATOM 2642 N N . GLU A 1 328 ? 3.112 -21.257 -5.719 1.00 93.25 328 GLU A N 1
ATOM 2643 C CA . GLU A 1 328 ? 4.364 -20.694 -5.193 1.00 93.25 328 GLU A CA 1
ATOM 2644 C C . GLU A 1 328 ? 4.357 -19.164 -5.286 1.00 93.25 328 GLU A C 1
ATOM 2646 O O . GLU A 1 328 ? 4.849 -18.474 -4.391 1.00 93.25 328 GLU A O 1
ATOM 2651 N N . ALA A 1 329 ? 3.737 -18.616 -6.336 1.00 92.81 329 ALA A N 1
ATOM 2652 C CA . ALA A 1 329 ? 3.557 -17.180 -6.471 1.00 92.81 329 ALA A CA 1
ATOM 2653 C C . ALA A 1 329 ? 2.652 -16.620 -5.360 1.00 92.81 329 ALA A C 1
ATOM 2655 O O . ALA A 1 329 ? 3.007 -15.611 -4.750 1.00 92.81 329 ALA A O 1
ATOM 2656 N N . VAL A 1 330 ? 1.545 -17.303 -5.041 1.00 94.25 330 VAL A N 1
ATOM 2657 C CA . VAL A 1 330 ? 0.618 -16.918 -3.959 1.00 94.25 330 VAL A CA 1
ATOM 2658 C C . VAL A 1 330 ? 1.279 -17.006 -2.586 1.00 94.25 330 VAL A C 1
ATOM 2660 O O . VAL A 1 330 ? 1.150 -16.072 -1.799 1.00 94.25 330 VAL A O 1
ATOM 2663 N N . ILE A 1 331 ? 2.015 -18.086 -2.289 1.00 94.94 331 ILE A N 1
ATOM 2664 C CA . ILE A 1 331 ? 2.771 -18.239 -1.030 1.00 94.94 331 ILE A CA 1
ATOM 2665 C C . ILE A 1 331 ? 3.703 -17.042 -0.827 1.00 94.94 331 ILE A C 1
ATOM 2667 O O . ILE A 1 331 ? 3.731 -16.438 0.248 1.00 94.94 331 ILE A O 1
ATOM 2671 N N . ARG A 1 332 ? 4.444 -16.666 -1.874 1.00 93.75 332 ARG A N 1
ATOM 2672 C CA . ARG A 1 332 ? 5.367 -15.527 -1.832 1.00 93.75 332 ARG A CA 1
ATOM 2673 C C . ARG A 1 332 ? 4.621 -14.219 -1.623 1.00 93.75 332 ARG A C 1
ATOM 2675 O O . ARG A 1 332 ? 5.037 -13.446 -0.768 1.00 93.75 332 ARG A O 1
ATOM 2682 N N . SER A 1 333 ? 3.516 -13.992 -2.332 1.00 93.75 333 SER A N 1
ATOM 2683 C CA . SER A 1 333 ? 2.687 -12.794 -2.155 1.00 93.75 333 SER A CA 1
ATOM 2684 C C . SER A 1 333 ? 2.060 -12.712 -0.764 1.00 93.75 333 SER A C 1
ATOM 2686 O O . SER A 1 333 ? 1.996 -11.633 -0.187 1.00 93.75 333 SER A O 1
ATOM 2688 N N . ALA A 1 334 ? 1.681 -13.842 -0.165 1.00 95.56 334 ALA A N 1
ATOM 2689 C CA . ALA A 1 334 ? 1.240 -13.900 1.224 1.00 95.56 334 ALA A CA 1
ATOM 2690 C C . ALA A 1 334 ? 2.379 -13.554 2.200 1.00 95.56 334 ALA A C 1
ATOM 2692 O O . ALA A 1 334 ? 2.161 -12.852 3.188 1.00 95.56 334 ALA A O 1
ATOM 2693 N N . ALA A 1 335 ? 3.604 -14.022 1.944 1.00 95.38 335 ALA A N 1
ATOM 2694 C CA . ALA A 1 335 ? 4.760 -13.698 2.776 1.00 95.38 335 ALA A CA 1
ATOM 2695 C C . ALA A 1 335 ? 5.146 -12.212 2.665 1.00 95.38 335 ALA A C 1
ATOM 2697 O O . ALA A 1 335 ? 5.310 -11.536 3.681 1.00 95.38 335 ALA A O 1
ATOM 2698 N N . THR A 1 336 ? 5.247 -11.683 1.443 1.00 93.81 336 THR A N 1
ATOM 2699 C CA . THR A 1 336 ? 5.591 -10.277 1.182 1.00 93.81 336 THR A CA 1
ATOM 2700 C C . THR A 1 336 ? 4.467 -9.319 1.575 1.00 93.81 336 THR A C 1
ATOM 2702 O O . THR A 1 336 ? 4.749 -8.211 2.024 1.00 93.81 336 THR A O 1
ATOM 2705 N N . GLY A 1 337 ? 3.208 -9.761 1.523 1.00 92.38 337 GLY A N 1
ATOM 2706 C CA . GLY A 1 337 ? 2.026 -9.016 1.961 1.00 92.38 337 GLY A CA 1
ATOM 2707 C C . GLY A 1 337 ? 2.002 -8.662 3.453 1.00 92.38 337 GLY A C 1
ATOM 2708 O O . GLY A 1 337 ? 1.212 -7.811 3.863 1.00 92.38 337 GLY A O 1
ATOM 2709 N N . MET A 1 338 ? 2.917 -9.211 4.260 1.00 90.19 338 MET A N 1
ATOM 2710 C CA . MET A 1 338 ? 3.135 -8.813 5.660 1.00 90.19 338 MET A CA 1
ATOM 2711 C C . MET A 1 338 ? 4.298 -7.835 5.853 1.00 90.19 338 MET A C 1
ATOM 2713 O O . MET A 1 338 ? 4.448 -7.268 6.932 1.00 90.19 338 MET A O 1
ATOM 2717 N N . ILE A 1 339 ? 5.152 -7.643 4.851 1.00 92.31 339 ILE A N 1
ATOM 2718 C CA . ILE A 1 339 ? 6.409 -6.894 4.976 1.00 92.31 339 ILE A CA 1
ATOM 2719 C C . ILE A 1 339 ? 6.255 -5.519 4.357 1.00 92.31 339 ILE A C 1
ATOM 2721 O O . ILE A 1 339 ? 5.494 -5.352 3.419 1.00 92.31 339 ILE A O 1
ATOM 2725 N N . ASP A 1 340 ? 6.938 -4.513 4.885 1.00 88.62 340 ASP A N 1
ATOM 2726 C CA . ASP A 1 340 ? 6.957 -3.183 4.284 1.00 88.62 340 ASP A CA 1
ATOM 2727 C C . ASP A 1 340 ? 7.579 -3.201 2.880 1.00 88.62 340 ASP A C 1
ATOM 2729 O O . ASP A 1 340 ? 8.603 -3.841 2.655 1.00 88.62 340 ASP A O 1
ATOM 2733 N N . GLY A 1 341 ? 6.924 -2.530 1.932 1.00 90.31 341 GLY A N 1
ATOM 2734 C CA . GLY A 1 341 ? 7.268 -2.553 0.509 1.00 90.31 341 GLY A CA 1
ATOM 2735 C C . GLY A 1 341 ? 6.029 -2.516 -0.388 1.00 90.31 341 GLY A C 1
ATOM 2736 O O . GLY A 1 341 ? 4.891 -2.507 0.094 1.00 90.31 341 GLY A O 1
ATOM 2737 N N . ALA A 1 342 ? 6.245 -2.508 -1.700 1.00 91.50 342 ALA A N 1
ATOM 2738 C CA . ALA A 1 342 ? 5.186 -2.522 -2.706 1.00 91.50 342 ALA A CA 1
ATOM 2739 C C . ALA A 1 342 ? 5.057 -3.930 -3.296 1.00 91.50 342 ALA A C 1
ATOM 2741 O O . ALA A 1 342 ? 5.976 -4.418 -3.935 1.00 91.50 342 ALA A O 1
ATOM 2742 N N . THR A 1 343 ? 3.943 -4.621 -3.072 1.00 91.56 343 THR A N 1
ATOM 2743 C CA . THR A 1 343 ? 3.723 -5.964 -3.637 1.00 91.56 343 THR A CA 1
ATOM 2744 C C . THR A 1 343 ? 3.361 -5.879 -5.116 1.00 91.56 343 THR A C 1
ATOM 2746 O O . THR A 1 343 ? 2.538 -5.041 -5.480 1.00 91.56 343 THR A O 1
ATOM 2749 N N . MET A 1 344 ? 3.886 -6.786 -5.941 1.00 92.00 344 MET A N 1
ATOM 2750 C CA . MET A 1 344 ? 3.515 -6.902 -7.355 1.00 92.00 344 MET A CA 1
ATOM 2751 C C . MET A 1 344 ? 2.872 -8.259 -7.644 1.00 92.00 344 MET A C 1
ATOM 2753 O O . MET A 1 344 ? 3.346 -9.285 -7.155 1.00 92.00 344 MET A O 1
ATOM 2757 N N . ILE A 1 345 ? 1.831 -8.254 -8.476 1.00 93.38 345 ILE A N 1
ATOM 2758 C CA . ILE A 1 345 ? 1.272 -9.445 -9.120 1.00 93.38 345 ILE A CA 1
ATOM 2759 C C . ILE A 1 345 ? 1.510 -9.268 -10.618 1.00 93.38 345 ILE A C 1
ATOM 2761 O O . ILE A 1 345 ? 1.124 -8.248 -11.189 1.00 93.38 345 ILE A O 1
ATOM 2765 N N . PHE A 1 346 ? 2.204 -10.217 -11.239 1.00 93.88 346 PHE A N 1
ATOM 2766 C CA . PHE A 1 346 ? 2.458 -10.185 -12.676 1.00 93.88 346 PHE A CA 1
ATOM 2767 C C . PHE A 1 346 ? 1.213 -10.664 -13.442 1.00 93.88 346 PHE A C 1
ATOM 2769 O O . PHE A 1 346 ? 0.615 -11.655 -13.014 1.00 93.88 346 PHE A O 1
ATOM 2776 N N . PRO A 1 347 ? 0.834 -10.022 -14.566 1.00 93.25 347 PRO A N 1
ATOM 2777 C CA . PRO A 1 347 ? -0.389 -10.361 -15.290 1.00 93.25 347 PRO A CA 1
ATOM 2778 C C . PRO A 1 347 ? -0.508 -11.854 -15.610 1.00 93.25 347 PRO A C 1
ATOM 2780 O O . PRO A 1 347 ? 0.374 -12.440 -16.249 1.00 93.25 347 PRO A O 1
ATOM 2783 N N . GLY A 1 348 ? -1.613 -12.457 -15.170 1.00 93.38 348 GLY A N 1
ATOM 2784 C CA . GLY A 1 348 ? -1.929 -13.869 -15.350 1.00 93.38 348 GLY A CA 1
ATOM 2785 C C . GLY A 1 348 ? -1.567 -14.767 -14.163 1.00 93.38 348 GLY A C 1
ATOM 2786 O O . GLY A 1 348 ? -2.004 -15.918 -14.141 1.00 93.38 348 GLY A O 1
ATOM 2787 N N . GLN A 1 349 ? -0.827 -14.296 -13.153 1.00 94.75 349 GLN A N 1
ATOM 2788 C CA . GLN A 1 349 ? -0.600 -15.081 -11.925 1.00 94.75 349 GLN A CA 1
ATOM 2789 C C . GLN A 1 349 ? -1.918 -15.426 -11.225 1.00 94.75 349 GLN A C 1
ATOM 2791 O O . GLN A 1 349 ? -2.110 -16.547 -10.763 1.00 94.75 349 GLN A O 1
ATOM 2796 N N . GLU A 1 350 ? -2.861 -14.493 -11.233 1.00 94.19 350 GLU A N 1
ATOM 2797 C CA . GLU A 1 350 ? -4.232 -14.655 -10.759 1.00 94.19 350 GLU A CA 1
ATOM 2798 C C . GLU A 1 350 ? -5.057 -15.665 -11.575 1.00 94.19 350 GLU A C 1
ATOM 2800 O O . GLU A 1 350 ? -6.079 -16.140 -11.088 1.00 94.19 350 GLU A O 1
ATOM 2805 N N . LEU A 1 351 ? -4.597 -16.015 -12.782 1.00 95.06 351 LEU A N 1
ATOM 2806 C CA . LEU A 1 351 ? -5.193 -17.009 -13.683 1.00 95.06 351 LEU A CA 1
ATOM 2807 C C . LEU A 1 351 ? -4.418 -18.340 -13.701 1.00 95.06 351 LEU A C 1
ATOM 2809 O O . LEU A 1 351 ? -4.765 -19.252 -14.453 1.00 95.06 351 LEU A O 1
ATOM 2813 N N . GLY A 1 352 ? -3.346 -18.459 -12.912 1.00 94.31 352 GLY A N 1
ATOM 2814 C CA . GLY A 1 352 ? -2.558 -19.686 -12.801 1.00 94.31 352 GLY A CA 1
ATOM 2815 C C . GLY A 1 352 ? -1.552 -19.923 -13.927 1.00 94.31 352 GLY A C 1
ATOM 2816 O O . GLY A 1 352 ? -1.292 -21.077 -14.274 1.00 94.31 352 GLY A O 1
ATOM 2817 N N . ILE A 1 353 ? -0.962 -18.867 -14.503 1.00 94.50 353 ILE A N 1
ATOM 2818 C CA . ILE A 1 353 ? 0.213 -19.045 -15.375 1.00 94.50 353 ILE A CA 1
ATOM 2819 C C . ILE A 1 353 ? 1.347 -19.748 -14.616 1.00 94.50 353 ILE A C 1
ATOM 2821 O O . ILE A 1 353 ? 1.589 -19.478 -13.439 1.00 94.50 353 ILE A O 1
ATOM 2825 N N . ALA A 1 354 ? 2.043 -20.662 -15.290 1.00 93.81 354 ALA A N 1
ATOM 2826 C CA . ALA A 1 354 ? 3.044 -21.512 -14.652 1.00 93.81 354 ALA A CA 1
ATOM 2827 C C . ALA A 1 354 ? 4.064 -22.033 -15.666 1.00 93.81 354 ALA A C 1
ATOM 2829 O O . ALA A 1 354 ? 3.691 -22.613 -16.685 1.00 93.81 354 ALA A O 1
ATOM 2830 N N . GLY A 1 355 ? 5.360 -21.853 -15.402 1.00 93.00 355 GLY A N 1
ATOM 2831 C CA . GLY A 1 355 ? 6.422 -22.172 -16.360 1.00 93.00 355 GLY A CA 1
ATOM 2832 C C . GLY A 1 355 ? 6.124 -21.602 -17.755 1.00 93.00 355 GLY A C 1
ATOM 2833 O O . GLY A 1 355 ? 6.033 -20.390 -17.926 1.00 93.00 355 GLY A O 1
ATOM 2834 N N . THR A 1 356 ? 5.929 -22.485 -18.738 1.00 94.81 356 THR A N 1
ATOM 2835 C CA . THR A 1 356 ? 5.576 -22.138 -20.129 1.00 94.81 356 THR A CA 1
ATOM 2836 C C . THR A 1 356 ? 4.088 -22.324 -20.467 1.00 94.81 356 THR A C 1
ATOM 2838 O O . THR A 1 356 ? 3.721 -22.552 -21.620 1.00 94.81 356 THR A O 1
ATOM 2841 N N . TYR A 1 357 ? 3.213 -22.247 -19.463 1.00 94.38 357 TYR A N 1
ATOM 2842 C CA . TYR A 1 357 ? 1.758 -22.256 -19.612 1.00 94.38 357 TYR A CA 1
ATOM 2843 C C . TYR A 1 357 ? 1.152 -20.875 -19.327 1.00 94.38 357 TYR A C 1
ATOM 2845 O O . TYR A 1 357 ? 1.527 -20.212 -18.357 1.00 94.38 357 TYR A O 1
ATOM 2853 N N . GLY A 1 358 ? 0.174 -20.476 -20.146 1.00 94.31 358 GLY A N 1
ATOM 2854 C CA . GLY A 1 358 ? -0.633 -19.265 -19.961 1.00 94.31 358 GLY A CA 1
ATOM 2855 C C . GLY A 1 358 ? -0.658 -18.340 -21.175 1.00 94.31 358 GLY A C 1
ATOM 2856 O O . GLY A 1 358 ? -1.710 -17.796 -21.513 1.00 94.31 358 GLY A O 1
ATOM 2857 N N . TYR A 1 359 ? 0.477 -18.240 -21.867 1.00 95.69 359 TYR A N 1
ATOM 2858 C CA . TYR A 1 359 ? 0.657 -17.452 -23.088 1.00 95.69 359 TYR A CA 1
ATOM 2859 C C . TYR A 1 359 ? 0.810 -18.358 -24.322 1.00 95.69 359 TYR A C 1
ATOM 2861 O O . TYR A 1 359 ? 1.064 -19.556 -24.186 1.00 95.69 359 TYR A O 1
ATOM 2869 N N . ASP A 1 360 ? 0.640 -17.816 -25.529 1.00 95.62 360 ASP A N 1
ATOM 2870 C CA . ASP A 1 360 ? 0.830 -18.564 -26.786 1.00 95.62 360 ASP A CA 1
ATOM 2871 C C . ASP A 1 360 ? 2.310 -18.791 -27.125 1.00 95.62 360 ASP A C 1
ATOM 2873 O O . ASP A 1 360 ? 2.673 -19.809 -27.719 1.00 95.62 360 ASP A O 1
ATOM 2877 N N . TRP A 1 361 ? 3.173 -17.837 -26.766 1.00 94.44 361 TRP A N 1
ATOM 2878 C CA . TRP A 1 361 ? 4.586 -17.835 -27.138 1.00 94.44 361 TRP A CA 1
ATOM 2879 C C . TRP A 1 361 ? 5.500 -17.581 -25.943 1.00 94.44 361 TRP A C 1
ATOM 2881 O O . TRP A 1 361 ? 5.252 -16.694 -25.125 1.00 94.44 361 TRP A O 1
ATOM 2891 N N . TYR A 1 362 ? 6.614 -18.309 -25.918 1.00 94.19 362 TYR A N 1
ATOM 2892 C CA . TYR A 1 362 ? 7.706 -18.138 -24.964 1.00 94.19 362 TYR A CA 1
ATOM 2893 C C . TYR A 1 362 ? 9.026 -17.946 -25.713 1.00 94.19 362 TYR A C 1
ATOM 2895 O O . TYR A 1 362 ? 9.166 -18.383 -26.864 1.00 94.19 362 TYR A O 1
ATOM 2903 N N . GLU A 1 363 ? 9.968 -17.246 -25.090 1.00 91.06 363 GLU A N 1
ATOM 2904 C CA . GLU A 1 363 ? 11.337 -17.104 -25.581 1.00 91.06 363 GLU A CA 1
ATOM 2905 C C . GLU A 1 363 ? 12.355 -17.432 -24.489 1.00 91.06 363 GLU A C 1
ATOM 2907 O O . GLU A 1 363 ? 12.121 -17.197 -23.303 1.00 91.06 363 GLU A O 1
ATOM 2912 N N . LEU A 1 364 ? 13.517 -17.930 -24.919 1.00 90.19 364 LEU A N 1
ATOM 2913 C CA . LEU A 1 364 ? 14.670 -18.111 -24.051 1.00 90.19 364 LEU A CA 1
ATOM 2914 C C . LEU A 1 364 ? 15.419 -16.776 -23.920 1.00 90.19 364 LEU A C 1
ATOM 2916 O O . LEU A 1 364 ? 16.194 -16.404 -24.804 1.00 90.19 364 LEU A O 1
ATOM 2920 N N . ASN A 1 365 ? 15.212 -16.079 -22.808 1.00 85.31 365 ASN A N 1
ATOM 2921 C CA . ASN A 1 365 ? 15.851 -14.812 -22.463 1.00 85.31 365 ASN A CA 1
ATOM 2922 C C . ASN A 1 365 ? 16.858 -15.032 -21.329 1.00 85.31 365 ASN A C 1
ATOM 2924 O O . ASN A 1 365 ? 16.500 -15.538 -20.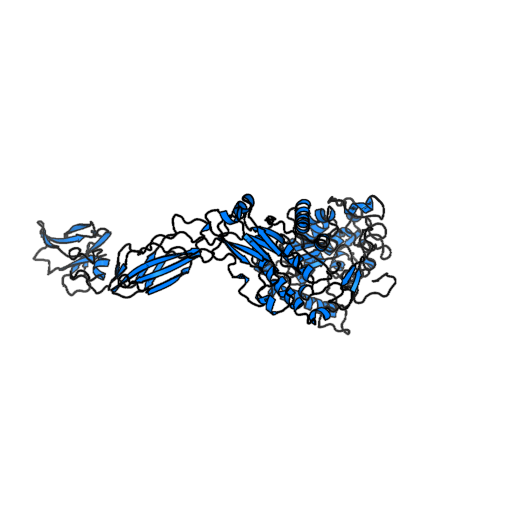270 1.00 85.31 365 ASN A O 1
ATOM 2928 N N . PHE A 1 366 ? 18.139 -14.729 -21.555 1.00 81.94 366 PHE A N 1
ATOM 2929 C CA . PHE A 1 366 ? 19.217 -14.945 -20.569 1.00 81.94 366 PHE A CA 1
ATOM 2930 C C . PHE A 1 366 ? 19.220 -16.344 -19.911 1.00 81.94 366 PHE A C 1
ATOM 2932 O O . PHE A 1 366 ? 19.534 -16.502 -18.732 1.00 81.94 366 PHE A O 1
ATOM 2939 N N . GLY A 1 367 ? 18.870 -17.383 -20.680 1.00 86.12 367 GLY A N 1
ATOM 2940 C CA . GLY A 1 367 ? 18.797 -18.767 -20.194 1.00 86.12 367 GLY A CA 1
ATOM 2941 C C . GLY A 1 367 ? 17.516 -19.123 -19.427 1.00 86.12 367 GLY A C 1
ATOM 2942 O O . GLY A 1 367 ? 17.446 -20.211 -18.857 1.00 86.12 367 GLY A O 1
ATOM 2943 N N . LYS A 1 368 ? 16.513 -18.240 -19.422 1.00 90.31 368 LYS A N 1
ATOM 2944 C CA . LYS A 1 368 ? 15.214 -18.393 -18.754 1.00 90.31 368 LYS A CA 1
ATOM 2945 C C . LYS A 1 368 ? 14.093 -18.385 -19.795 1.00 90.31 368 LYS A C 1
ATOM 2947 O O . LYS A 1 368 ? 14.145 -17.608 -20.740 1.00 90.31 368 LYS A O 1
ATOM 2952 N N . GLU A 1 369 ? 13.088 -19.240 -19.633 1.00 93.56 369 GLU A N 1
ATOM 2953 C CA . GLU A 1 369 ? 11.882 -19.207 -20.474 1.00 93.56 369 GLU A CA 1
ATOM 2954 C C . GLU A 1 369 ? 10.904 -18.168 -19.916 1.00 93.56 369 GLU A C 1
ATOM 2956 O O . GLU A 1 369 ? 10.473 -18.284 -18.766 1.00 93.56 369 GLU A O 1
ATOM 2961 N N . ILE A 1 370 ? 10.559 -17.170 -20.726 1.00 94.06 370 ILE A N 1
ATOM 2962 C CA . ILE A 1 370 ? 9.660 -16.067 -20.358 1.00 94.06 370 ILE A CA 1
ATOM 2963 C C . ILE A 1 370 ? 8.542 -15.909 -21.394 1.00 94.06 370 ILE A C 1
ATOM 2965 O O . ILE A 1 370 ? 8.737 -16.301 -22.553 1.00 94.06 370 ILE A O 1
ATOM 2969 N N . PRO A 1 371 ? 7.376 -15.339 -21.033 1.00 94.50 371 PRO A N 1
ATOM 2970 C CA . PRO A 1 371 ? 6.386 -14.924 -22.018 1.00 94.50 371 PRO A CA 1
ATOM 2971 C C . PRO A 1 371 ? 7.031 -14.011 -23.063 1.00 94.50 371 PRO A C 1
ATOM 2973 O O . PRO A 1 371 ? 7.654 -13.003 -22.740 1.00 94.50 371 PRO A O 1
ATOM 2976 N N . HIS A 1 372 ? 6.899 -14.374 -24.335 1.00 93.06 372 HIS A N 1
ATOM 2977 C CA . HIS A 1 372 ? 7.567 -13.651 -25.407 1.00 93.06 372 HIS A CA 1
ATOM 2978 C C . HIS A 1 372 ? 6.909 -12.280 -25.603 1.00 93.06 372 HIS A C 1
ATOM 2980 O O . HIS A 1 372 ? 5.779 -12.202 -26.086 1.00 93.06 372 HIS A O 1
ATOM 2986 N N . PHE A 1 373 ? 7.613 -11.206 -25.247 1.00 91.12 373 PHE A N 1
ATOM 2987 C CA . PHE A 1 373 ? 7.075 -9.840 -25.277 1.00 91.12 373 PHE A CA 1
ATOM 2988 C C . PHE A 1 373 ? 7.376 -9.084 -26.581 1.00 91.12 373 PHE A C 1
ATOM 2990 O O . PHE A 1 373 ? 6.869 -7.990 -26.798 1.00 91.12 373 PHE A O 1
ATOM 2997 N N . LYS A 1 374 ? 8.179 -9.671 -27.479 1.00 90.69 374 LYS A N 1
ATOM 2998 C CA . LYS A 1 374 ? 8.552 -9.073 -28.779 1.00 90.69 374 LYS A CA 1
ATOM 2999 C C . LYS A 1 374 ? 7.610 -9.477 -29.923 1.00 90.69 374 LYS A C 1
ATOM 3001 O O . LYS A 1 374 ? 7.874 -9.170 -31.086 1.00 90.69 374 LYS A O 1
ATOM 3006 N N . LYS A 1 375 ? 6.549 -10.226 -29.609 1.00 90.62 375 LYS A N 1
ATOM 3007 C CA . LYS A 1 375 ? 5.528 -10.729 -30.537 1.00 90.62 375 LYS A CA 1
ATOM 3008 C C . LYS A 1 375 ? 4.141 -10.398 -30.012 1.00 90.62 375 LYS A C 1
ATOM 3010 O O . LYS A 1 375 ? 3.944 -10.290 -28.806 1.00 90.62 375 LYS A O 1
ATOM 3015 N N . TRP A 1 376 ? 3.163 -10.372 -30.911 1.00 90.75 376 TRP A N 1
ATOM 3016 C CA . TRP A 1 376 ? 1.758 -10.470 -30.523 1.00 90.75 376 TRP A CA 1
ATOM 3017 C C . TRP A 1 376 ? 1.520 -11.791 -29.786 1.00 90.75 376 TRP A C 1
ATOM 3019 O O . TRP A 1 376 ? 1.566 -12.866 -30.389 1.00 90.75 376 TRP A O 1
ATOM 3029 N N . ASN A 1 377 ? 1.310 -11.708 -28.475 1.00 93.00 377 ASN A N 1
ATOM 3030 C CA . ASN A 1 377 ? 1.250 -12.868 -27.599 1.00 93.00 377 ASN A CA 1
ATOM 3031 C C . ASN A 1 377 ? -0.057 -12.865 -26.807 1.00 93.00 377 ASN A C 1
ATOM 3033 O O . ASN A 1 377 ? -0.310 -11.958 -26.016 1.00 93.00 377 ASN A O 1
ATOM 3037 N N . SER A 1 378 ? -0.914 -13.856 -27.050 1.00 94.25 378 SER A N 1
ATOM 3038 C CA . SER A 1 378 ? -2.208 -13.944 -26.379 1.00 94.25 378 SER A CA 1
ATOM 3039 C C . SER A 1 378 ? -2.086 -14.666 -25.043 1.00 94.25 378 SER A C 1
ATOM 3041 O O . SER A 1 378 ? -1.414 -15.689 -24.950 1.00 94.25 378 SER A O 1
ATOM 3043 N N . MET A 1 379 ? -2.820 -14.183 -24.038 1.00 94.88 379 MET A N 1
ATOM 3044 C CA . MET A 1 379 ? -3.034 -14.867 -22.756 1.00 94.88 379 MET A CA 1
ATOM 3045 C C . MET A 1 379 ? -4.322 -15.720 -22.759 1.00 94.88 379 MET A C 1
ATOM 3047 O O . MET A 1 379 ? -4.816 -16.144 -21.715 1.00 94.88 379 MET A O 1
ATOM 3051 N N . ASN A 1 380 ? -4.912 -15.982 -23.933 1.00 95.12 380 ASN A N 1
ATOM 3052 C CA . ASN A 1 380 ? -6.161 -16.744 -24.046 1.00 95.12 380 ASN A CA 1
ATOM 3053 C C . ASN A 1 380 ? -6.075 -18.147 -23.428 1.00 95.12 380 ASN A C 1
ATOM 3055 O O . ASN A 1 380 ? -7.101 -18.668 -22.997 1.00 95.12 380 ASN A O 1
ATOM 3059 N N . ASN A 1 381 ? -4.888 -18.757 -23.364 1.00 93.69 381 ASN A N 1
ATOM 3060 C CA . ASN A 1 381 ? -4.714 -20.058 -22.718 1.00 93.69 381 ASN A CA 1
ATOM 3061 C C . ASN A 1 381 ? -4.989 -19.978 -21.208 1.00 93.69 381 ASN A C 1
ATOM 3063 O O . ASN A 1 381 ? -5.693 -20.834 -20.681 1.00 93.69 381 ASN A O 1
ATOM 3067 N N . ALA A 1 382 ? -4.513 -18.932 -20.523 1.00 94.12 382 ALA A N 1
ATOM 3068 C CA . ALA A 1 382 ? -4.830 -18.712 -19.111 1.00 94.12 382 ALA A CA 1
ATOM 3069 C C . ALA A 1 382 ? -6.303 -18.316 -18.908 1.00 94.12 382 ALA A C 1
ATOM 3071 O O . ALA A 1 382 ? -6.969 -18.856 -18.031 1.00 94.12 382 ALA A O 1
ATOM 3072 N N . TRP A 1 383 ? -6.847 -17.429 -19.747 1.00 94.06 383 TRP A N 1
ATOM 3073 C CA . TRP A 1 383 ? -8.243 -16.978 -19.629 1.00 94.06 383 TRP A CA 1
ATOM 3074 C C . TRP A 1 383 ? -9.283 -18.073 -19.882 1.00 94.06 383 TRP A C 1
ATOM 3076 O O . TRP A 1 383 ? -10.356 -18.042 -19.291 1.00 94.06 383 TRP A O 1
ATOM 3086 N N . ASN A 1 384 ? -8.982 -19.028 -20.762 1.00 93.50 384 ASN A N 1
ATOM 3087 C CA . ASN A 1 384 ? -9.872 -20.147 -21.075 1.00 93.50 384 ASN A CA 1
ATOM 3088 C C . ASN A 1 384 ? -9.516 -21.417 -20.289 1.00 93.50 384 ASN A C 1
ATOM 3090 O O . ASN A 1 384 ? -9.931 -22.513 -20.679 1.00 93.50 384 ASN A O 1
ATOM 3094 N N . ASN A 1 385 ? -8.722 -21.295 -19.221 1.00 89.12 385 ASN A N 1
ATOM 3095 C CA . ASN A 1 385 ? -8.446 -22.427 -18.354 1.00 89.12 385 ASN A CA 1
ATOM 3096 C C . ASN A 1 385 ? -9.747 -22.902 -17.678 1.00 89.12 385 ASN A C 1
ATOM 3098 O O . ASN A 1 385 ? -10.672 -22.126 -17.453 1.00 89.12 385 ASN A O 1
ATOM 3102 N N . THR A 1 386 ? -9.827 -24.197 -17.387 1.00 88.69 386 THR A N 1
ATOM 3103 C CA . THR A 1 386 ? -10.977 -24.808 -16.700 1.00 88.69 386 THR A CA 1
ATOM 3104 C C . THR A 1 386 ? -10.543 -25.497 -15.407 1.00 88.69 386 THR A C 1
ATOM 3106 O O . THR A 1 386 ? -11.187 -26.456 -14.973 1.00 88.69 386 THR A O 1
ATOM 3109 N N . ASP A 1 387 ? -9.386 -25.113 -14.863 1.00 88.62 387 ASP A N 1
ATOM 3110 C CA . ASP A 1 387 ? -8.847 -25.703 -13.645 1.00 88.62 387 ASP A CA 1
ATOM 3111 C C . ASP A 1 387 ? -9.457 -24.994 -12.438 1.00 88.62 387 ASP A C 1
ATOM 3113 O O . ASP A 1 387 ? -9.082 -23.877 -12.089 1.00 88.62 387 ASP A O 1
ATOM 3117 N N . TYR A 1 388 ? -10.369 -25.693 -11.765 1.00 86.19 388 TYR A N 1
ATOM 3118 C CA . TYR A 1 388 ? -11.024 -25.188 -10.563 1.00 86.19 388 TYR A CA 1
ATOM 3119 C C . TYR A 1 388 ? -10.033 -24.733 -9.478 1.00 86.19 388 TYR A C 1
ATOM 3121 O O . TYR A 1 388 ? -10.320 -23.796 -8.736 1.00 86.19 388 TYR A O 1
ATOM 3129 N N . GLY A 1 389 ? -8.878 -25.398 -9.349 1.00 85.94 389 GLY A N 1
ATOM 3130 C CA . GLY A 1 389 ? -7.845 -25.014 -8.393 1.00 85.94 389 GLY A CA 1
ATOM 3131 C C . GLY A 1 389 ? -7.245 -23.650 -8.723 1.00 85.94 389 GLY A C 1
ATOM 3132 O O . GLY A 1 389 ? -7.022 -22.852 -7.816 1.00 85.94 389 GLY A O 1
ATOM 3133 N N . ASN A 1 390 ? -7.048 -23.348 -10.006 1.00 89.62 390 ASN A N 1
ATOM 3134 C CA . ASN A 1 390 ? -6.561 -22.039 -10.439 1.00 89.62 390 ASN A CA 1
ATOM 3135 C C . ASN A 1 390 ? -7.608 -20.938 -10.238 1.00 89.62 390 ASN A C 1
ATOM 3137 O O . ASN A 1 390 ? -7.234 -19.821 -9.886 1.00 89.62 390 ASN A O 1
ATOM 3141 N N . ASP A 1 391 ? -8.903 -21.256 -10.334 1.00 89.38 391 ASP A N 1
ATOM 3142 C CA . ASP A 1 391 ? -9.984 -20.301 -10.039 1.00 89.38 391 ASP A CA 1
ATOM 3143 C C . ASP A 1 391 ? -9.932 -19.770 -8.590 1.00 89.38 391 ASP A C 1
ATOM 3145 O O . ASP A 1 391 ? -10.487 -18.713 -8.286 1.00 89.38 391 ASP A O 1
ATOM 3149 N N . GLN A 1 392 ? -9.237 -20.473 -7.685 1.00 93.38 392 GLN A N 1
ATOM 3150 C CA . GLN A 1 392 ? -9.082 -20.068 -6.284 1.00 93.38 392 GLN A CA 1
ATOM 3151 C C . GLN A 1 392 ? -7.905 -19.114 -6.045 1.00 93.38 392 GLN A C 1
ATOM 3153 O O . GLN A 1 392 ? -7.824 -18.515 -4.972 1.00 93.38 392 GLN A O 1
ATOM 3158 N N . LEU A 1 393 ? -7.014 -18.919 -7.025 1.00 95.44 393 LEU A N 1
ATOM 3159 C CA . LEU A 1 393 ? -5.856 -18.029 -6.896 1.00 95.44 393 LEU A CA 1
ATOM 3160 C C . LEU A 1 393 ? -6.298 -16.570 -6.720 1.00 95.44 393 LEU A C 1
ATOM 3162 O O . LEU A 1 393 ? -5.859 -15.908 -5.778 1.00 95.44 393 LEU A O 1
ATOM 3166 N N . TYR A 1 394 ? -7.198 -16.077 -7.581 1.00 95.50 394 TYR A N 1
ATOM 3167 C CA . TYR A 1 394 ? -7.678 -14.692 -7.523 1.00 95.50 394 TYR A CA 1
ATOM 3168 C C . TYR A 1 394 ? -8.321 -14.331 -6.171 1.00 95.50 394 TYR A C 1
ATOM 3170 O O . TYR A 1 394 ? -7.902 -13.331 -5.585 1.00 95.50 394 TYR A O 1
ATOM 3178 N N . PRO A 1 395 ? -9.271 -15.111 -5.609 1.00 95.94 395 PRO A N 1
ATOM 3179 C CA . PRO A 1 395 ? -9.820 -14.803 -4.290 1.00 95.94 395 PRO A CA 1
ATOM 3180 C C . PRO A 1 395 ? -8.770 -14.740 -3.175 1.00 95.94 395 PRO A C 1
ATOM 3182 O O . PRO A 1 395 ? -8.870 -13.879 -2.302 1.00 95.94 395 PRO A O 1
ATOM 3185 N N . VAL A 1 396 ? -7.748 -15.607 -3.203 1.00 96.75 396 VAL A N 1
ATOM 3186 C CA . VAL A 1 396 ? -6.667 -15.586 -2.203 1.00 96.75 396 VAL A CA 1
ATOM 3187 C C . VAL A 1 396 ? -5.795 -14.340 -2.371 1.00 96.75 396 VAL A C 1
ATOM 3189 O O . VAL A 1 396 ? -5.534 -13.648 -1.386 1.00 96.75 396 VAL A O 1
ATOM 3192 N N . TYR A 1 397 ? -5.403 -13.998 -3.605 1.00 96.50 397 TYR A N 1
ATOM 3193 C CA . TYR A 1 397 ? -4.721 -12.732 -3.892 1.00 96.50 397 TYR A CA 1
ATOM 3194 C C . TYR A 1 397 ? -5.547 -11.537 -3.411 1.00 96.50 397 TYR A C 1
ATOM 3196 O O . TYR A 1 397 ? -5.029 -10.680 -2.699 1.00 96.50 397 TYR A O 1
ATOM 3204 N N . SER A 1 398 ? -6.840 -11.503 -3.740 1.00 95.94 398 SER A N 1
ATOM 3205 C CA . SER A 1 398 ? -7.740 -10.424 -3.339 1.00 95.94 398 SER A CA 1
ATOM 3206 C C . SER A 1 398 ? -7.799 -10.281 -1.821 1.00 95.94 398 SER A C 1
ATOM 3208 O O . SER A 1 398 ? -7.629 -9.175 -1.326 1.00 95.94 398 SER A O 1
ATOM 3210 N N . ALA A 1 399 ? -7.979 -11.371 -1.072 1.00 96.88 399 ALA A N 1
ATOM 3211 C CA . ALA A 1 399 ? -8.020 -11.331 0.389 1.00 96.88 399 ALA A CA 1
ATOM 3212 C C . ALA A 1 399 ? -6.723 -10.770 0.999 1.00 96.88 399 ALA A C 1
ATOM 3214 O O . ALA A 1 399 ? -6.780 -9.894 1.862 1.00 96.88 399 ALA A O 1
ATOM 3215 N N . ILE A 1 400 ? -5.557 -11.206 0.509 1.00 96.75 400 ILE A N 1
ATOM 3216 C CA . ILE A 1 400 ? -4.247 -10.703 0.959 1.00 96.75 400 ILE A CA 1
ATOM 3217 C C . ILE A 1 400 ? -4.118 -9.197 0.691 1.00 96.75 400 ILE A C 1
ATOM 3219 O O . ILE A 1 400 ? -3.768 -8.426 1.591 1.00 96.75 400 ILE A O 1
ATOM 3223 N N . GLN A 1 401 ? -4.429 -8.759 -0.532 1.00 95.50 401 GLN A N 1
ATOM 3224 C CA . GLN A 1 401 ? -4.286 -7.358 -0.923 1.00 95.50 401 GLN A CA 1
ATOM 3225 C C . GLN A 1 401 ? -5.319 -6.453 -0.234 1.00 95.50 401 GLN A C 1
ATOM 3227 O O . GLN A 1 401 ? -4.969 -5.359 0.206 1.00 95.50 401 GLN A O 1
ATOM 3232 N N . THR A 1 402 ? -6.562 -6.910 -0.060 1.00 95.50 402 THR A N 1
ATOM 3233 C CA . THR A 1 402 ? -7.607 -6.192 0.685 1.00 95.50 402 THR A CA 1
ATOM 3234 C C . THR A 1 402 ? -7.235 -6.038 2.157 1.00 95.50 402 THR A C 1
ATOM 3236 O O . THR A 1 402 ? -7.380 -4.947 2.708 1.00 95.50 402 THR A O 1
ATOM 3239 N N . ALA A 1 403 ? -6.702 -7.085 2.795 1.00 96.88 403 ALA A N 1
ATOM 3240 C CA . ALA A 1 403 ? -6.218 -6.998 4.169 1.00 96.88 403 ALA A CA 1
ATOM 3241 C C . ALA A 1 403 ? -5.131 -5.924 4.309 1.00 96.88 403 ALA A C 1
ATOM 3243 O O . ALA A 1 403 ? -5.176 -5.096 5.217 1.00 96.88 403 ALA A O 1
ATOM 3244 N N . ARG A 1 404 ? -4.181 -5.906 3.369 1.00 95.50 404 ARG A N 1
ATOM 3245 C CA . ARG A 1 404 ? -3.073 -4.949 3.344 1.00 95.50 404 ARG A CA 1
ATOM 3246 C C . ARG A 1 404 ? -3.538 -3.513 3.074 1.00 95.50 404 ARG A C 1
ATOM 3248 O O . ARG A 1 404 ? -3.027 -2.586 3.695 1.00 95.50 404 ARG A O 1
ATOM 3255 N N . LEU A 1 405 ? -4.531 -3.318 2.205 1.00 94.31 405 LEU A N 1
ATOM 3256 C CA . LEU A 1 405 ? -5.149 -2.011 1.950 1.00 94.31 405 LEU A CA 1
ATOM 3257 C C . LEU A 1 405 ? -5.867 -1.457 3.193 1.00 94.31 405 LEU A C 1
ATOM 3259 O O . LEU A 1 405 ? -5.773 -0.268 3.481 1.00 94.31 405 LEU A O 1
ATOM 3263 N N . ASN A 1 406 ? -6.543 -2.323 3.950 1.00 95.69 406 ASN A N 1
ATOM 3264 C CA . ASN A 1 406 ? -7.400 -1.921 5.071 1.00 95.69 406 ASN A CA 1
ATOM 3265 C C . ASN A 1 406 ? -6.699 -1.932 6.442 1.00 95.69 406 ASN A C 1
ATOM 3267 O O . ASN A 1 406 ? -7.329 -1.629 7.457 1.00 95.69 406 ASN A O 1
ATOM 3271 N N . SER A 1 407 ? -5.412 -2.283 6.496 1.00 97.38 407 SER A N 1
ATOM 3272 C CA . SER A 1 407 ? -4.625 -2.356 7.730 1.00 97.38 407 SER A CA 1
ATOM 3273 C C . SER A 1 407 ? -3.442 -1.382 7.696 1.00 97.38 407 SER A C 1
ATOM 3275 O O . SER A 1 407 ? -2.415 -1.669 7.070 1.00 97.38 407 SER A O 1
ATOM 3277 N N . PRO A 1 408 ? -3.519 -0.257 8.433 1.00 97.31 408 PRO A N 1
ATOM 3278 C CA . PRO A 1 408 ? -2.375 0.626 8.639 1.00 97.31 408 PRO A CA 1
ATOM 3279 C C . PRO A 1 408 ? -1.153 -0.086 9.240 1.00 97.31 408 PRO A C 1
ATOM 3281 O O . PRO A 1 408 ? -0.018 0.316 8.985 1.00 97.31 408 PRO A O 1
ATOM 3284 N N . ALA A 1 409 ? -1.349 -1.158 10.018 1.00 97.75 409 ALA A N 1
ATOM 3285 C CA . ALA A 1 409 ? -0.248 -1.964 10.542 1.00 97.75 409 ALA A CA 1
ATOM 3286 C C . ALA A 1 409 ? 0.515 -2.696 9.431 1.00 97.75 409 ALA A C 1
ATOM 3288 O O . ALA A 1 409 ? 1.745 -2.691 9.433 1.00 97.75 409 ALA A O 1
ATOM 3289 N N . LEU A 1 410 ? -0.191 -3.310 8.474 1.00 96.81 410 LEU A N 1
ATOM 3290 C CA . LEU A 1 410 ? 0.429 -4.018 7.348 1.00 96.81 410 LEU A CA 1
ATOM 3291 C C . LEU A 1 410 ? 1.149 -3.066 6.376 1.00 96.81 410 LEU A C 1
ATOM 3293 O O . LEU A 1 410 ? 2.109 -3.483 5.728 1.00 96.81 410 LEU A O 1
ATOM 3297 N N . GLN A 1 411 ? 0.738 -1.796 6.321 1.00 94.12 411 GLN A N 1
ATOM 3298 C CA . GLN A 1 411 ? 1.386 -0.739 5.530 1.00 94.12 411 GLN A CA 1
ATOM 3299 C C . GLN A 1 411 ? 2.595 -0.101 6.227 1.00 94.12 411 GLN A C 1
ATOM 3301 O O . GLN A 1 411 ? 3.447 0.490 5.566 1.00 94.12 411 GLN A O 1
ATOM 3306 N N . SER A 1 412 ? 2.692 -0.200 7.556 1.00 94.38 412 SER A N 1
ATOM 3307 C CA . SER A 1 412 ? 3.762 0.451 8.316 1.00 94.38 412 SER A CA 1
ATOM 3308 C C . SER A 1 412 ? 5.122 -0.221 8.092 1.00 94.38 412 SER A C 1
ATOM 3310 O O . SER A 1 412 ? 5.209 -1.400 7.752 1.00 94.38 412 SER A O 1
ATOM 3312 N N . SER A 1 413 ? 6.221 0.487 8.363 1.00 94.25 413 SER A N 1
ATOM 3313 C CA . SER A 1 413 ? 7.571 -0.104 8.392 1.00 94.25 413 SER A CA 1
ATOM 3314 C C . SER A 1 413 ? 7.853 -0.924 9.656 1.00 94.25 413 SER A C 1
ATOM 3316 O O . SER A 1 413 ? 8.856 -1.634 9.737 1.00 94.25 413 SER A O 1
ATOM 3318 N N . ASN A 1 414 ? 6.996 -0.816 10.671 1.00 96.19 414 ASN A N 1
ATOM 3319 C CA . ASN A 1 414 ? 7.183 -1.492 11.945 1.00 96.19 414 ASN A CA 1
ATOM 3320 C C . ASN A 1 414 ? 6.923 -2.986 11.773 1.00 96.19 414 ASN A C 1
ATOM 3322 O O . ASN A 1 414 ? 5.876 -3.384 11.257 1.00 96.19 414 ASN A O 1
ATOM 3326 N N . ARG A 1 415 ? 7.875 -3.821 12.185 1.00 95.44 415 ARG A N 1
ATOM 3327 C CA . ARG A 1 415 ? 7.756 -5.275 12.089 1.00 95.44 415 ARG A CA 1
ATOM 3328 C C . ARG A 1 415 ? 8.571 -5.968 13.169 1.00 95.44 415 ARG A C 1
ATOM 3330 O O . ARG A 1 415 ? 9.606 -5.457 13.588 1.00 95.44 415 ARG A O 1
ATOM 3337 N N . TRP A 1 416 ? 8.131 -7.160 13.545 1.00 97.44 416 TRP A N 1
ATOM 3338 C CA . TRP A 1 416 ? 8.872 -8.075 14.400 1.00 97.44 416 TRP A CA 1
ATOM 3339 C C . TRP A 1 416 ? 8.671 -9.509 13.918 1.00 97.44 416 TRP A C 1
ATOM 3341 O O . TRP A 1 416 ? 7.541 -9.989 13.859 1.00 97.44 416 TRP A O 1
ATOM 3351 N N . PHE A 1 417 ? 9.749 -10.222 13.603 1.00 97.50 417 PHE A N 1
ATOM 3352 C CA . PHE A 1 417 ? 9.653 -11.642 13.267 1.00 97.50 417 PHE A CA 1
ATOM 3353 C C . PHE A 1 417 ? 9.515 -12.491 14.529 1.00 97.50 417 PHE A C 1
ATOM 3355 O O . PHE A 1 417 ? 10.344 -12.396 15.434 1.00 97.50 417 PHE A O 1
ATOM 3362 N N . ILE A 1 418 ? 8.478 -13.324 14.588 1.00 95.88 418 ILE A N 1
ATOM 3363 C CA . ILE A 1 418 ? 8.216 -14.217 15.723 1.00 95.88 418 ILE A CA 1
ATOM 3364 C C . ILE A 1 418 ? 8.465 -15.672 15.326 1.00 95.88 418 ILE A C 1
ATOM 3366 O O . ILE A 1 418 ? 8.346 -16.042 14.159 1.00 95.88 418 ILE A O 1
ATOM 3370 N N . ASP A 1 419 ? 8.829 -16.495 16.304 1.00 95.12 419 ASP A N 1
ATOM 3371 C CA . ASP A 1 419 ? 9.064 -17.926 16.132 1.00 95.12 419 ASP A CA 1
ATOM 3372 C C . ASP A 1 419 ? 8.113 -18.726 17.020 1.00 95.12 419 ASP A C 1
ATOM 3374 O O . ASP A 1 419 ? 7.838 -18.332 18.155 1.00 95.12 419 ASP A O 1
ATOM 3378 N N . GLY A 1 420 ? 7.624 -19.849 16.492 1.00 94.62 420 GLY A N 1
ATOM 3379 C CA . GLY A 1 420 ? 6.888 -20.838 17.271 1.00 94.62 420 GLY A CA 1
ATOM 3380 C C . GLY A 1 420 ? 7.822 -21.648 18.171 1.00 94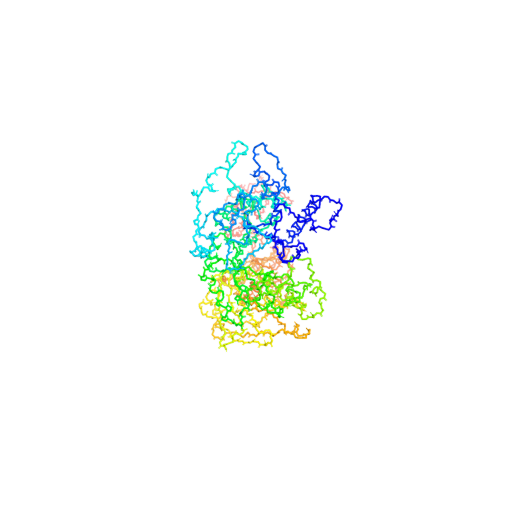.62 420 GLY A C 1
ATOM 3381 O O . GLY A 1 420 ? 9.024 -21.761 17.901 1.00 94.62 420 GLY A O 1
ATOM 3382 N N . ASP A 1 421 ? 7.282 -22.207 19.252 1.00 94.06 421 ASP A N 1
ATOM 3383 C CA . ASP A 1 421 ? 8.048 -22.979 20.238 1.00 94.06 421 ASP A CA 1
ATOM 3384 C C . ASP A 1 421 ? 8.200 -24.474 19.885 1.00 94.06 421 ASP A C 1
ATOM 3386 O O . ASP A 1 421 ? 9.051 -25.157 20.462 1.00 94.06 421 ASP A O 1
ATOM 3390 N N . GLY A 1 422 ? 7.459 -24.966 18.890 1.00 89.88 422 GLY A N 1
ATOM 3391 C CA . GLY A 1 422 ? 7.558 -26.305 18.308 1.00 89.88 422 GLY A CA 1
ATOM 3392 C C . GLY A 1 422 ? 8.604 -26.434 17.197 1.00 89.88 422 GLY A C 1
ATOM 3393 O O . GLY A 1 422 ? 8.895 -27.547 16.756 1.00 89.88 422 GLY A O 1
ATOM 3394 N N . GLY A 1 423 ? 9.212 -25.325 16.766 1.00 87.19 423 GLY A N 1
ATOM 3395 C CA . GLY A 1 423 ? 10.320 -25.323 15.809 1.00 87.19 423 GLY A CA 1
ATOM 3396 C C . GLY A 1 423 ? 9.909 -25.573 14.357 1.00 87.19 423 GLY A C 1
ATOM 3397 O O . GLY A 1 423 ? 10.750 -25.998 13.564 1.00 87.19 423 GLY A O 1
ATOM 3398 N N . ASN A 1 424 ? 8.654 -25.304 13.987 1.00 94.19 424 ASN A N 1
ATOM 3399 C CA . ASN A 1 424 ? 8.199 -25.431 12.605 1.00 94.19 424 ASN A CA 1
ATOM 3400 C C . ASN A 1 424 ? 8.883 -24.371 11.719 1.00 94.19 424 ASN A C 1
ATOM 3402 O O . ASN A 1 424 ? 8.839 -23.169 12.006 1.00 94.19 424 ASN A O 1
ATOM 3406 N N . ASP A 1 425 ? 9.555 -24.810 10.654 1.00 95.94 425 ASP A N 1
ATOM 3407 C CA . ASP A 1 425 ? 10.274 -23.941 9.718 1.00 95.94 425 ASP A CA 1
ATOM 3408 C C . ASP A 1 425 ? 9.452 -23.563 8.474 1.00 95.94 425 ASP A C 1
ATOM 3410 O O . ASP A 1 425 ? 9.880 -22.703 7.701 1.00 95.94 425 ASP A O 1
ATOM 3414 N N . GLN A 1 426 ? 8.255 -24.138 8.326 1.00 97.56 426 GLN A N 1
ATOM 3415 C CA . GLN A 1 426 ? 7.311 -23.894 7.233 1.00 97.56 426 GLN A CA 1
ATOM 3416 C C . GLN A 1 426 ? 6.204 -22.895 7.598 1.00 97.56 426 GLN A C 1
ATOM 3418 O O . GLN A 1 426 ? 5.293 -22.678 6.803 1.00 97.56 426 GLN A O 1
ATOM 3423 N N . ILE A 1 427 ? 6.278 -22.266 8.775 1.00 98.06 427 ILE A N 1
ATOM 3424 C CA . ILE A 1 427 ? 5.409 -21.143 9.148 1.00 98.06 427 ILE A CA 1
ATOM 3425 C C . ILE A 1 427 ? 6.248 -19.871 9.175 1.00 98.06 427 ILE A C 1
ATOM 3427 O O . ILE A 1 427 ? 7.097 -19.689 10.052 1.00 98.06 427 ILE A O 1
ATOM 3431 N N . PHE A 1 428 ? 6.010 -18.981 8.216 1.00 97.75 428 PHE A N 1
ATOM 3432 C CA . PHE A 1 428 ? 6.570 -17.635 8.255 1.00 97.75 428 PHE A CA 1
ATOM 3433 C C . PHE A 1 428 ? 5.643 -16.727 9.059 1.00 97.75 428 PHE A C 1
ATOM 3435 O O . PHE A 1 428 ? 4.455 -16.645 8.749 1.00 97.75 428 PHE A O 1
ATOM 3442 N N . ALA A 1 429 ? 6.178 -16.070 10.092 1.00 97.88 429 ALA A N 1
ATOM 3443 C CA . ALA A 1 429 ? 5.382 -15.313 11.049 1.00 97.88 429 ALA A CA 1
ATOM 3444 C C . ALA A 1 429 ? 5.984 -13.937 11.362 1.00 97.88 429 ALA A C 1
ATOM 3446 O O . ALA A 1 429 ? 7.182 -13.809 11.643 1.00 97.88 429 ALA A O 1
ATOM 3447 N N . THR A 1 430 ? 5.139 -12.906 11.331 1.00 97.56 430 THR A N 1
ATOM 3448 C CA . THR A 1 430 ? 5.527 -11.508 11.567 1.00 97.56 430 THR A CA 1
ATOM 3449 C C . THR A 1 430 ? 4.433 -10.771 12.330 1.00 97.56 430 THR A C 1
ATOM 3451 O O . THR A 1 430 ? 3.272 -10.822 11.946 1.00 97.56 430 THR A O 1
ATOM 3454 N N . ALA A 1 431 ? 4.795 -10.032 13.373 1.00 98.31 431 ALA A N 1
ATOM 3455 C CA . ALA A 1 431 ? 3.923 -9.044 13.994 1.00 98.31 431 ALA A CA 1
ATOM 3456 C C . ALA A 1 431 ? 4.154 -7.659 13.373 1.00 98.31 431 ALA A C 1
ATOM 3458 O O . ALA A 1 431 ? 5.293 -7.242 13.144 1.00 98.31 431 ALA A O 1
ATOM 3459 N N . LYS A 1 432 ? 3.062 -6.949 13.114 1.00 98.25 432 LYS A N 1
ATOM 3460 C CA . LYS A 1 432 ? 2.982 -5.640 12.470 1.00 98.25 432 LYS A CA 1
ATOM 3461 C C . LYS A 1 432 ? 2.142 -4.718 13.343 1.00 98.25 432 LYS A C 1
ATOM 3463 O O . LYS A 1 432 ? 1.147 -5.150 13.921 1.00 98.25 432 LYS A O 1
ATOM 3468 N N . TYR A 1 433 ? 2.541 -3.456 13.453 1.00 98.38 433 TYR A N 1
ATOM 3469 C CA . TYR A 1 433 ? 1.842 -2.474 14.284 1.00 98.38 433 TYR A CA 1
ATOM 3470 C C . TYR A 1 433 ? 1.933 -1.081 13.670 1.00 98.38 433 TYR A C 1
ATOM 3472 O O . TYR A 1 433 ? 2.970 -0.683 13.137 1.00 98.38 433 TYR A O 1
ATOM 3480 N N . GLN A 1 434 ? 0.845 -0.322 13.718 1.00 97.81 434 GLN A N 1
ATOM 3481 C CA . GLN A 1 434 ? 0.818 1.032 13.174 1.00 97.81 434 GLN A CA 1
ATOM 3482 C C . GLN A 1 434 ? 1.647 1.980 14.050 1.00 97.81 434 GLN A C 1
ATOM 3484 O O . GLN A 1 434 ? 2.572 2.627 13.559 1.00 97.81 434 GLN A O 1
ATOM 3489 N N . THR A 1 435 ? 1.369 2.027 15.355 1.00 97.94 435 THR A N 1
ATOM 3490 C CA . THR A 1 435 ? 2.061 2.906 16.306 1.00 97.94 435 THR A CA 1
ATOM 3491 C C . THR A 1 435 ? 2.630 2.101 17.467 1.00 97.94 435 THR A C 1
ATOM 3493 O O . THR A 1 435 ? 1.909 1.392 18.159 1.00 97.94 435 THR A O 1
ATOM 3496 N N . ALA A 1 436 ? 3.940 2.223 17.699 1.00 97.94 436 ALA A N 1
ATOM 3497 C CA . ALA A 1 436 ? 4.607 1.536 18.800 1.00 97.94 436 ALA A CA 1
ATOM 3498 C C . ALA A 1 436 ? 4.029 1.964 20.161 1.00 97.94 436 ALA A C 1
ATOM 3500 O O . ALA A 1 436 ? 3.922 3.159 20.442 1.00 97.94 436 ALA A O 1
ATOM 3501 N N . ASN A 1 437 ? 3.763 0.991 21.033 1.00 97.44 437 ASN A N 1
ATOM 3502 C CA . ASN A 1 437 ? 3.257 1.148 22.403 1.00 97.44 437 ASN A CA 1
ATOM 3503 C C . ASN A 1 437 ? 1.813 1.663 22.525 1.00 97.44 437 ASN A C 1
ATOM 3505 O O . ASN A 1 437 ? 1.339 1.868 23.643 1.00 97.44 437 ASN A O 1
ATOM 3509 N N . ALA A 1 438 ? 1.112 1.881 21.411 1.00 97.19 438 ALA A N 1
ATOM 3510 C CA . ALA A 1 438 ? -0.304 2.221 21.434 1.00 97.19 438 ALA A CA 1
ATOM 3511 C C . ALA A 1 438 ? -1.150 0.950 21.642 1.00 97.19 438 ALA A C 1
ATOM 3513 O O . ALA A 1 438 ? -0.790 -0.101 21.110 1.00 97.19 438 ALA A O 1
ATOM 3514 N N . PRO A 1 439 ? -2.257 1.015 22.403 1.00 96.44 439 PRO A N 1
ATOM 3515 C CA . PRO A 1 439 ? -3.097 -0.154 22.633 1.00 96.44 439 PRO A CA 1
ATOM 3516 C C . PRO A 1 439 ? -3.846 -0.571 21.355 1.00 96.44 439 PRO A C 1
ATOM 3518 O O . PRO A 1 439 ? -4.208 0.303 20.557 1.00 96.44 439 PRO A O 1
ATOM 3521 N N . PRO A 1 440 ? -4.179 -1.868 21.189 1.00 96.69 440 PRO A N 1
ATOM 3522 C CA . PRO A 1 440 ? -4.981 -2.356 20.059 1.00 96.69 440 PRO A CA 1
ATOM 3523 C C . PRO A 1 440 ? -6.371 -1.712 19.947 1.00 96.69 440 PRO A C 1
ATOM 3525 O O . PRO A 1 440 ? -6.995 -1.742 18.891 1.00 96.69 440 PRO A O 1
ATOM 3528 N N . SER A 1 441 ? -6.865 -1.108 21.031 1.00 94.69 441 SER A N 1
ATOM 3529 C CA . SER A 1 441 ? -8.103 -0.332 21.030 1.00 94.69 441 SER A CA 1
ATOM 3530 C C . SER A 1 441 ? -7.990 0.992 20.267 1.00 94.69 441 SER A C 1
ATOM 3532 O O . SER A 1 441 ? -9.017 1.554 19.909 1.00 94.69 441 SER A O 1
ATOM 3534 N N . ALA A 1 442 ? -6.782 1.510 20.021 1.00 94.25 442 ALA A N 1
ATOM 3535 C CA . ALA A 1 442 ? -6.553 2.823 19.411 1.00 94.25 442 ALA A CA 1
ATOM 3536 C C . ALA A 1 442 ? -5.613 2.787 18.195 1.00 94.25 442 ALA A C 1
ATOM 3538 O O . ALA A 1 442 ? -5.561 3.754 17.436 1.00 94.25 442 ALA A O 1
ATOM 3539 N N . SER A 1 443 ? -4.854 1.706 18.009 1.00 96.69 443 SER A N 1
ATOM 3540 C CA . SER A 1 443 ? -3.903 1.557 16.909 1.00 96.69 443 SER A CA 1
ATOM 3541 C C . SER A 1 443 ? -3.939 0.146 16.343 1.00 96.69 443 SER A C 1
ATOM 3543 O O . SER A 1 443 ? -4.111 -0.827 17.072 1.00 96.69 443 SER A O 1
ATOM 3545 N N . ASP A 1 444 ? -3.779 0.039 15.027 1.00 97.81 444 ASP A N 1
ATOM 3546 C CA . ASP A 1 444 ? -3.873 -1.236 14.329 1.00 97.81 444 ASP A CA 1
ATOM 3547 C C . ASP A 1 444 ? -2.681 -2.151 14.665 1.00 97.81 444 ASP A C 1
ATOM 3549 O O . ASP A 1 444 ? -1.519 -1.725 14.633 1.00 97.81 444 ASP A O 1
ATOM 3553 N N . VAL A 1 445 ? -2.970 -3.420 14.959 1.00 98.62 445 VAL A N 1
ATOM 3554 C CA . VAL A 1 445 ? -1.988 -4.478 15.236 1.00 98.62 445 VAL A CA 1
ATOM 3555 C C . VAL A 1 445 ? -2.404 -5.734 14.481 1.00 98.62 445 VAL A C 1
ATOM 3557 O O . VAL A 1 445 ? -3.545 -6.177 14.597 1.00 98.62 445 VAL A O 1
ATOM 3560 N N . VAL A 1 446 ? -1.474 -6.334 13.737 1.00 98.75 446 VAL A N 1
ATOM 3561 C CA . VAL A 1 446 ? -1.697 -7.576 12.987 1.00 98.75 446 VAL A CA 1
ATOM 3562 C C . VAL A 1 446 ? -0.570 -8.559 13.270 1.00 98.75 446 VAL A C 1
ATOM 3564 O O . VAL A 1 446 ? 0.606 -8.215 13.167 1.00 98.75 446 VAL A O 1
ATOM 3567 N N . ILE A 1 447 ? -0.918 -9.800 13.594 1.00 98.62 447 ILE A N 1
ATOM 3568 C CA . ILE A 1 447 ? 0.031 -10.907 13.699 1.00 98.62 447 ILE A CA 1
ATOM 3569 C C . ILE A 1 447 ? -0.223 -11.836 12.515 1.00 98.62 447 ILE A C 1
ATOM 3571 O O . ILE A 1 447 ? -1.270 -12.469 12.418 1.00 98.62 447 ILE A O 1
ATOM 3575 N N . GLY A 1 448 ? 0.711 -11.858 11.576 1.00 98.00 448 GLY A N 1
ATOM 3576 C CA . GLY A 1 448 ? 0.575 -12.560 10.314 1.00 98.00 448 GLY A CA 1
ATOM 3577 C C . GLY A 1 448 ? 1.289 -13.912 10.297 1.00 98.00 448 GLY A C 1
ATOM 3578 O O . GLY A 1 448 ? 2.405 -14.023 10.808 1.00 98.00 448 GLY A O 1
ATOM 3579 N N . PHE A 1 449 ? 0.664 -14.910 9.668 1.00 98.50 449 PHE A N 1
ATOM 3580 C CA . PHE A 1 449 ? 1.186 -16.263 9.474 1.00 98.50 449 PHE A CA 1
ATOM 3581 C C . PHE A 1 449 ? 0.926 -16.763 8.052 1.00 98.50 449 PHE A C 1
ATOM 3583 O O . PHE A 1 449 ? -0.164 -16.582 7.504 1.00 98.50 449 PHE A O 1
ATOM 3590 N N . VAL A 1 450 ? 1.919 -17.434 7.466 1.00 98.00 450 VAL A N 1
ATOM 3591 C CA . VAL A 1 450 ? 1.846 -18.003 6.112 1.00 98.00 450 VAL A CA 1
ATOM 3592 C C . VAL A 1 450 ? 2.378 -19.427 6.103 1.00 98.00 450 VAL A C 1
ATOM 3594 O O . VAL A 1 450 ? 3.437 -19.705 6.672 1.00 98.00 450 VAL A O 1
ATOM 3597 N N . ASN A 1 451 ? 1.644 -20.314 5.428 1.00 97.69 451 ASN A N 1
ATOM 3598 C CA . ASN A 1 451 ? 2.054 -21.686 5.179 1.00 97.69 451 ASN A CA 1
ATOM 3599 C C . ASN A 1 451 ? 3.007 -21.710 3.982 1.00 97.69 451 ASN A C 1
ATOM 3601 O O . ASN A 1 451 ? 2.594 -21.463 2.855 1.00 97.69 451 ASN A O 1
ATOM 3605 N N . LEU A 1 452 ? 4.280 -22.014 4.214 1.00 96.94 452 LEU A N 1
ATOM 3606 C CA . LEU A 1 452 ? 5.274 -22.117 3.143 1.00 96.94 452 LEU A CA 1
ATOM 3607 C C . LEU A 1 452 ? 5.227 -23.466 2.411 1.00 96.94 452 LEU A C 1
ATOM 3609 O O . LEU A 1 452 ? 5.885 -23.633 1.390 1.00 96.94 452 LEU A O 1
ATOM 3613 N N . ASN A 1 453 ? 4.435 -24.422 2.904 1.00 95.88 453 ASN A N 1
ATOM 3614 C CA . ASN A 1 453 ? 4.238 -25.727 2.294 1.00 95.88 453 ASN A CA 1
ATOM 3615 C C . ASN A 1 453 ? 2.763 -25.936 1.935 1.00 95.88 453 ASN A C 1
ATOM 3617 O O . ASN A 1 453 ? 1.986 -26.524 2.691 1.00 95.88 453 ASN A O 1
ATOM 3621 N N . ARG A 1 454 ? 2.396 -25.547 0.711 1.00 94.19 454 ARG A N 1
ATOM 3622 C CA . ARG A 1 454 ? 1.036 -25.724 0.170 1.00 94.19 454 ARG A CA 1
ATOM 3623 C C . ARG A 1 454 ? 0.490 -27.152 0.217 1.00 94.19 454 ARG A C 1
ATOM 3625 O O . ARG A 1 454 ? -0.711 -27.329 0.069 1.00 94.19 454 ARG A O 1
ATOM 3632 N N . ASN A 1 455 ? 1.327 -28.176 0.380 1.00 95.62 455 ASN A N 1
ATOM 3633 C CA . ASN A 1 455 ? 0.905 -29.575 0.304 1.00 95.62 455 ASN A CA 1
ATOM 3634 C C . ASN A 1 455 ? 0.702 -30.220 1.680 1.00 95.62 455 ASN A C 1
ATOM 3636 O O . ASN A 1 455 ? 0.412 -31.414 1.762 1.00 95.62 455 ASN A O 1
ATOM 3640 N N . SER A 1 456 ? 0.907 -29.496 2.780 1.00 95.94 456 SER A N 1
ATOM 3641 C CA . SER A 1 456 ? 0.755 -30.052 4.125 1.00 95.94 456 SER A CA 1
ATOM 3642 C C . SER A 1 456 ? 0.096 -29.069 5.080 1.00 95.94 456 SER A C 1
ATOM 3644 O O . SER A 1 456 ? 0.286 -27.860 4.980 1.00 95.94 456 SER A O 1
ATOM 3646 N N . VAL A 1 457 ? -0.662 -29.616 6.032 1.00 97.31 457 VAL A N 1
ATOM 3647 C CA . VAL A 1 457 ? -1.063 -28.861 7.220 1.00 97.31 457 VAL A CA 1
ATOM 3648 C C . VAL A 1 457 ? 0.201 -28.560 8.014 1.00 97.31 457 VAL A C 1
ATOM 3650 O O . VAL A 1 457 ? 1.008 -29.459 8.267 1.00 97.31 457 VAL A O 1
ATOM 3653 N N . VAL A 1 458 ? 0.359 -27.308 8.423 1.00 97.50 458 VAL A N 1
ATOM 3654 C CA . VAL A 1 458 ? 1.429 -26.879 9.324 1.00 97.50 458 VAL A CA 1
ATOM 3655 C C . VAL A 1 458 ? 0.807 -26.245 10.554 1.00 97.50 458 VAL A C 1
ATOM 3657 O O . VAL A 1 458 ? -0.198 -25.543 10.467 1.00 97.50 458 VAL A O 1
ATOM 3660 N N . SER A 1 459 ? 1.394 -26.503 11.715 1.00 97.75 459 SER A N 1
ATOM 3661 C CA . SER A 1 459 ? 0.945 -25.903 12.965 1.00 97.75 459 SER A CA 1
ATOM 3662 C C . SER A 1 459 ? 2.101 -25.689 13.927 1.00 97.75 459 SER A C 1
ATOM 3664 O O . SER A 1 459 ? 3.092 -26.424 13.867 1.00 97.75 459 SER A O 1
ATOM 3666 N N . ASP A 1 460 ? 1.959 -24.711 14.813 1.00 98.19 460 ASP A N 1
ATOM 3667 C CA . ASP A 1 460 ? 2.890 -24.429 15.906 1.00 98.19 460 ASP A CA 1
ATOM 3668 C C . ASP A 1 460 ? 2.183 -23.594 16.997 1.00 98.19 460 ASP A C 1
ATOM 3670 O O . ASP A 1 460 ? 1.087 -23.070 16.779 1.00 98.19 460 ASP A O 1
ATOM 3674 N N . ASN A 1 461 ? 2.787 -23.476 18.178 1.00 98.06 461 ASN A N 1
ATOM 3675 C CA . ASN A 1 461 ? 2.341 -22.581 19.241 1.00 98.06 461 ASN A CA 1
ATOM 3676 C C . ASN A 1 461 ? 3.245 -21.343 19.294 1.00 98.06 461 ASN A C 1
ATOM 3678 O O . ASN A 1 461 ? 4.472 -21.447 19.300 1.00 98.06 461 ASN A O 1
ATOM 3682 N N . PHE A 1 462 ? 2.637 -20.159 19.330 1.00 98.31 462 PHE A N 1
ATOM 3683 C CA . PHE A 1 462 ? 3.340 -18.879 19.293 1.00 98.31 462 PHE A CA 1
ATOM 3684 C C . PHE A 1 462 ? 3.131 -18.100 20.580 1.00 98.31 462 PHE A C 1
ATOM 3686 O O . PHE A 1 462 ? 2.024 -18.020 21.103 1.00 98.31 462 PHE A O 1
ATOM 3693 N N . LYS A 1 463 ? 4.203 -17.475 21.065 1.00 97.94 463 LYS A N 1
ATOM 3694 C CA . LYS A 1 463 ? 4.185 -16.581 22.226 1.00 97.94 463 LYS A CA 1
ATOM 3695 C C . LYS A 1 463 ? 4.616 -15.194 21.799 1.00 97.94 463 LYS A C 1
ATOM 3697 O O . LYS A 1 463 ? 5.462 -15.056 20.918 1.00 97.94 463 LYS A O 1
ATOM 3702 N N . ILE A 1 464 ? 4.078 -14.175 22.455 1.00 98.12 464 ILE A N 1
ATOM 3703 C CA . ILE A 1 464 ? 4.491 -12.788 22.253 1.00 98.12 464 ILE A CA 1
ATOM 3704 C C . ILE A 1 464 ? 5.598 -12.460 23.264 1.00 98.12 464 ILE A C 1
ATOM 3706 O O . ILE A 1 464 ? 5.324 -12.415 24.463 1.00 98.12 464 ILE A O 1
ATOM 3710 N N . PRO A 1 465 ? 6.854 -12.230 22.834 1.00 97.31 465 PRO A N 1
ATOM 3711 C CA . PRO A 1 465 ? 7.915 -11.819 23.752 1.00 97.31 465 PRO A CA 1
ATOM 3712 C C . PRO A 1 465 ? 7.549 -10.523 24.484 1.00 97.31 465 PRO A C 1
ATOM 3714 O O . PRO A 1 465 ? 6.904 -9.656 23.903 1.00 97.31 465 PRO A O 1
ATOM 3717 N N . SER A 1 466 ? 8.001 -10.338 25.727 1.00 96.69 466 SER A N 1
ATOM 3718 C CA . SER A 1 466 ? 7.647 -9.157 26.538 1.00 96.69 466 SER A CA 1
ATOM 3719 C C . SER A 1 466 ? 7.989 -7.816 25.873 1.00 96.69 466 SER A C 1
ATOM 3721 O O . SER A 1 466 ? 7.231 -6.854 25.993 1.00 96.69 466 SER A O 1
ATOM 3723 N N . GLU A 1 467 ? 9.111 -7.752 25.151 1.00 97.75 467 GLU A N 1
ATOM 3724 C CA . GLU A 1 467 ? 9.510 -6.562 24.387 1.00 97.75 467 GLU A CA 1
ATOM 3725 C C . GLU A 1 467 ? 8.507 -6.266 23.266 1.00 97.75 467 GLU A C 1
ATOM 3727 O O . GLU A 1 467 ? 8.009 -5.146 23.160 1.00 97.75 467 GLU A O 1
ATOM 3732 N N . LEU A 1 468 ? 8.125 -7.291 22.498 1.00 98.38 468 LEU A N 1
ATOM 3733 C CA . LEU A 1 468 ? 7.099 -7.166 21.468 1.00 98.38 468 LEU A CA 1
ATOM 3734 C C . LEU A 1 468 ? 5.734 -6.817 22.073 1.00 98.38 468 LEU A C 1
ATOM 3736 O O . LEU A 1 468 ? 5.077 -5.910 21.584 1.00 98.38 468 LEU A O 1
ATOM 3740 N N . SER A 1 469 ? 5.325 -7.466 23.166 1.00 98.19 469 SER A N 1
ATOM 3741 C CA . SER A 1 469 ? 4.066 -7.179 23.872 1.00 98.19 469 SER A CA 1
ATOM 3742 C C . SER A 1 469 ? 3.936 -5.695 24.212 1.00 98.19 469 SER A C 1
ATOM 3744 O O . SER A 1 469 ? 2.861 -5.123 24.064 1.00 98.19 469 SER A O 1
ATOM 3746 N N . THR A 1 470 ? 5.041 -5.066 24.621 1.00 98.12 470 THR A N 1
ATOM 3747 C CA . THR A 1 470 ? 5.085 -3.630 24.920 1.00 98.12 470 THR A CA 1
ATOM 3748 C C . THR A 1 470 ? 4.870 -2.801 23.654 1.00 98.12 470 THR A C 1
ATOM 3750 O O . THR A 1 470 ? 4.037 -1.900 23.653 1.00 98.12 470 THR A O 1
ATOM 3753 N N . LEU A 1 471 ? 5.544 -3.146 22.550 1.00 98.56 471 LEU A N 1
ATOM 3754 C CA . LEU A 1 471 ? 5.383 -2.472 21.256 1.00 98.56 471 LEU A CA 1
ATOM 3755 C C . LEU A 1 471 ? 3.965 -2.604 20.682 1.00 98.56 471 LEU A C 1
ATOM 3757 O O . LEU A 1 471 ? 3.494 -1.664 20.048 1.00 98.56 471 LEU A O 1
ATOM 3761 N N . LEU A 1 472 ? 3.292 -3.732 20.925 1.00 98.56 472 LEU A N 1
ATOM 3762 C CA . LEU A 1 472 ? 1.910 -3.989 20.505 1.00 98.56 472 LEU A CA 1
ATOM 3763 C C . LEU A 1 472 ? 0.855 -3.397 21.462 1.00 98.56 472 LEU A C 1
ATOM 3765 O O . LEU A 1 472 ? -0.336 -3.569 21.222 1.00 98.56 472 LEU A O 1
ATOM 3769 N N . GLY A 1 473 ? 1.270 -2.769 22.570 1.00 97.94 473 GLY A N 1
ATOM 3770 C CA . GLY A 1 473 ? 0.354 -2.223 23.577 1.00 97.94 473 GLY A CA 1
ATOM 3771 C C . GLY A 1 473 ? -0.447 -3.279 24.351 1.00 97.94 473 GLY A C 1
ATOM 3772 O O . GLY A 1 473 ? -1.497 -2.966 24.907 1.00 97.94 473 GLY A O 1
ATOM 3773 N N . ILE A 1 474 ? 0.030 -4.527 24.394 1.00 98.38 474 ILE A N 1
ATOM 3774 C CA . ILE A 1 474 ? -0.617 -5.639 25.102 1.00 98.38 474 ILE A CA 1
ATOM 3775 C C . ILE A 1 474 ? -0.311 -5.551 26.601 1.00 98.38 474 ILE A C 1
ATOM 3777 O O . ILE A 1 474 ? 0.848 -5.412 27.003 1.00 98.38 474 ILE A O 1
ATOM 3781 N N . LYS A 1 475 ? -1.352 -5.688 27.429 1.00 97.62 475 LYS A N 1
ATOM 3782 C CA . LYS A 1 475 ? -1.296 -5.616 28.895 1.00 97.62 475 LYS A CA 1
ATOM 3783 C C . LYS A 1 475 ? -1.825 -6.893 29.537 1.00 97.62 475 LYS A C 1
ATOM 3785 O O . LYS A 1 475 ? -2.831 -7.449 29.115 1.00 97.62 475 LYS A O 1
ATOM 3790 N N . ASP A 1 476 ? -1.178 -7.309 30.618 1.00 98.06 476 ASP A N 1
ATOM 3791 C CA . ASP A 1 476 ? -1.387 -8.616 31.254 1.00 98.06 476 ASP A CA 1
ATOM 3792 C C . ASP A 1 476 ? -2.828 -8.841 31.718 1.00 98.06 476 ASP A C 1
ATOM 3794 O O . ASP A 1 476 ? -3.389 -9.910 31.502 1.00 98.06 476 ASP A O 1
ATOM 3798 N N . SER A 1 477 ? -3.443 -7.810 32.303 1.00 95.75 477 SER A N 1
ATOM 3799 C CA . SER A 1 477 ? -4.796 -7.862 32.866 1.00 95.75 477 SER A CA 1
ATOM 3800 C C . SER A 1 477 ? -5.922 -7.724 31.835 1.00 95.75 477 SER A C 1
ATOM 3802 O O . SER A 1 477 ? -7.085 -7.637 32.227 1.00 95.75 477 SER A O 1
ATOM 3804 N N . ARG A 1 478 ? -5.594 -7.609 30.546 1.00 97.00 478 ARG A N 1
ATOM 3805 C CA . ARG A 1 478 ? -6.552 -7.387 29.455 1.00 97.00 478 ARG A CA 1
ATOM 3806 C C . ARG A 1 478 ? -6.754 -8.665 28.648 1.00 97.00 478 ARG A C 1
ATOM 3808 O O . ARG A 1 478 ? -5.898 -9.549 28.660 1.00 97.00 478 ARG A O 1
ATOM 3815 N N . ILE A 1 479 ? -7.900 -8.772 27.985 1.00 97.88 479 ILE A N 1
ATOM 3816 C CA . ILE A 1 479 ? -8.306 -9.925 27.178 1.00 97.88 479 ILE A CA 1
ATOM 3817 C C . ILE A 1 479 ? -8.314 -9.503 25.713 1.00 97.88 479 ILE A C 1
ATOM 3819 O O . ILE A 1 479 ? -8.891 -8.478 25.361 1.00 97.88 479 ILE A O 1
ATOM 3823 N N . TYR A 1 480 ? -7.708 -10.316 24.856 1.00 98.62 480 TYR A N 1
ATOM 3824 C CA . TYR A 1 480 ? -7.565 -10.039 23.435 1.00 98.62 480 TYR A CA 1
ATOM 3825 C C . TYR A 1 480 ? -8.204 -11.127 22.582 1.00 98.62 480 TYR A C 1
ATOM 3827 O O . TYR A 1 480 ? -8.241 -12.296 22.963 1.00 98.62 480 TYR A O 1
ATOM 3835 N N . ASN A 1 481 ? -8.682 -10.746 21.403 1.00 98.56 481 ASN A N 1
ATOM 3836 C CA . ASN A 1 481 ? -9.192 -11.661 20.388 1.00 98.56 481 ASN A CA 1
ATOM 3837 C C . ASN A 1 481 ? -8.712 -11.212 19.007 1.00 98.56 481 ASN A C 1
ATOM 3839 O O . ASN A 1 481 ? -8.190 -10.106 18.850 1.00 98.56 481 ASN A O 1
ATOM 3843 N N . VAL A 1 482 ? -8.866 -12.074 18.010 1.00 98.62 482 VAL A N 1
ATOM 3844 C CA . VAL A 1 482 ? -8.411 -11.798 16.651 1.00 98.62 482 VAL A CA 1
ATOM 3845 C C . VAL A 1 482 ? -9.461 -12.144 15.614 1.00 98.62 482 VAL A C 1
ATOM 3847 O O . VAL A 1 482 ? -10.268 -13.055 15.807 1.00 98.62 482 VAL A O 1
ATOM 3850 N N . LYS A 1 483 ? -9.376 -11.436 14.490 1.00 98.25 483 LYS A N 1
ATOM 3851 C CA . LYS A 1 483 ? -10.061 -11.759 13.238 1.00 98.25 483 LYS A CA 1
ATOM 3852 C C . LYS A 1 483 ? -9.022 -11.955 12.136 1.00 98.25 483 LYS A C 1
ATOM 3854 O O . LYS A 1 483 ? -8.042 -11.206 12.095 1.00 98.25 483 LYS A O 1
ATOM 3859 N N . ASN A 1 484 ? -9.214 -12.933 11.248 1.00 98.38 484 ASN A N 1
ATOM 3860 C CA . ASN A 1 484 ? -8.339 -13.093 10.082 1.00 98.38 484 ASN A CA 1
ATOM 3861 C C . ASN A 1 484 ? -8.788 -12.154 8.956 1.00 98.38 484 ASN A C 1
ATOM 3863 O O . ASN A 1 484 ? -9.650 -12.503 8.154 1.00 98.38 484 ASN A O 1
ATOM 3867 N N . ILE A 1 485 ? -8.173 -10.979 8.855 1.00 98.19 485 ILE A N 1
ATOM 3868 C CA . ILE A 1 485 ? -8.545 -9.985 7.837 1.00 98.19 485 ILE A CA 1
ATOM 3869 C C . ILE A 1 485 ? -8.141 -10.391 6.409 1.00 98.19 485 ILE A C 1
ATOM 3871 O O . ILE A 1 485 ? -8.618 -9.775 5.462 1.00 98.19 485 ILE A O 1
ATOM 3875 N N . ALA A 1 486 ? -7.310 -11.430 6.253 1.00 98.00 486 ALA A N 1
ATOM 3876 C CA . ALA A 1 486 ? -6.946 -12.045 4.971 1.00 98.00 486 ALA A CA 1
ATOM 3877 C C . ALA A 1 486 ? -7.640 -13.401 4.739 1.00 98.00 486 ALA A C 1
ATOM 3879 O O . ALA A 1 486 ? -7.166 -14.208 3.938 1.00 98.00 486 ALA A O 1
ATOM 3880 N N . ALA A 1 487 ? -8.740 -13.676 5.449 1.00 97.50 487 ALA A N 1
ATOM 3881 C CA . ALA A 1 487 ? -9.510 -14.892 5.234 1.00 97.50 487 ALA A CA 1
ATOM 3882 C C . ALA A 1 487 ? -10.021 -14.971 3.788 1.00 97.50 487 ALA A C 1
ATOM 3884 O O . ALA A 1 487 ? -10.476 -13.983 3.212 1.00 97.50 487 ALA A O 1
ATOM 3885 N N . TYR A 1 488 ? -9.988 -16.168 3.215 1.00 96.50 488 TYR A N 1
ATOM 3886 C CA . TYR A 1 488 ? -10.635 -16.490 1.955 1.00 96.50 488 TYR A CA 1
ATOM 3887 C C . TYR A 1 488 ? -12.159 -16.371 2.113 1.00 96.50 488 TYR A C 1
ATOM 3889 O O . TYR A 1 488 ? -12.767 -17.068 2.932 1.00 96.50 488 TYR A O 1
ATOM 3897 N N . THR A 1 489 ? -12.773 -15.497 1.314 1.00 94.88 489 THR A N 1
ATOM 3898 C CA . THR A 1 489 ? -14.190 -15.113 1.439 1.00 94.88 489 THR A CA 1
ATOM 3899 C C . THR A 1 489 ? -15.063 -15.514 0.252 1.00 94.88 489 THR A C 1
ATOM 3901 O O . THR A 1 489 ? -16.254 -15.210 0.240 1.00 94.88 489 THR A O 1
ATOM 3904 N N . ALA A 1 490 ? -14.522 -16.217 -0.751 1.00 93.50 490 ALA A N 1
ATOM 3905 C CA . ALA A 1 490 ? -15.276 -16.501 -1.977 1.00 93.50 490 ALA A CA 1
ATOM 3906 C C . ALA A 1 490 ? -16.501 -17.409 -1.740 1.00 93.50 490 ALA A C 1
ATOM 3908 O O . ALA A 1 490 ? -17.502 -17.280 -2.439 1.00 93.50 490 ALA A O 1
ATOM 3909 N N . GLN A 1 491 ? -16.426 -18.310 -0.752 1.00 91.06 491 GLN A N 1
ATOM 3910 C CA . GLN A 1 491 ? -17.527 -19.212 -0.375 1.00 91.06 491 GLN A CA 1
ATOM 3911 C C . GLN A 1 491 ? -18.359 -18.691 0.808 1.00 91.06 491 GLN A C 1
ATOM 3913 O O . GLN A 1 491 ? -19.521 -19.062 0.955 1.00 91.06 491 GLN A O 1
ATOM 3918 N N . ASP A 1 492 ? -17.772 -17.839 1.651 1.00 92.06 492 ASP A N 1
ATOM 3919 C CA . ASP A 1 492 ? -18.434 -17.206 2.792 1.00 92.06 492 ASP A CA 1
ATOM 3920 C C . ASP A 1 492 ? -17.827 -15.821 3.030 1.00 92.06 492 ASP A C 1
ATOM 3922 O O . ASP A 1 492 ? -16.675 -15.687 3.451 1.00 92.06 492 ASP A O 1
ATOM 3926 N N . SER A 1 493 ? -18.624 -14.787 2.762 1.00 93.94 493 SER A N 1
ATOM 3927 C CA . SER A 1 493 ? -18.192 -13.394 2.827 1.00 93.94 493 SER A CA 1
ATOM 3928 C C . SER A 1 493 ? -17.884 -12.900 4.239 1.00 93.94 493 SER A C 1
ATOM 3930 O O . SER A 1 493 ? -17.269 -11.848 4.360 1.00 93.94 493 SER A O 1
ATOM 3932 N N . ASN A 1 494 ? -18.303 -13.619 5.286 1.00 94.62 494 ASN A N 1
ATOM 3933 C CA . ASN A 1 494 ? -18.195 -13.159 6.674 1.00 94.62 494 ASN A CA 1
ATOM 3934 C C . ASN A 1 494 ? -16.966 -13.714 7.408 1.00 94.62 494 ASN A C 1
ATOM 3936 O O . ASN A 1 494 ? -16.719 -13.337 8.550 1.00 94.62 494 ASN A O 1
ATOM 3940 N N . ARG A 1 495 ? -16.168 -14.599 6.789 1.00 95.00 495 ARG A N 1
ATOM 3941 C CA . ARG A 1 495 ? -15.043 -15.272 7.477 1.00 95.00 495 ARG A CA 1
ATOM 3942 C C . ARG A 1 495 ? -13.983 -14.319 8.028 1.00 95.00 495 ARG A C 1
ATOM 3944 O O . ARG A 1 495 ? -13.310 -14.655 8.998 1.00 95.00 495 ARG A O 1
ATOM 3951 N N . ASN A 1 496 ? -13.831 -13.142 7.431 1.00 95.75 496 ASN A N 1
ATOM 3952 C CA . ASN A 1 496 ? -12.921 -12.102 7.910 1.00 95.75 496 ASN A CA 1
ATOM 3953 C C . ASN A 1 496 ? -13.467 -11.306 9.112 1.00 95.75 496 ASN A C 1
ATOM 3955 O O . ASN A 1 496 ? -12.715 -10.541 9.717 1.00 95.75 496 ASN A O 1
ATOM 3959 N N . ASP A 1 497 ? -14.735 -11.506 9.479 1.00 95.12 497 ASP A N 1
ATOM 3960 C CA . ASP A 1 497 ? -15.404 -10.852 10.602 1.00 95.12 497 ASP A CA 1
ATOM 3961 C C . ASP A 1 497 ? -15.591 -11.745 11.840 1.00 95.12 497 ASP A C 1
ATOM 3963 O O . ASP A 1 497 ? -15.989 -11.243 12.896 1.00 95.12 497 ASP A O 1
ATOM 3967 N N . GLU A 1 498 ? -15.246 -13.028 11.748 1.00 95.50 498 GLU A N 1
ATOM 3968 C CA . GLU A 1 498 ? -15.392 -14.011 12.826 1.00 95.50 498 GLU A CA 1
ATOM 3969 C C . GLU A 1 498 ? -14.258 -13.946 13.866 1.00 95.50 498 GLU A C 1
ATOM 3971 O O . GLU A 1 498 ? -13.078 -13.785 13.539 1.00 95.50 498 GLU A O 1
ATOM 3976 N N . TRP A 1 499 ? -14.615 -14.124 15.142 1.00 97.44 499 TRP A N 1
ATOM 3977 C CA . TRP A 1 499 ? -13.662 -14.203 16.255 1.00 97.44 499 TRP A CA 1
ATOM 3978 C C . TRP A 1 499 ? -13.006 -15.583 16.336 1.00 97.44 499 TRP A C 1
ATOM 3980 O O . TRP A 1 499 ? -13.697 -16.596 16.449 1.00 97.44 499 TRP A O 1
ATOM 3990 N N . LEU A 1 500 ? -11.672 -15.641 16.371 1.00 97.25 500 LEU A N 1
ATOM 3991 C CA . LEU A 1 500 ? -10.948 -16.920 16.301 1.00 97.25 500 LEU A CA 1
ATOM 3992 C C . LEU A 1 500 ? -10.510 -17.488 17.658 1.00 97.25 500 LEU A C 1
ATOM 3994 O O . LEU A 1 500 ? -10.241 -18.684 17.754 1.00 97.25 500 LEU A O 1
ATOM 3998 N N . TRP A 1 501 ? -10.450 -16.680 18.721 1.00 97.69 501 TRP A N 1
ATOM 3999 C CA . TRP A 1 501 ? -10.020 -17.132 20.055 1.00 97.69 501 TRP A CA 1
ATOM 4000 C C . TRP A 1 501 ? -11.174 -17.337 21.045 1.00 97.69 501 TRP A C 1
ATOM 4002 O O . TRP A 1 501 ? -10.968 -17.308 22.257 1.00 97.69 501 TRP A O 1
ATOM 4012 N N . GLY A 1 502 ? -12.404 -17.552 20.563 1.00 95.00 502 GLY A N 1
ATOM 4013 C CA . GLY A 1 502 ? -13.566 -17.782 21.429 1.00 95.00 502 GLY A CA 1
ATOM 4014 C C . GLY A 1 502 ? -13.793 -16.616 22.397 1.00 95.00 502 GLY A C 1
ATOM 4015 O O . GLY A 1 502 ? -14.058 -15.502 21.955 1.00 95.00 502 GLY A O 1
ATOM 4016 N N . SER A 1 503 ? -13.656 -16.853 23.708 1.00 92.94 503 SER A N 1
ATOM 4017 C CA . SER A 1 503 ? -13.751 -15.811 24.748 1.00 92.94 503 SER A CA 1
ATOM 4018 C C . SER A 1 503 ? -12.542 -14.866 24.827 1.00 92.94 503 SER A C 1
ATOM 4020 O O . SER A 1 503 ? -12.552 -13.946 25.639 1.00 92.94 503 SER A O 1
ATOM 4022 N N . GLY A 1 504 ? -11.504 -15.096 24.021 1.00 97.38 504 GLY A N 1
ATOM 4023 C CA . GLY A 1 504 ? -10.251 -14.347 24.028 1.00 97.38 504 GLY A CA 1
ATOM 4024 C C . GLY A 1 504 ? -9.172 -14.953 24.932 1.00 97.38 504 GLY A C 1
ATOM 4025 O O . GLY A 1 504 ? -9.416 -15.891 25.692 1.00 97.38 504 GLY A O 1
ATOM 4026 N N . ILE A 1 505 ? -7.961 -14.406 24.823 1.00 98.56 505 ILE A N 1
ATOM 4027 C CA . ILE A 1 505 ? -6.746 -14.820 25.539 1.00 98.56 505 ILE A CA 1
ATOM 4028 C C . ILE A 1 505 ? -6.238 -13.629 26.352 1.00 98.56 505 ILE A C 1
ATOM 4030 O O . ILE A 1 505 ? -6.217 -12.503 25.852 1.00 98.56 505 ILE A O 1
ATOM 4034 N N . THR A 1 506 ? -5.830 -13.848 27.603 1.00 98.56 506 THR A N 1
ATOM 4035 C CA . THR A 1 506 ? -5.275 -12.763 28.426 1.00 98.56 506 THR A CA 1
ATOM 4036 C C . THR A 1 506 ? -3.914 -12.306 27.894 1.00 98.56 506 THR A C 1
ATOM 4038 O O . THR A 1 506 ? -3.166 -13.093 27.311 1.00 98.56 506 THR A O 1
ATOM 4041 N N . GLY A 1 507 ? -3.544 -11.043 28.113 1.00 98.44 507 GLY A N 1
ATOM 4042 C CA . GLY A 1 507 ? -2.210 -10.556 27.755 1.00 98.44 507 GLY A CA 1
ATOM 4043 C C . GLY A 1 507 ? -1.090 -11.318 28.473 1.00 98.44 507 GLY A C 1
ATOM 4044 O O . GLY A 1 507 ? -0.019 -11.525 27.905 1.00 98.44 507 GLY A O 1
ATOM 4045 N N . GLU A 1 508 ? -1.335 -11.795 29.697 1.00 98.56 508 GLU A N 1
ATOM 4046 C CA . GLU A 1 508 ? -0.403 -12.670 30.415 1.00 98.56 508 GLU A CA 1
ATOM 4047 C C . GLU A 1 508 ? -0.239 -14.023 29.705 1.00 98.56 508 GLU A C 1
ATOM 4049 O O . GLU A 1 508 ? 0.891 -14.477 29.482 1.00 98.56 508 GLU A O 1
ATOM 4054 N N . ASP A 1 509 ? -1.343 -14.644 29.289 1.00 98.38 509 ASP A N 1
ATOM 4055 C CA . ASP A 1 509 ? -1.327 -15.920 28.575 1.00 98.38 509 ASP A CA 1
ATOM 4056 C C . ASP A 1 509 ? -0.666 -15.796 27.204 1.00 98.38 509 ASP A C 1
ATOM 4058 O O . ASP A 1 509 ? 0.154 -16.647 26.873 1.00 98.38 509 ASP A O 1
ATOM 4062 N N . LEU A 1 510 ? -0.914 -14.722 26.443 1.00 98.44 510 LEU A N 1
ATOM 4063 C CA . LEU A 1 510 ? -0.258 -14.483 25.146 1.00 98.44 510 LEU A CA 1
ATOM 4064 C C . LEU A 1 510 ? 1.275 -14.481 25.248 1.00 98.44 510 LEU A C 1
ATOM 4066 O O . LEU A 1 510 ? 1.961 -14.884 24.305 1.00 98.44 510 LEU A O 1
ATOM 4070 N N . LYS A 1 511 ? 1.826 -14.052 26.388 1.00 97.69 511 LYS A N 1
ATOM 4071 C CA . LYS A 1 511 ? 3.273 -14.058 26.645 1.00 97.69 511 LYS A CA 1
ATOM 4072 C C . LYS A 1 511 ? 3.779 -15.397 27.179 1.00 97.69 511 LYS A C 1
ATOM 4074 O O . LYS A 1 511 ? 4.886 -15.814 26.842 1.00 97.69 511 LYS A O 1
ATOM 4079 N N . THR A 1 512 ? 3.014 -16.048 28.055 1.00 96.88 512 THR A N 1
ATOM 4080 C CA . THR A 1 512 ? 3.484 -17.214 28.822 1.00 96.88 512 THR A CA 1
ATOM 4081 C C . THR A 1 512 ? 3.106 -18.550 28.184 1.00 96.88 512 THR A C 1
ATOM 4083 O O . THR A 1 512 ? 3.986 -19.387 27.941 1.00 96.88 512 THR A O 1
ATOM 4086 N N . ASN A 1 513 ? 1.823 -18.741 27.882 1.00 97.06 513 ASN A N 1
ATOM 4087 C CA . ASN A 1 513 ? 1.253 -19.956 27.302 1.00 97.06 513 ASN A CA 1
ATOM 4088 C C . ASN A 1 513 ? 1.239 -19.892 25.768 1.00 97.06 513 ASN A C 1
ATOM 4090 O O . ASN A 1 513 ? 1.595 -20.871 25.111 1.00 97.06 513 ASN A O 1
ATOM 4094 N N . GLY A 1 514 ? 0.959 -18.716 25.213 1.00 96.94 514 GLY A N 1
ATOM 4095 C CA . GLY A 1 514 ? 0.865 -18.466 23.784 1.00 96.94 514 GLY A CA 1
ATOM 4096 C C . GLY A 1 514 ? -0.509 -18.787 23.208 1.00 96.94 514 GLY A C 1
ATOM 4097 O O . GLY A 1 514 ? -1.509 -18.860 23.921 1.00 96.94 514 GLY A O 1
ATOM 4098 N N . PHE A 1 515 ? -0.542 -18.959 21.895 1.00 97.81 515 PHE A N 1
ATOM 4099 C CA . PHE A 1 515 ? -1.720 -19.332 21.129 1.00 97.81 515 PHE A CA 1
ATOM 4100 C C . PHE A 1 515 ? -1.332 -20.273 19.987 1.00 97.81 515 PHE A C 1
ATOM 4102 O O . PHE A 1 515 ? -0.258 -20.166 19.390 1.00 97.81 515 PHE A O 1
ATOM 4109 N N . PHE A 1 516 ? -2.230 -21.206 19.684 1.00 97.56 516 PHE A N 1
ATOM 4110 C CA . PHE A 1 516 ? -2.028 -22.199 18.639 1.00 97.56 516 PHE A CA 1
ATOM 4111 C C . PHE A 1 516 ? -2.361 -21.623 17.262 1.00 97.56 516 PHE A C 1
ATOM 4113 O O . PHE A 1 516 ? -3.397 -20.982 17.084 1.00 97.56 516 PHE A O 1
ATOM 4120 N N . VAL A 1 517 ? -1.501 -21.897 16.285 1.00 98.31 517 VAL A N 1
ATOM 4121 C CA . VAL A 1 517 ? -1.697 -21.555 14.875 1.00 98.31 517 VAL A CA 1
ATOM 4122 C C . VAL A 1 517 ? -1.671 -22.842 14.065 1.00 98.31 517 VAL A C 1
ATOM 4124 O O . VAL A 1 517 ? -0.740 -23.635 14.185 1.00 98.31 517 VAL A O 1
ATOM 4127 N N . GLN A 1 518 ? -2.673 -23.025 13.208 1.00 97.69 518 GLN A N 1
ATOM 4128 C CA . GLN A 1 518 ? -2.724 -24.082 12.202 1.00 97.69 518 GLN A CA 1
ATOM 4129 C C . GLN A 1 518 ? -3.100 -23.463 10.860 1.00 97.69 518 GLN A C 1
ATOM 4131 O O . GLN A 1 518 ? -4.044 -22.677 10.782 1.00 97.69 518 GLN A O 1
ATOM 4136 N N . LEU A 1 519 ? -2.371 -23.836 9.814 1.00 98.19 519 LEU A N 1
ATOM 4137 C CA . LEU A 1 519 ? -2.581 -23.376 8.449 1.00 98.19 519 LEU A CA 1
ATOM 4138 C C . LEU A 1 519 ? -2.782 -24.587 7.540 1.00 98.19 519 LEU A C 1
ATOM 4140 O O . LEU A 1 519 ? -2.043 -25.574 7.617 1.00 98.19 519 LEU A O 1
ATOM 4144 N N . ASN A 1 520 ? -3.797 -24.503 6.688 1.00 97.69 520 ASN A N 1
ATOM 4145 C CA . ASN A 1 520 ? -4.216 -25.602 5.829 1.00 97.69 520 ASN A CA 1
ATOM 4146 C C . ASN A 1 520 ? -3.360 -25.678 4.552 1.00 97.69 520 ASN A C 1
ATOM 4148 O O . ASN A 1 520 ? -2.770 -24.674 4.143 1.00 97.69 520 ASN A O 1
ATOM 4152 N N . PRO A 1 521 ? -3.262 -26.858 3.915 1.00 96.50 521 PRO A N 1
ATOM 4153 C CA . PRO A 1 521 ? -2.744 -26.992 2.559 1.00 96.50 521 PRO A CA 1
ATOM 4154 C C . PRO A 1 521 ? -3.758 -26.470 1.534 1.00 96.50 521 PRO A C 1
ATOM 4156 O O . PRO A 1 521 ? -4.932 -26.306 1.854 1.00 96.50 521 PRO A O 1
ATOM 4159 N N . VAL A 1 522 ? -3.321 -26.283 0.288 1.00 95.56 522 VAL A N 1
ATOM 4160 C CA . VAL A 1 522 ? -4.202 -26.006 -0.856 1.00 95.56 522 VAL A CA 1
ATOM 4161 C C . VAL A 1 522 ? -5.181 -27.171 -1.025 1.00 95.56 522 VAL A C 1
ATOM 4163 O O . VAL A 1 522 ? -4.745 -28.301 -1.286 1.00 95.56 522 VAL A O 1
ATOM 4166 N N . PRO A 1 523 ? -6.498 -26.939 -0.875 1.00 94.69 523 PRO A N 1
ATOM 4167 C CA . PRO A 1 523 ? -7.478 -27.992 -1.060 1.00 94.69 523 PRO A CA 1
ATOM 4168 C C . PRO A 1 523 ? -7.494 -28.535 -2.490 1.00 94.69 523 PRO A C 1
ATOM 4170 O O . PRO A 1 523 ? -7.389 -27.796 -3.465 1.00 94.69 523 PRO A O 1
ATOM 4173 N N . THR A 1 524 ? -7.691 -29.847 -2.613 1.00 89.06 524 THR A N 1
ATOM 4174 C CA . THR A 1 524 ? -7.800 -30.546 -3.909 1.00 89.06 524 THR A CA 1
ATOM 4175 C C . THR A 1 524 ? -9.248 -30.820 -4.324 1.00 89.06 524 THR A C 1
ATOM 4177 O O . THR A 1 524 ? -9.488 -31.381 -5.391 1.00 89.06 524 THR A O 1
ATOM 4180 N N . VAL A 1 525 ? -10.220 -30.444 -3.484 1.00 87.44 525 VAL A N 1
ATOM 4181 C CA . VAL A 1 525 ? -11.658 -30.645 -3.700 1.00 87.44 525 VAL A CA 1
ATOM 4182 C C . VAL A 1 525 ? -12.408 -29.369 -3.315 1.00 87.44 525 VAL A C 1
ATOM 4184 O O . VAL A 1 525 ? -12.101 -28.750 -2.298 1.00 87.44 525 VAL A O 1
ATOM 4187 N N . GLU A 1 526 ? -13.405 -28.999 -4.119 1.00 85.62 526 GLU A N 1
ATOM 4188 C CA . GLU A 1 526 ? -14.209 -27.775 -3.986 1.00 85.62 526 GLU A CA 1
ATOM 4189 C C . GLU A 1 526 ? -14.816 -27.576 -2.592 1.00 85.62 526 GLU A C 1
ATOM 4191 O O . GLU A 1 526 ? -14.636 -26.527 -1.984 1.00 85.62 526 GLU A O 1
ATOM 4196 N N . ASN A 1 527 ? -15.476 -28.590 -2.029 1.00 88.62 527 ASN A N 1
ATOM 4197 C CA . ASN A 1 527 ? -16.164 -28.444 -0.742 1.00 88.62 527 ASN A CA 1
ATOM 4198 C C . ASN A 1 527 ? -15.226 -28.144 0.442 1.00 88.62 527 ASN A C 1
ATOM 4200 O O . ASN A 1 527 ? -15.664 -27.573 1.438 1.00 88.62 527 ASN A O 1
ATOM 4204 N N . THR A 1 528 ? -13.946 -28.505 0.346 1.00 92.81 528 THR A N 1
ATOM 4205 C CA . THR A 1 528 ? -12.952 -28.229 1.386 1.00 92.81 528 THR A CA 1
ATOM 4206 C C . THR A 1 528 ? -12.597 -26.743 1.449 1.00 92.81 528 THR A C 1
ATOM 4208 O O . THR A 1 528 ? -12.254 -26.265 2.523 1.00 92.81 528 THR A O 1
ATOM 4211 N N . TRP A 1 529 ? -12.766 -25.971 0.369 1.00 93.19 529 TRP A N 1
ATOM 4212 C CA . TRP A 1 529 ? -12.570 -24.513 0.398 1.00 93.19 529 TRP A CA 1
ATOM 4213 C C . TRP A 1 529 ? -13.557 -23.781 1.313 1.00 93.19 529 TRP A C 1
ATOM 4215 O O . TRP A 1 529 ? -13.283 -22.664 1.741 1.00 93.19 529 TRP A O 1
ATOM 4225 N N . GLN A 1 530 ? -14.690 -24.403 1.645 1.00 90.44 530 GLN A N 1
ATOM 4226 C CA . GLN A 1 530 ? -15.651 -23.830 2.584 1.00 90.44 530 GLN A CA 1
ATOM 4227 C C . GLN A 1 530 ? -15.230 -24.021 4.050 1.00 90.44 530 GLN A C 1
ATOM 4229 O O . GLN A 1 530 ? -15.513 -23.159 4.877 1.00 90.44 530 GLN A O 1
ATOM 4234 N N . THR A 1 531 ? -14.583 -25.142 4.387 1.00 91.75 531 THR A N 1
ATOM 4235 C CA . THR A 1 531 ? -14.242 -25.484 5.780 1.00 91.75 531 THR A CA 1
ATOM 4236 C C . THR A 1 531 ? -12.786 -25.203 6.119 1.00 91.75 531 THR A C 1
ATOM 4238 O O . THR A 1 531 ? -12.504 -24.656 7.180 1.00 91.75 531 THR A O 1
ATOM 4241 N N . ASP A 1 532 ? -11.876 -25.546 5.210 1.00 94.94 532 ASP A N 1
ATOM 4242 C CA . ASP A 1 532 ? -10.430 -25.542 5.419 1.00 94.94 532 ASP A CA 1
ATOM 4243 C C . ASP A 1 532 ? -9.689 -24.928 4.212 1.00 94.94 532 ASP A C 1
ATOM 4245 O O . ASP A 1 532 ? -8.836 -25.589 3.609 1.00 94.94 532 ASP A O 1
ATOM 4249 N N . PRO A 1 533 ? -9.998 -23.679 3.811 1.00 95.69 533 PRO A N 1
ATOM 4250 C CA . PRO A 1 533 ? -9.328 -23.045 2.683 1.00 95.69 533 PRO A CA 1
ATOM 4251 C C . PRO A 1 533 ? -7.841 -22.819 2.960 1.00 95.69 533 PRO A C 1
ATOM 4253 O O . PRO A 1 533 ? -7.414 -22.657 4.109 1.00 95.69 533 PRO A O 1
ATOM 4256 N N . TYR A 1 534 ? -7.060 -22.758 1.882 1.00 96.25 534 TYR A N 1
ATOM 4257 C CA . TYR A 1 534 ? -5.707 -22.224 1.943 1.00 96.25 534 TYR A CA 1
ATOM 4258 C C . TYR A 1 534 ? -5.769 -20.700 1.952 1.00 96.25 534 TYR A C 1
ATOM 4260 O O . TYR A 1 534 ? -6.297 -20.082 1.029 1.00 96.25 534 TYR A O 1
ATOM 4268 N N . GLU A 1 535 ? -5.210 -20.095 2.992 1.00 96.62 535 GLU A N 1
ATOM 4269 C CA . GLU A 1 535 ? -5.210 -18.652 3.191 1.00 96.62 535 GLU A CA 1
ATOM 4270 C C . GLU A 1 535 ? -4.024 -18.230 4.056 1.00 96.62 535 GLU A C 1
ATOM 4272 O O . GLU A 1 535 ? -3.500 -19.009 4.860 1.00 96.62 535 GLU A O 1
ATOM 4277 N N . ALA A 1 536 ? -3.613 -16.972 3.912 1.00 97.50 536 ALA A N 1
ATOM 4278 C CA . ALA A 1 536 ? -2.788 -16.343 4.927 1.00 97.50 536 ALA A CA 1
ATOM 4279 C C . ALA A 1 536 ? -3.648 -16.062 6.168 1.00 97.50 536 ALA A C 1
ATOM 4281 O O . ALA A 1 536 ? -4.832 -15.739 6.058 1.00 97.50 536 ALA A O 1
ATOM 4282 N N . GLN A 1 537 ? -3.051 -16.146 7.354 1.00 98.06 537 GLN A N 1
ATOM 4283 C CA . GLN A 1 537 ? -3.694 -15.692 8.584 1.00 98.06 537 GLN A CA 1
ATOM 4284 C C . GLN A 1 537 ? -3.105 -14.353 8.986 1.00 98.06 537 GLN A C 1
ATOM 4286 O O . GLN A 1 537 ? -2.074 -14.302 9.648 1.00 98.06 537 GLN A O 1
ATOM 4291 N N . TYR A 1 538 ? -3.744 -13.261 8.576 1.00 98.56 538 TYR A N 1
ATOM 4292 C CA . TYR A 1 538 ? -3.415 -11.917 9.045 1.00 98.56 538 TYR A CA 1
ATOM 4293 C C . TYR A 1 538 ? -4.340 -11.609 10.217 1.00 98.56 538 TYR A C 1
ATOM 4295 O O . TYR A 1 538 ? -5.459 -11.132 10.044 1.00 98.56 538 TYR A O 1
ATOM 4303 N N . LEU A 1 539 ? -3.897 -11.966 11.421 1.00 98.69 539 LEU A N 1
ATOM 4304 C CA . LEU A 1 539 ? -4.705 -11.900 12.633 1.00 98.69 539 LEU A CA 1
ATOM 4305 C C . LEU A 1 539 ? -4.677 -10.478 13.192 1.00 98.69 539 LEU A C 1
ATOM 4307 O O . LEU A 1 539 ? -3.740 -10.105 13.901 1.00 98.69 539 LEU A O 1
ATOM 4311 N N . LYS A 1 540 ? -5.692 -9.674 12.865 1.00 98.62 540 LYS A N 1
ATOM 4312 C CA . LYS A 1 540 ? -5.864 -8.349 13.467 1.00 98.62 540 LYS A CA 1
ATOM 4313 C C . LYS A 1 540 ? -6.263 -8.511 14.928 1.00 98.62 540 LYS A C 1
ATOM 4315 O O . LYS A 1 540 ? -7.228 -9.215 15.216 1.00 98.62 540 LYS A O 1
ATOM 4320 N N . LEU A 1 541 ? -5.516 -7.875 15.823 1.00 98.50 541 LEU A N 1
ATOM 4321 C CA . LEU A 1 541 ? -5.695 -7.963 17.268 1.00 98.50 541 LEU A CA 1
ATOM 4322 C C . LEU A 1 541 ? -6.686 -6.907 17.758 1.00 98.50 541 LEU A C 1
ATOM 4324 O O . LEU A 1 541 ? -6.572 -5.733 17.417 1.00 98.50 541 LEU A O 1
ATOM 4328 N N . PHE A 1 542 ? -7.619 -7.330 18.601 1.00 98.06 542 PHE A N 1
ATOM 4329 C CA . PHE A 1 542 ? -8.606 -6.474 19.245 1.00 98.06 542 PHE A CA 1
ATOM 4330 C C . PHE A 1 542 ? -8.532 -6.657 20.756 1.00 98.06 542 PHE A C 1
ATOM 4332 O O . PHE A 1 542 ? -8.444 -7.786 21.244 1.00 98.06 542 PHE A O 1
ATOM 4339 N N . ASP A 1 543 ? -8.602 -5.550 21.492 1.00 97.56 543 ASP A N 1
ATOM 4340 C CA . ASP A 1 543 ? -8.869 -5.592 22.928 1.00 97.56 543 ASP A CA 1
ATOM 4341 C C . ASP A 1 543 ? -10.365 -5.845 23.135 1.00 97.56 543 ASP A C 1
ATOM 4343 O O . ASP A 1 543 ? -11.209 -5.053 22.713 1.00 97.56 543 ASP A O 1
ATOM 4347 N N . VAL A 1 544 ? -10.687 -6.986 23.735 1.00 96.94 544 VAL A N 1
ATOM 4348 C CA . VAL A 1 544 ? -12.058 -7.418 24.026 1.00 96.94 544 VAL A CA 1
ATOM 4349 C C . VAL A 1 544 ? -12.335 -7.411 25.527 1.00 96.94 544 VAL A C 1
ATOM 4351 O O . VAL A 1 544 ? -13.282 -8.044 25.995 1.00 96.94 544 VAL A O 1
ATOM 4354 N N . THR A 1 545 ? -11.512 -6.708 26.306 1.00 96.00 545 THR A N 1
ATOM 4355 C CA . THR A 1 545 ? -11.787 -6.487 27.723 1.00 96.00 545 THR A CA 1
ATOM 4356 C C . THR A 1 545 ? -13.064 -5.655 27.849 1.00 96.00 545 THR A C 1
ATOM 4358 O O . THR A 1 545 ? -13.130 -4.576 27.256 1.00 96.00 545 THR A O 1
ATOM 4361 N N . PRO A 1 546 ? -14.074 -6.100 28.619 1.00 93.81 546 PRO A N 1
ATOM 4362 C CA . PRO A 1 546 ? -15.239 -5.270 28.885 1.00 93.81 546 PRO A CA 1
ATOM 4363 C C . PRO A 1 546 ? -14.802 -3.928 29.493 1.00 93.81 546 PRO A C 1
ATOM 4365 O O . PRO A 1 546 ? -14.037 -3.943 30.468 1.00 93.81 546 PRO A O 1
ATOM 4368 N N . PRO A 1 547 ? -15.251 -2.785 28.942 1.00 93.44 547 PRO A N 1
ATOM 4369 C CA . PRO A 1 547 ? -14.910 -1.490 29.510 1.00 93.44 547 PRO A CA 1
ATOM 4370 C C . PRO A 1 547 ? -15.480 -1.355 30.934 1.00 93.44 547 PRO A C 1
ATOM 4372 O O . PRO A 1 547 ? -16.398 -2.089 31.321 1.00 93.44 547 PRO A O 1
ATOM 4375 N N . PRO A 1 548 ? -14.956 -0.436 31.760 1.00 92.00 548 PRO A N 1
ATOM 4376 C CA . PRO A 1 548 ? -15.511 -0.198 33.082 1.00 92.00 548 PRO A CA 1
ATOM 4377 C C . PRO A 1 548 ? -16.923 0.395 32.979 1.00 92.00 548 PRO A C 1
ATOM 4379 O O . PRO A 1 548 ? -17.195 1.250 32.135 1.00 92.00 548 PRO A O 1
ATOM 4382 N N . ALA A 1 549 ? -17.813 -0.028 33.881 1.00 90.25 549 ALA A N 1
ATOM 4383 C CA . ALA A 1 549 ? -19.152 0.540 33.992 1.00 90.25 549 ALA A CA 1
ATOM 4384 C C . ALA A 1 549 ? -19.089 2.049 34.296 1.00 90.25 549 ALA A C 1
ATOM 4386 O O . ALA A 1 549 ? -18.219 2.517 35.041 1.00 90.25 549 ALA A O 1
ATOM 4387 N N . THR A 1 550 ? -20.016 2.809 33.719 1.00 89.69 550 THR A N 1
ATOM 4388 C CA . THR A 1 550 ? -20.209 4.241 33.998 1.00 89.69 550 THR A CA 1
ATOM 4389 C C . THR A 1 550 ? -20.874 4.468 35.353 1.00 89.69 550 THR A C 1
ATOM 4391 O O . THR A 1 550 ? -21.317 3.530 36.025 1.00 89.69 550 THR A O 1
ATOM 4394 N N . SER A 1 551 ? -21.007 5.743 35.725 1.00 90.00 551 SER A N 1
ATOM 4395 C CA . SER A 1 551 ? -21.953 6.166 36.756 1.00 90.00 551 SER A CA 1
ATOM 4396 C C . SER A 1 551 ? -23.387 5.727 36.419 1.00 90.00 551 SER A C 1
ATOM 4398 O O . SER A 1 551 ? -23.724 5.478 35.254 1.00 90.00 551 SER A O 1
ATOM 4400 N N . ALA A 1 552 ? -24.225 5.599 37.457 1.00 92.50 552 ALA A N 1
ATOM 4401 C CA . ALA A 1 552 ? -25.666 5.484 37.255 1.00 92.50 552 ALA A CA 1
ATOM 4402 C C . ALA A 1 552 ? -26.151 6.702 36.460 1.00 92.50 552 ALA A C 1
ATOM 4404 O O . ALA A 1 552 ? -25.699 7.810 36.754 1.00 92.50 552 ALA A O 1
ATOM 4405 N N . PRO A 1 553 ? -27.073 6.531 35.501 1.00 95.06 553 PRO A N 1
ATOM 4406 C CA . PRO A 1 553 ? -27.706 7.679 34.889 1.00 95.06 553 PRO A CA 1
ATOM 4407 C C . PRO A 1 553 ? -28.468 8.491 35.940 1.00 95.06 553 PRO A C 1
ATOM 4409 O O . PRO A 1 553 ? -29.020 7.936 36.894 1.00 95.06 553 PRO A O 1
ATOM 4412 N N . GLU A 1 554 ? -28.544 9.796 35.741 1.00 95.12 554 GLU A N 1
ATOM 4413 C CA . GLU A 1 554 ? -29.292 10.714 36.593 1.00 95.12 554 GLU A CA 1
ATOM 4414 C C . GLU A 1 554 ? -30.297 11.501 35.757 1.00 95.12 554 GLU A C 1
ATOM 4416 O O . GLU A 1 554 ? -30.073 11.772 34.579 1.00 95.12 554 GLU A O 1
ATOM 4421 N N . ASN A 1 555 ? -31.425 11.861 36.369 1.00 95.31 555 ASN A N 1
ATOM 4422 C CA . ASN A 1 555 ? -32.318 12.858 35.792 1.00 95.31 555 ASN A CA 1
ATOM 4423 C C . ASN A 1 555 ? -31.586 14.204 35.762 1.00 95.31 555 ASN A C 1
ATOM 4425 O O . ASN A 1 555 ? -31.074 14.630 36.799 1.00 95.31 555 ASN A O 1
ATOM 4429 N N . SER A 1 556 ? -31.566 14.895 34.623 1.00 92.62 556 SER A N 1
ATOM 4430 C CA . SER A 1 556 ? -30.822 16.152 34.474 1.00 92.62 556 SER A CA 1
ATOM 4431 C C . SER A 1 556 ? -31.293 17.272 35.410 1.00 92.62 556 SER A C 1
ATOM 4433 O O . SER A 1 556 ? -30.521 18.182 35.708 1.00 92.62 556 SER A O 1
ATOM 4435 N N . THR A 1 557 ? -32.520 17.192 35.935 1.00 89.81 557 THR A N 1
ATOM 4436 C CA . THR A 1 557 ? -33.040 18.136 36.942 1.00 89.81 557 THR A CA 1
ATOM 4437 C C . THR A 1 557 ? -32.632 17.790 38.380 1.00 89.81 557 THR A C 1
ATOM 4439 O O . THR A 1 557 ? -32.907 18.561 39.297 1.00 89.81 557 THR A O 1
ATOM 4442 N N . GLY A 1 558 ? -32.017 16.625 38.612 1.00 89.31 558 GLY A N 1
ATOM 4443 C CA . GLY A 1 558 ? -31.672 16.103 39.941 1.00 89.31 558 GLY A CA 1
ATOM 4444 C C . GLY A 1 558 ? -32.869 15.629 40.777 1.00 89.31 558 GLY A C 1
ATOM 4445 O O . GLY A 1 558 ? -32.683 15.121 41.883 1.00 89.31 558 GLY A O 1
ATOM 4446 N N . LYS A 1 559 ? -34.097 15.771 40.266 1.00 90.81 559 LYS A N 1
ATOM 4447 C CA . LYS A 1 559 ? -35.337 15.386 40.950 1.00 90.81 559 LYS A CA 1
ATOM 4448 C C . LYS A 1 559 ? -35.675 13.914 40.686 1.00 90.81 559 LYS A C 1
ATOM 4450 O O . LYS A 1 559 ? -35.346 13.359 39.638 1.00 90.81 559 LYS A O 1
ATOM 4455 N N . ASN A 1 560 ? -36.406 13.286 41.605 1.00 92.81 560 ASN A N 1
ATOM 4456 C CA . ASN A 1 560 ? -37.001 11.951 41.424 1.00 92.81 560 ASN A CA 1
ATOM 4457 C C . ASN A 1 560 ? -38.327 11.989 40.633 1.00 92.81 560 ASN A C 1
ATOM 4459 O O . ASN A 1 560 ? -39.074 11.011 40.610 1.00 92.81 560 ASN A O 1
ATOM 4463 N N . TYR A 1 561 ? -38.627 13.115 39.992 1.00 93.88 561 TYR A N 1
ATOM 4464 C CA . TYR A 1 561 ? -39.767 13.301 39.110 1.00 93.88 561 TYR A CA 1
ATOM 4465 C C . TYR A 1 561 ? -39.432 14.290 37.990 1.00 93.88 561 TYR A C 1
ATOM 4467 O O . TYR A 1 561 ? -38.446 15.030 38.055 1.00 93.88 561 TYR A O 1
ATOM 4475 N N . VAL A 1 562 ? -40.289 14.313 36.978 1.00 95.62 562 VAL A N 1
ATOM 4476 C CA . VAL A 1 562 ? -40.424 15.393 36.002 1.00 95.62 562 VAL A CA 1
ATOM 4477 C C . VAL A 1 562 ? -41.904 15.753 35.901 1.00 95.62 562 VAL A C 1
ATOM 4479 O O . VAL A 1 562 ? -42.760 14.868 35.899 1.00 95.62 562 VAL A O 1
ATOM 4482 N N . VAL A 1 563 ? -42.222 17.046 35.826 1.00 95.19 563 VAL A N 1
ATOM 4483 C CA . VAL A 1 563 ? -43.584 17.498 35.514 1.00 95.19 563 VAL A CA 1
ATOM 4484 C C . VAL A 1 563 ? -43.720 17.536 33.996 1.00 95.19 563 VAL A C 1
ATOM 4486 O O . VAL A 1 563 ? -43.319 18.495 33.341 1.00 95.19 563 VAL A O 1
ATOM 4489 N N . GLY A 1 564 ? -44.205 16.435 33.424 1.00 94.94 564 GLY A N 1
ATOM 4490 C CA . GLY A 1 564 ? -44.163 16.180 31.988 1.00 94.94 564 GLY A CA 1
ATOM 4491 C C . GLY A 1 564 ? -43.983 14.699 31.652 1.00 94.94 564 GLY A C 1
ATOM 4492 O O . GLY A 1 564 ? -43.968 13.832 32.525 1.00 94.94 564 GLY A O 1
ATOM 4493 N N . THR A 1 565 ? -43.839 14.411 30.359 1.00 95.75 565 THR A N 1
ATOM 4494 C CA . THR A 1 565 ? -43.550 13.064 29.834 1.00 95.75 565 THR A CA 1
ATOM 4495 C C . THR A 1 565 ? -42.080 12.838 29.510 1.00 95.75 565 THR A C 1
ATOM 4497 O O . THR A 1 565 ? -41.687 11.712 29.211 1.00 95.75 565 THR A O 1
ATOM 4500 N N . ASP A 1 566 ? -41.273 13.893 29.550 1.00 96.25 566 ASP A N 1
ATOM 4501 C CA . ASP A 1 566 ? -39.922 13.872 29.011 1.00 96.25 566 ASP A CA 1
ATOM 4502 C C . ASP A 1 566 ? -38.929 13.863 30.167 1.00 96.25 566 ASP A C 1
ATOM 4504 O O . ASP A 1 566 ? -38.819 14.827 30.925 1.00 96.25 566 ASP A O 1
ATOM 4508 N N . VAL A 1 567 ? -38.201 12.757 30.307 1.00 96.19 567 VAL A N 1
ATOM 4509 C CA . VAL A 1 567 ? -37.094 12.634 31.257 1.00 96.19 567 VAL A CA 1
ATOM 4510 C C . VAL A 1 567 ? -35.788 12.571 30.484 1.00 96.19 567 VAL A C 1
ATOM 4512 O O . VAL A 1 567 ? -35.596 11.713 29.620 1.00 96.19 567 VAL A O 1
ATOM 4515 N N . GLN A 1 568 ? -34.874 13.483 30.795 1.00 97.19 568 GLN A N 1
ATOM 4516 C CA . GLN A 1 568 ? -33.525 13.458 30.251 1.00 97.19 568 GLN A CA 1
ATOM 4517 C C . GLN A 1 568 ? -32.604 12.746 31.239 1.00 97.19 568 GLN A C 1
ATOM 4519 O O . GLN A 1 568 ? -32.353 13.239 32.337 1.00 97.19 568 GLN A O 1
ATOM 4524 N N . PHE A 1 569 ? -32.094 11.589 30.828 1.00 97.00 569 PHE A N 1
ATOM 4525 C CA . PHE A 1 569 ? -31.051 10.876 31.550 1.00 97.00 569 PHE A CA 1
ATOM 4526 C C . PHE A 1 569 ? -29.683 11.351 31.076 1.00 97.00 569 PHE A C 1
ATOM 4528 O O . PHE A 1 569 ? -29.429 11.378 29.873 1.00 97.00 569 PHE A O 1
ATOM 4535 N N . THR A 1 570 ? -28.798 11.674 32.010 1.00 96.31 570 THR A N 1
ATOM 4536 C CA . THR A 1 570 ? -27.390 11.995 31.756 1.00 96.31 570 THR A CA 1
ATOM 4537 C C . THR A 1 570 ? -26.496 11.018 32.511 1.00 96.31 570 THR A C 1
ATOM 4539 O O . THR A 1 570 ? -26.864 10.511 33.568 1.00 96.31 570 THR A O 1
ATOM 4542 N N . TRP A 1 571 ? -25.328 10.701 31.962 1.00 94.62 571 TRP A N 1
ATOM 4543 C CA . TRP A 1 571 ? -24.326 9.859 32.617 1.00 94.62 571 TRP A CA 1
ATOM 4544 C C . TRP A 1 571 ? -22.924 10.340 32.265 1.00 94.62 571 TRP A C 1
ATOM 4546 O O . TRP A 1 571 ? -22.703 11.028 31.270 1.00 94.62 571 TRP A O 1
ATOM 4556 N N . THR A 1 572 ? -21.947 9.959 33.076 1.00 91.06 572 THR A N 1
ATOM 4557 C CA . THR A 1 572 ? -20.537 10.264 32.831 1.00 91.06 572 THR A CA 1
ATOM 4558 C C . THR A 1 572 ? -19.752 8.984 32.597 1.00 91.06 572 THR A C 1
ATOM 4560 O O . THR A 1 572 ? -20.073 7.920 33.133 1.00 91.06 572 THR A O 1
ATOM 4563 N N . ALA A 1 573 ? -18.705 9.071 31.775 1.00 83.69 573 ALA A N 1
ATOM 4564 C CA . ALA A 1 573 ? -17.758 7.974 31.623 1.00 83.69 573 ALA A CA 1
ATOM 4565 C C . ALA A 1 573 ? -17.172 7.574 32.989 1.00 83.69 573 ALA A C 1
ATOM 4567 O O . ALA A 1 573 ? -17.016 8.409 33.880 1.00 83.69 573 ALA A O 1
ATOM 4568 N N . SER A 1 574 ? -16.837 6.292 33.141 1.00 84.44 574 SER A N 1
ATOM 4569 C CA . SER A 1 574 ? -16.199 5.786 34.358 1.00 84.44 574 SER A CA 1
ATOM 4570 C C . SER A 1 574 ? -14.910 6.550 34.671 1.00 84.44 574 SER A C 1
ATOM 4572 O O . SER A 1 574 ? -14.100 6.777 33.774 1.00 84.44 574 SER A O 1
ATOM 4574 N N . GLU A 1 575 ? -14.644 6.863 35.940 1.00 82.50 575 GLU A N 1
ATOM 4575 C CA . GLU A 1 575 ? -13.351 7.443 36.348 1.00 82.50 575 GLU A CA 1
ATOM 4576 C C . GLU A 1 575 ? -12.177 6.474 36.126 1.00 82.50 575 GLU A C 1
ATOM 4578 O O . GLU A 1 575 ? -11.028 6.894 36.020 1.00 82.50 575 GLU A O 1
ATOM 4583 N N . SER A 1 576 ? -12.464 5.170 36.039 1.00 84.75 576 SER A N 1
ATOM 4584 C CA . SER A 1 576 ? -11.477 4.130 35.717 1.00 84.75 576 SER A CA 1
ATOM 4585 C C . SER A 1 576 ? -11.270 3.936 34.212 1.00 84.75 576 SER A C 1
ATOM 4587 O O . SER A 1 576 ? -10.501 3.062 33.824 1.00 84.75 576 SER A O 1
ATOM 4589 N N . ASN A 1 577 ? -11.963 4.709 33.369 1.00 85.25 577 ASN A N 1
ATOM 4590 C CA . ASN A 1 577 ? -11.834 4.632 31.921 1.00 85.25 577 ASN A CA 1
ATOM 4591 C C . ASN A 1 577 ? -10.435 5.081 31.476 1.00 85.25 577 ASN A C 1
ATOM 4593 O O . ASN A 1 577 ? -9.932 6.135 31.868 1.00 85.25 577 ASN A O 1
ATOM 4597 N N . THR A 1 578 ? -9.818 4.282 30.621 1.00 89.69 578 THR A N 1
ATOM 4598 C CA . THR A 1 578 ? -8.482 4.479 30.065 1.00 89.69 578 THR A CA 1
ATOM 4599 C C . THR A 1 578 ? -8.543 4.504 28.540 1.00 89.69 578 THR A C 1
ATOM 4601 O O . THR A 1 578 ? -9.551 4.155 27.930 1.00 89.69 578 THR A O 1
ATOM 4604 N N . VAL A 1 579 ? -7.442 4.890 27.889 1.00 89.88 579 VAL A N 1
ATOM 4605 C CA . VAL A 1 579 ? -7.339 4.830 26.418 1.00 89.88 579 VAL A CA 1
ATOM 4606 C C . VAL A 1 579 ? -7.523 3.405 25.871 1.00 89.88 579 VAL A C 1
ATOM 4608 O O . VAL A 1 579 ? -8.004 3.220 24.758 1.00 89.88 579 VAL A O 1
ATOM 4611 N N . ASP A 1 580 ? -7.190 2.386 26.663 1.00 91.75 580 ASP A N 1
ATOM 4612 C CA . ASP A 1 580 ? -7.351 0.980 26.294 1.00 91.75 580 ASP A CA 1
ATOM 4613 C C . ASP A 1 580 ? -8.826 0.549 26.216 1.00 91.75 580 ASP A C 1
ATOM 4615 O O . ASP A 1 580 ? -9.155 -0.368 25.477 1.00 91.75 580 ASP A O 1
ATOM 4619 N N . ASP A 1 581 ? -9.720 1.211 26.955 1.00 91.56 581 ASP A N 1
ATOM 4620 C CA . ASP A 1 581 ? -11.148 0.871 26.971 1.00 91.56 581 ASP A CA 1
ATOM 4621 C C . ASP A 1 581 ? -11.869 1.364 25.709 1.00 91.56 581 ASP A C 1
ATOM 4623 O O . ASP A 1 581 ? -12.833 0.741 25.266 1.00 91.56 581 ASP A O 1
ATOM 4627 N N . ASN A 1 582 ? -11.387 2.483 25.147 1.00 90.56 582 ASN A N 1
ATOM 4628 C CA . ASN A 1 582 ? -11.885 3.167 23.949 1.00 90.56 582 ASN A CA 1
ATOM 4629 C C . ASN A 1 582 ? -13.399 2.988 23.716 1.00 90.56 582 ASN A C 1
ATOM 4631 O O . ASN A 1 582 ? -13.827 2.299 22.787 1.00 90.56 582 ASN A O 1
ATOM 4635 N N . ILE A 1 583 ? -14.206 3.581 24.600 1.00 91.88 583 ILE A N 1
ATOM 4636 C CA . ILE A 1 583 ? -15.667 3.525 24.512 1.00 91.88 583 ILE A CA 1
ATOM 4637 C C . ILE A 1 583 ? -16.121 4.305 23.272 1.00 91.88 583 ILE A C 1
ATOM 4639 O O . ILE A 1 583 ? -15.929 5.518 23.180 1.00 91.88 583 ILE A O 1
ATOM 4643 N N . THR A 1 584 ? -16.747 3.605 22.328 1.00 92.94 584 THR A N 1
ATOM 4644 C CA . THR A 1 584 ? -17.263 4.172 21.071 1.00 92.94 584 THR A CA 1
ATOM 4645 C C . THR A 1 584 ? -18.782 4.252 21.038 1.00 92.94 584 THR A C 1
ATOM 4647 O O . THR A 1 584 ? -19.354 4.788 20.088 1.00 92.94 584 THR A O 1
ATOM 4650 N N . GLY A 1 585 ? -19.458 3.728 22.056 1.00 94.31 585 GLY A N 1
ATOM 4651 C CA . GLY A 1 585 ? -20.892 3.895 22.184 1.00 94.31 585 GLY A CA 1
ATOM 4652 C C . GLY A 1 585 ? -21.452 3.426 23.513 1.00 94.31 585 GLY A C 1
ATOM 4653 O O . GLY A 1 585 ? -20.750 2.843 24.335 1.00 94.31 585 GLY A O 1
ATOM 4654 N N . TYR A 1 586 ? -22.744 3.671 23.692 1.00 95.50 586 TYR A N 1
ATOM 4655 C CA . TYR A 1 586 ? -23.502 3.211 24.843 1.00 95.50 586 TYR A CA 1
ATOM 4656 C C . TYR A 1 586 ? -24.815 2.574 24.404 1.00 95.50 586 TYR A C 1
ATOM 4658 O O . TYR A 1 586 ? -25.418 2.989 23.413 1.00 95.50 586 TYR A O 1
ATOM 4666 N N . ARG A 1 587 ? -25.285 1.591 25.166 1.00 96.44 587 ARG A N 1
ATOM 4667 C CA . ARG A 1 587 ? -26.642 1.053 25.087 1.00 96.44 587 ARG A CA 1
ATOM 4668 C C . ARG A 1 587 ? -27.408 1.429 26.344 1.00 96.44 587 ARG A C 1
ATOM 4670 O O . ARG A 1 587 ? -26.944 1.173 27.451 1.00 96.44 587 ARG A O 1
ATOM 4677 N N . LEU A 1 588 ? -28.571 2.041 26.166 1.00 96.56 588 LEU A N 1
ATOM 4678 C CA . LEU A 1 588 ? -29.444 2.489 27.245 1.00 96.56 588 LEU A CA 1
ATOM 4679 C C . LEU A 1 588 ? -30.648 1.563 27.349 1.00 96.56 588 LEU A C 1
ATOM 4681 O O . LEU A 1 588 ? -31.361 1.353 26.368 1.00 96.56 588 LEU A O 1
ATOM 4685 N N . VAL A 1 589 ? -30.891 1.072 28.560 1.00 97.62 589 VAL A N 1
ATOM 4686 C CA . VAL A 1 589 ? -32.073 0.291 28.918 1.00 97.62 589 VAL A CA 1
ATOM 4687 C C . VAL A 1 589 ? -32.879 1.082 29.942 1.00 97.62 589 VAL A C 1
ATOM 4689 O O . VAL A 1 589 ? -32.352 1.448 30.990 1.00 97.62 589 VAL A O 1
ATOM 4692 N N . ILE A 1 590 ? -34.157 1.331 29.664 1.00 97.25 590 ILE A N 1
ATOM 4693 C CA . ILE A 1 590 ? -35.094 1.981 30.591 1.00 97.25 590 ILE A CA 1
ATOM 4694 C C . ILE A 1 590 ? -36.186 0.986 30.938 1.00 97.25 590 ILE A C 1
ATOM 4696 O O . ILE A 1 590 ? -36.729 0.298 30.065 1.00 97.25 590 ILE A O 1
ATOM 4700 N N . LYS A 1 591 ? -36.514 0.914 32.224 1.00 97.38 591 LYS A N 1
ATOM 4701 C CA . LYS A 1 591 ? -37.509 -0.004 32.759 1.00 97.38 591 LYS A CA 1
ATOM 4702 C C . LYS A 1 591 ? -38.515 0.706 33.648 1.00 97.38 591 LYS A C 1
ATOM 4704 O O . LYS A 1 591 ? -38.183 1.654 34.354 1.00 97.38 591 LYS A O 1
ATOM 4709 N N . ALA A 1 592 ? -39.740 0.194 33.656 1.00 95.19 592 ALA A N 1
ATOM 4710 C CA . ALA A 1 592 ? -40.766 0.619 34.595 1.00 95.19 592 ALA A CA 1
ATOM 4711 C C . ALA A 1 592 ? -40.442 0.102 36.008 1.00 95.19 592 ALA A C 1
ATOM 4713 O O . ALA A 1 592 ? -40.386 -1.105 36.237 1.00 95.19 592 ALA A O 1
ATOM 4714 N N . ASN A 1 593 ? -40.293 1.006 36.975 1.00 92.38 593 ASN A N 1
ATOM 4715 C CA . ASN A 1 593 ? -39.902 0.726 38.359 1.00 92.38 593 ASN A CA 1
ATOM 4716 C C . ASN A 1 593 ? -40.833 -0.278 39.068 1.00 92.38 593 ASN A C 1
ATOM 4718 O O . ASN A 1 593 ? -40.391 -1.106 39.855 1.00 92.38 593 ASN A O 1
ATOM 4722 N N . THR A 1 594 ? -42.132 -0.246 38.769 1.00 85.94 594 THR A N 1
ATOM 4723 C CA . THR A 1 594 ? -43.138 -1.078 39.454 1.00 85.94 594 THR A CA 1
ATOM 4724 C C . THR A 1 594 ? -43.233 -2.513 38.935 1.00 85.94 594 THR A C 1
ATOM 4726 O O . THR A 1 594 ? -43.693 -3.391 39.663 1.00 85.94 594 THR A O 1
ATOM 4729 N N . SER A 1 595 ? -42.838 -2.763 37.685 1.00 88.44 595 SER A N 1
ATOM 4730 C CA . SER A 1 595 ? -43.018 -4.062 37.012 1.00 88.44 595 SER A CA 1
ATOM 4731 C C . SER A 1 595 ? -41.727 -4.663 36.461 1.00 88.44 595 SER A C 1
ATOM 4733 O O . SER A 1 595 ? -41.736 -5.811 36.025 1.00 88.44 595 SER A O 1
ATOM 4735 N N . ASP A 1 596 ? -40.635 -3.898 36.476 1.00 90.81 596 ASP A N 1
ATOM 4736 C CA . ASP A 1 596 ? -39.339 -4.229 35.880 1.00 90.81 596 ASP A CA 1
ATOM 4737 C C . ASP A 1 596 ? -39.394 -4.544 34.368 1.00 90.81 596 ASP A C 1
ATOM 4739 O O . ASP A 1 596 ? -38.497 -5.168 33.794 1.00 90.81 596 ASP A O 1
ATOM 4743 N N . ILE A 1 597 ? -40.459 -4.104 33.691 1.00 94.62 597 ILE A N 1
ATOM 4744 C CA . ILE A 1 597 ? -40.634 -4.269 32.246 1.00 94.62 597 ILE A CA 1
ATOM 4745 C C . ILE A 1 597 ? -39.751 -3.260 31.514 1.00 94.62 597 ILE A C 1
ATOM 4747 O O . ILE A 1 597 ? -39.743 -2.078 31.848 1.00 94.62 597 ILE A O 1
ATOM 4751 N N . THR A 1 598 ? -39.037 -3.727 30.488 1.00 96.75 598 THR A N 1
ATOM 4752 C CA . THR A 1 598 ? -38.240 -2.869 29.599 1.00 96.75 598 THR A CA 1
ATOM 4753 C C . THR A 1 598 ? -39.150 -2.064 28.681 1.00 96.75 598 THR A C 1
ATOM 4755 O O . THR A 1 598 ? -39.942 -2.637 27.935 1.00 96.75 598 THR A O 1
ATOM 4758 N N . VAL A 1 599 ? -39.028 -0.740 28.752 1.00 95.62 599 VAL A N 1
ATOM 4759 C CA . VAL A 1 599 ? -39.785 0.229 27.944 1.00 95.62 599 VAL A CA 1
ATOM 4760 C C . VAL A 1 599 ? -38.910 0.902 26.883 1.00 95.62 599 VAL A C 1
ATOM 4762 O O . VAL A 1 599 ? -39.422 1.426 25.899 1.00 95.62 599 VAL A O 1
ATOM 4765 N N . PHE A 1 600 ? -37.585 0.824 27.035 1.00 97.31 600 PHE A N 1
ATOM 4766 C CA . PHE A 1 600 ? -36.607 1.284 26.054 1.00 97.31 600 PHE A CA 1
ATOM 4767 C C . PHE A 1 600 ? -35.348 0.415 26.121 1.00 97.31 600 PHE A C 1
ATOM 4769 O O . PHE A 1 600 ? -34.892 0.095 27.216 1.00 97.31 600 PHE A O 1
ATOM 4776 N N . ASP A 1 601 ? -34.791 0.046 24.970 1.00 97.38 601 ASP A N 1
ATOM 4777 C CA . ASP A 1 601 ? -33.533 -0.702 24.856 1.00 97.38 601 ASP A CA 1
ATOM 4778 C C . ASP A 1 601 ? -32.897 -0.412 23.492 1.00 97.38 601 ASP A C 1
ATOM 4780 O O . ASP A 1 601 ? -33.339 -0.953 22.475 1.00 97.38 601 ASP A O 1
ATOM 4784 N N . GLN A 1 602 ? -31.923 0.500 23.447 1.00 96.62 602 GLN A N 1
ATOM 4785 C CA . GLN A 1 602 ? -31.244 0.871 22.202 1.00 96.62 602 GLN A CA 1
ATOM 4786 C C . GLN A 1 602 ? -29.778 1.243 22.415 1.00 96.62 602 GLN A C 1
ATOM 4788 O O . GLN A 1 602 ? -29.405 1.818 23.438 1.00 96.62 602 GLN A O 1
ATOM 4793 N N . SER A 1 603 ? -28.959 0.985 21.395 1.00 95.25 603 SER A N 1
ATOM 4794 C CA . SER A 1 603 ? -27.625 1.572 21.251 1.00 95.25 603 SER A CA 1
ATOM 4795 C C . SER A 1 603 ? -27.736 3.007 20.738 1.00 95.25 603 SER A C 1
ATOM 4797 O O . SER A 1 603 ? -28.332 3.253 19.693 1.00 95.25 603 SER A O 1
ATOM 4799 N N . LEU A 1 604 ? -27.143 3.949 21.464 1.00 94.25 604 LEU A N 1
ATOM 4800 C CA . LEU A 1 604 ? -27.268 5.390 21.234 1.00 94.25 604 LEU A CA 1
ATOM 4801 C C . LEU A 1 604 ? -26.034 6.019 20.568 1.00 94.25 604 LEU A C 1
ATOM 4803 O O . LEU A 1 604 ? -25.987 7.229 20.364 1.00 94.25 604 LEU A O 1
ATOM 4807 N N . GLY A 1 605 ? -25.016 5.219 20.240 1.00 92.31 605 GLY A N 1
ATOM 4808 C CA . GLY A 1 605 ? -23.713 5.739 19.823 1.00 92.31 605 GLY A CA 1
ATOM 4809 C C . GLY A 1 605 ? -22.965 6.400 20.985 1.00 92.31 605 GLY A C 1
ATOM 4810 O O . GLY A 1 605 ? -23.253 6.128 22.153 1.00 92.31 605 GLY A O 1
ATOM 4811 N N . ASN A 1 606 ? -21.962 7.224 20.676 1.00 91.00 606 ASN A N 1
ATOM 4812 C CA . ASN A 1 606 ? -21.094 7.845 21.682 1.00 91.00 606 ASN A CA 1
ATOM 4813 C C . ASN A 1 606 ? -21.706 9.130 22.264 1.00 91.00 606 ASN A C 1
ATOM 4815 O O . ASN A 1 606 ? -21.231 10.234 21.999 1.00 91.00 606 ASN A O 1
ATOM 4819 N N . VAL A 1 607 ? -22.796 8.979 23.015 1.00 93.50 607 VAL A N 1
ATOM 4820 C CA . VAL A 1 607 ? -23.500 10.076 23.695 1.00 93.50 607 VAL A CA 1
ATOM 4821 C C . VAL A 1 607 ? -23.491 9.875 25.207 1.00 93.50 607 VAL A C 1
ATOM 4823 O O . VAL A 1 607 ? -23.356 8.756 25.693 1.00 93.50 607 VAL A O 1
ATOM 4826 N N . THR A 1 608 ? -23.660 10.963 25.951 1.00 93.94 608 THR A N 1
ATOM 4827 C CA . THR A 1 608 ? -23.707 10.961 27.425 1.00 93.94 608 THR A CA 1
ATOM 4828 C C . THR A 1 608 ? -25.055 11.412 27.980 1.00 93.94 608 THR A C 1
ATOM 4830 O O . THR A 1 608 ? -25.195 11.630 29.181 1.00 93.94 608 THR A O 1
ATOM 4833 N N . GLU A 1 609 ? -26.045 11.587 27.109 1.00 95.56 609 GLU A N 1
ATOM 4834 C CA . GLU A 1 609 ? -27.391 11.989 27.485 1.00 95.56 609 GLU A CA 1
ATOM 4835 C C . GLU A 1 609 ? -28.434 11.433 26.515 1.00 95.56 609 GLU A C 1
ATOM 4837 O O . GLU A 1 609 ? -28.151 11.194 25.337 1.00 95.56 609 GLU A O 1
ATOM 4842 N N . TYR A 1 610 ? -29.653 11.233 27.011 1.00 97.38 610 TYR A N 1
ATOM 4843 C CA . TYR A 1 610 ? -30.795 10.817 26.207 1.00 97.38 610 TYR A CA 1
ATOM 4844 C C . TYR A 1 610 ? -32.115 11.271 26.830 1.00 97.38 610 TYR A C 1
ATOM 4846 O O . TYR A 1 610 ? -32.326 11.108 28.030 1.00 97.38 610 TYR A O 1
ATOM 4854 N N . THR A 1 611 ? -33.028 11.791 26.006 1.00 97.38 611 THR A N 1
ATOM 4855 C CA . THR A 1 611 ? -34.384 12.161 26.444 1.00 97.38 611 THR A CA 1
ATOM 4856 C C . THR A 1 611 ? -35.371 11.051 26.104 1.00 97.38 611 THR A C 1
ATOM 4858 O O . THR A 1 611 ? -35.662 10.793 24.935 1.00 97.38 611 THR A O 1
ATOM 4861 N N . TYR A 1 612 ? -35.903 10.397 27.132 1.00 97.25 612 TYR A N 1
ATOM 4862 C CA . TYR A 1 612 ? -36.975 9.420 27.002 1.00 97.25 612 TYR A CA 1
ATOM 4863 C C . TYR A 1 612 ? -38.334 10.113 27.084 1.00 97.25 612 TYR A C 1
ATOM 4865 O O . TYR A 1 612 ? -38.588 10.882 28.006 1.00 97.25 612 TYR A O 1
ATOM 4873 N N . ASN A 1 613 ? -39.192 9.818 26.106 1.00 96.75 613 ASN A N 1
ATOM 4874 C CA . ASN A 1 613 ? -40.547 10.351 25.998 1.00 96.75 613 ASN A CA 1
ATOM 4875 C C . ASN A 1 613 ? -41.507 9.247 26.460 1.00 96.75 613 ASN A C 1
ATOM 4877 O O . ASN A 1 613 ? -41.776 8.307 25.708 1.00 96.75 613 ASN A O 1
ATOM 4881 N N . GLY A 1 614 ? -41.945 9.324 27.713 1.00 94.69 614 GLY A N 1
ATOM 4882 C CA . GLY A 1 614 ? -42.827 8.344 28.337 1.00 94.69 614 GLY A CA 1
ATOM 4883 C C . GLY A 1 614 ? -44.291 8.771 28.341 1.00 94.69 614 GLY A C 1
ATOM 4884 O O . GLY A 1 614 ? -44.751 9.559 27.515 1.00 94.69 614 GLY A O 1
ATOM 4885 N N . SER A 1 615 ? -45.044 8.233 29.292 1.00 94.50 615 SER A N 1
ATOM 4886 C CA . SER A 1 615 ? -46.445 8.593 29.539 1.00 94.50 615 SER A CA 1
ATOM 4887 C C . SER A 1 615 ? -46.653 9.058 30.977 1.00 94.50 615 SER A C 1
ATOM 4889 O O . SER A 1 615 ? -45.948 8.630 31.886 1.00 94.50 615 SER A O 1
ATOM 4891 N N . PHE A 1 616 ? -47.657 9.909 31.202 1.00 94.88 616 PHE A N 1
ATOM 4892 C CA . PHE A 1 616 ? -48.018 10.329 32.557 1.00 94.88 616 PHE A CA 1
ATOM 4893 C C . PHE A 1 616 ? -48.352 9.133 33.457 1.00 94.88 616 PHE A C 1
ATOM 4895 O O . PHE A 1 616 ? -49.045 8.200 33.042 1.00 94.88 616 PHE A O 1
ATOM 4902 N N . GLY A 1 617 ? -47.883 9.188 34.702 1.00 90.06 617 GLY A N 1
ATOM 4903 C CA . GLY A 1 617 ? -48.017 8.124 35.694 1.00 90.06 617 GLY A CA 1
ATOM 4904 C C . GLY A 1 617 ? -46.975 7.010 35.563 1.00 90.06 617 GLY A C 1
ATOM 4905 O O . GLY A 1 617 ? -46.955 6.101 36.396 1.00 90.06 617 GLY A O 1
ATOM 4906 N N . GLU A 1 618 ? -46.098 7.052 34.553 1.00 94.12 618 GLU A N 1
ATOM 4907 C CA . GLU A 1 618 ? -44.940 6.164 34.516 1.00 94.12 618 GLU A CA 1
ATOM 4908 C C . GLU A 1 618 ? -43.946 6.528 35.621 1.00 94.12 618 GLU A C 1
ATOM 4910 O O . GLU A 1 618 ? -43.744 7.689 35.964 1.00 94.12 618 GLU A O 1
ATOM 4915 N N . ASN A 1 619 ? -43.300 5.506 36.171 1.00 95.25 619 ASN A N 1
ATOM 4916 C CA . ASN A 1 619 ? -42.166 5.665 37.065 1.00 95.25 619 ASN A CA 1
ATOM 4917 C C . ASN A 1 619 ? -41.051 4.784 36.519 1.00 95.25 619 ASN A C 1
ATOM 4919 O O . ASN A 1 619 ? -41.208 3.560 36.484 1.00 95.25 619 ASN A O 1
ATOM 4923 N N . VAL A 1 620 ? -39.978 5.394 36.030 1.00 97.19 620 VAL A N 1
ATOM 4924 C CA . VAL A 1 620 ? -38.951 4.711 35.240 1.00 97.19 620 VAL A CA 1
ATOM 4925 C C . VAL A 1 620 ? -37.577 4.854 35.862 1.00 97.19 620 VAL A C 1
ATOM 4927 O O . VAL A 1 620 ? -37.255 5.869 36.465 1.00 97.19 620 VAL A O 1
ATOM 4930 N N . TYR A 1 621 ? -36.745 3.840 35.688 1.00 96.81 621 TYR A N 1
ATOM 4931 C CA . TYR A 1 621 ? -35.324 3.913 35.997 1.00 96.81 621 TYR A CA 1
ATOM 4932 C C . TYR A 1 621 ? -34.525 3.380 34.810 1.00 96.81 621 TYR A C 1
ATOM 4934 O O . TYR A 1 621 ? -35.063 2.681 33.946 1.00 96.81 621 TYR A O 1
ATOM 4942 N N . SER A 1 622 ? -33.242 3.708 34.753 1.00 96.69 622 SER A N 1
ATOM 4943 C CA . SER A 1 622 ? -32.384 3.371 33.626 1.00 96.69 622 SER A CA 1
ATOM 4944 C C . SER A 1 622 ? -31.084 2.689 34.041 1.00 96.69 622 SER A C 1
ATOM 4946 O O . SER A 1 622 ? -30.627 2.789 35.182 1.00 96.69 622 SER A O 1
ATOM 4948 N N . ILE A 1 623 ? -30.514 1.948 33.094 1.00 96.81 623 ILE A N 1
ATOM 4949 C CA . ILE A 1 623 ? -29.211 1.291 33.165 1.00 96.81 623 ILE A CA 1
ATOM 4950 C C . ILE A 1 623 ? -28.497 1.591 31.852 1.00 96.81 623 ILE A C 1
ATOM 4952 O O . ILE A 1 623 ? -29.088 1.448 30.779 1.00 96.81 623 ILE A O 1
ATOM 4956 N N . ILE A 1 624 ? -27.229 1.976 31.928 1.00 96.50 624 ILE A N 1
ATOM 4957 C CA . ILE A 1 624 ? -26.412 2.252 30.750 1.00 96.50 624 ILE A CA 1
ATOM 4958 C C . ILE A 1 624 ? -25.265 1.239 30.653 1.00 96.50 624 ILE A C 1
ATOM 4960 O O . ILE A 1 624 ? -24.668 0.846 31.657 1.00 96.50 624 ILE A O 1
ATOM 4964 N N . TYR A 1 625 ? -24.971 0.809 29.430 1.00 95.94 625 TYR A N 1
ATOM 4965 C CA . TYR A 1 625 ? -23.952 -0.181 29.105 1.00 95.94 625 TYR A CA 1
ATOM 4966 C C . TYR A 1 625 ? -22.949 0.428 28.117 1.00 95.94 625 TYR A C 1
ATOM 4968 O O . TYR A 1 625 ? -23.294 0.646 26.953 1.00 95.94 625 TYR A O 1
ATOM 4976 N N . PRO A 1 626 ? -21.724 0.748 28.557 1.00 94.94 626 PRO A N 1
ATOM 4977 C CA . PRO A 1 626 ? -20.637 1.148 27.663 1.00 94.94 626 PRO A CA 1
ATOM 4978 C C . PRO A 1 626 ? -20.262 0.055 26.656 1.00 94.94 626 PRO A C 1
ATOM 4980 O O . PRO A 1 626 ? -20.281 -1.127 26.991 1.00 94.94 626 PRO A O 1
ATOM 4983 N N . ILE A 1 627 ? -19.872 0.452 25.445 1.00 94.88 627 ILE A N 1
ATOM 4984 C CA . ILE A 1 627 ? -19.460 -0.438 24.353 1.00 94.88 627 ILE A CA 1
ATOM 4985 C C . ILE A 1 627 ? -18.085 0.008 23.843 1.00 94.88 627 ILE A C 1
ATOM 4987 O O . ILE A 1 627 ? -17.913 1.164 23.444 1.00 94.88 627 ILE A O 1
ATOM 4991 N N . SER A 1 628 ? -17.106 -0.899 23.856 1.00 93.88 628 SER A N 1
ATOM 4992 C CA . SER A 1 628 ? -15.756 -0.638 23.333 1.00 93.88 628 SER A CA 1
ATOM 4993 C C . SER A 1 628 ? -15.722 -0.605 21.801 1.00 93.88 628 SER A C 1
ATOM 4995 O O . SER A 1 628 ? -16.653 -1.069 21.139 1.00 93.88 628 SER A O 1
ATOM 4997 N N . LEU A 1 629 ? -14.605 -0.149 21.221 1.00 91.31 629 LEU A N 1
ATOM 4998 C CA . LEU A 1 629 ? -14.359 -0.213 19.772 1.00 91.31 629 LEU A CA 1
ATOM 4999 C C . LEU A 1 629 ? -14.545 -1.628 19.187 1.00 91.31 629 LEU A C 1
ATOM 5001 O O . LEU A 1 629 ? -14.993 -1.774 18.053 1.00 91.31 629 LEU A O 1
ATOM 5005 N N . ALA A 1 630 ? -14.218 -2.674 19.953 1.00 93.19 630 ALA A N 1
ATOM 5006 C CA . ALA A 1 630 ? -14.384 -4.065 19.529 1.00 93.19 630 ALA A CA 1
ATOM 5007 C C . ALA A 1 630 ? -15.843 -4.562 19.605 1.00 93.19 630 ALA A C 1
ATOM 5009 O O . ALA A 1 630 ? -16.110 -5.729 19.318 1.00 93.19 630 ALA A O 1
ATOM 5010 N N . GLY A 1 631 ? -16.786 -3.705 20.008 1.00 93.00 631 GLY A N 1
ATOM 5011 C CA . GLY A 1 631 ? -18.191 -4.056 20.199 1.00 93.00 631 GLY A CA 1
ATOM 5012 C C . GLY A 1 631 ? -18.466 -4.818 21.497 1.00 93.00 631 GLY A C 1
ATOM 5013 O O . GLY A 1 631 ? -19.523 -5.433 21.620 1.00 93.00 631 GLY A O 1
ATOM 5014 N N . VAL A 1 632 ? -17.536 -4.809 22.460 1.00 94.19 632 VAL A N 1
ATOM 5015 C CA . VAL A 1 632 ? -17.722 -5.500 23.743 1.00 94.19 632 VAL A CA 1
ATOM 5016 C C . VAL A 1 632 ? -18.508 -4.615 24.699 1.00 94.19 632 VAL A C 1
ATOM 5018 O O . VAL A 1 632 ? -18.087 -3.504 25.021 1.00 94.19 632 VAL A O 1
ATOM 5021 N N . GLU A 1 633 ? -19.641 -5.137 25.161 1.00 93.69 633 GLU A N 1
ATOM 5022 C CA . GLU A 1 633 ? -20.496 -4.500 26.158 1.00 93.69 633 GLU A CA 1
ATOM 5023 C C . GLU A 1 633 ? -19.908 -4.690 27.569 1.00 93.69 633 GLU A C 1
ATOM 5025 O O . GLU A 1 633 ? -19.515 -5.791 27.966 1.00 93.69 633 GLU A O 1
ATOM 5030 N N . ALA A 1 634 ? -19.836 -3.603 28.331 1.00 90.38 634 ALA A N 1
ATOM 5031 C CA . ALA A 1 634 ? -19.483 -3.614 29.744 1.00 90.38 634 ALA A CA 1
ATOM 5032 C C . ALA A 1 634 ? -20.601 -4.220 30.612 1.00 90.38 634 ALA A C 1
ATOM 5034 O O . ALA A 1 634 ? -21.756 -4.305 30.188 1.00 90.38 634 ALA A O 1
ATOM 5035 N N . PRO A 1 635 ? -20.318 -4.560 31.883 1.00 89.38 635 PRO A N 1
ATOM 5036 C CA . PRO A 1 635 ? -21.370 -4.643 32.887 1.00 89.38 635 PRO A CA 1
ATOM 5037 C C . PRO A 1 635 ? -22.178 -3.337 32.920 1.00 89.38 635 PRO A C 1
ATOM 5039 O O . PRO A 1 635 ? -21.605 -2.248 32.844 1.00 89.38 635 PRO A O 1
ATOM 5042 N N . GLY A 1 636 ? -23.500 -3.451 33.055 1.00 91.38 636 GLY A N 1
ATOM 5043 C CA . GLY A 1 636 ? -24.366 -2.281 33.184 1.00 91.38 636 GLY A CA 1
ATOM 5044 C C . GLY A 1 636 ? -23.997 -1.443 34.405 1.00 91.38 636 GLY A C 1
ATOM 5045 O O . GLY A 1 636 ? -23.530 -1.975 35.419 1.00 91.38 636 GLY A O 1
ATOM 5046 N N . SER A 1 637 ? -24.225 -0.136 34.314 1.00 94.56 637 SER A N 1
ATOM 5047 C CA . SER A 1 637 ? -24.154 0.765 35.462 1.00 94.56 637 SER A CA 1
ATOM 5048 C C . SER A 1 637 ? -25.034 0.265 36.614 1.00 94.56 637 SER A C 1
ATOM 5050 O O . SER A 1 637 ? -25.948 -0.547 36.440 1.00 94.56 637 SER A O 1
ATOM 5052 N N . SER A 1 638 ? -24.840 0.819 37.811 1.00 93.81 638 SER A N 1
ATOM 5053 C CA . SER A 1 638 ? -25.920 0.785 38.798 1.00 93.81 638 SER A CA 1
ATOM 5054 C C . SER A 1 638 ? -27.180 1.444 38.221 1.00 93.81 638 SER A C 1
ATOM 5056 O O . SER A 1 638 ? -27.087 2.349 37.386 1.00 93.81 638 SER A O 1
ATOM 5058 N N . VAL A 1 639 ? -28.349 0.975 38.657 1.00 94.31 639 VAL A N 1
ATOM 5059 C CA . VAL A 1 639 ? -29.639 1.553 38.259 1.00 94.31 639 VAL A CA 1
ATOM 5060 C C . VAL A 1 639 ? -29.717 3.024 38.675 1.00 94.31 639 VAL A C 1
ATOM 5062 O O . VAL A 1 639 ? -29.231 3.383 39.751 1.00 94.31 639 VAL A O 1
ATOM 5065 N N . SER A 1 640 ? -30.329 3.866 37.841 1.00 95.69 640 SER A N 1
ATOM 5066 C CA . SER A 1 640 ? -30.668 5.239 38.223 1.00 95.69 640 SER A CA 1
ATOM 5067 C C . SER A 1 640 ? -31.661 5.256 39.387 1.00 95.69 640 SER A C 1
ATOM 5069 O O . SER A 1 640 ? -32.379 4.281 39.632 1.00 95.69 640 SER A O 1
ATOM 5071 N N . ASN A 1 641 ? -31.788 6.405 40.053 1.00 94.88 641 ASN A N 1
ATOM 5072 C CA . ASN A 1 641 ? -32.998 6.666 40.829 1.00 94.88 641 ASN A CA 1
ATOM 5073 C C . ASN A 1 641 ? -34.222 6.589 39.907 1.00 94.88 641 ASN A C 1
ATOM 5075 O O . ASN A 1 641 ? -34.145 6.929 38.721 1.00 94.88 641 ASN A O 1
ATOM 5079 N N . ALA A 1 642 ? -35.338 6.123 40.458 1.00 95.75 642 ALA A N 1
ATOM 5080 C CA . ALA A 1 642 ? -36.592 6.085 39.728 1.00 95.75 642 ALA A CA 1
ATOM 5081 C C . ALA A 1 642 ? -37.146 7.512 39.575 1.00 95.75 642 ALA A C 1
ATOM 5083 O O . ALA A 1 642 ? -37.097 8.301 40.522 1.00 95.75 642 ALA A O 1
ATOM 5084 N N . VAL A 1 643 ? -37.641 7.831 38.382 1.00 96.75 643 VAL A N 1
ATOM 5085 C CA . VAL A 1 643 ? -38.171 9.139 38.000 1.00 96.75 643 VAL A CA 1
ATOM 5086 C C . VAL A 1 643 ? -39.645 8.987 37.648 1.00 96.75 643 VAL A C 1
ATOM 5088 O O . VAL A 1 643 ? -39.990 8.261 36.713 1.00 96.75 643 VAL A O 1
ATOM 5091 N N . ALA A 1 644 ? -40.510 9.669 38.396 1.00 95.69 644 ALA A N 1
ATOM 5092 C CA . ALA A 1 644 ? -41.940 9.737 38.114 1.00 95.69 644 ALA A CA 1
ATOM 5093 C C . ALA A 1 644 ? -42.249 10.783 37.029 1.00 95.69 644 ALA A C 1
ATOM 5095 O O . ALA A 1 644 ? -41.762 11.909 37.095 1.00 95.69 644 ALA A O 1
ATOM 5096 N N . LEU A 1 645 ? -43.068 10.423 36.043 1.00 95.75 645 LEU A N 1
ATOM 5097 C CA . LEU A 1 645 ? -43.540 11.309 34.977 1.00 95.75 645 LEU A CA 1
ATOM 5098 C C . LEU A 1 645 ? -44.921 11.832 35.376 1.00 95.75 645 LEU A C 1
ATOM 5100 O O . LEU A 1 645 ? -45.936 11.154 35.195 1.00 95.75 645 LEU A O 1
ATOM 5104 N N . LEU A 1 646 ? -44.955 13.014 35.981 1.00 96.44 646 LEU A N 1
ATOM 5105 C CA . LEU A 1 646 ? -46.155 13.564 36.603 1.00 96.44 646 LEU A CA 1
ATOM 5106 C C . LEU A 1 646 ? -46.996 14.344 35.596 1.00 96.44 646 LEU A C 1
ATOM 5108 O O . LEU A 1 646 ? -46.477 15.066 34.743 1.00 96.44 646 LEU A O 1
ATOM 5112 N N . ASN A 1 647 ? -48.317 14.210 35.708 1.00 95.94 647 ASN A N 1
ATOM 5113 C CA . ASN A 1 647 ? -49.241 15.014 34.918 1.00 95.94 647 ASN A CA 1
ATOM 5114 C C . ASN A 1 647 ? -49.268 16.448 35.478 1.00 95.94 647 ASN A C 1
ATOM 5116 O O . ASN A 1 647 ? -49.564 16.598 36.664 1.00 95.94 647 ASN A O 1
ATOM 5120 N N . PRO A 1 648 ? -49.007 17.491 34.667 1.00 95.88 648 PRO A N 1
ATOM 5121 C CA . PRO A 1 648 ? -49.023 18.882 35.122 1.00 95.88 648 PRO A CA 1
ATOM 5122 C C . PRO A 1 648 ? -50.357 19.333 35.730 1.00 95.88 648 PRO A C 1
ATOM 5124 O O . PRO A 1 648 ? -50.344 20.214 36.583 1.00 95.88 648 PRO A O 1
ATOM 5127 N N . ASP A 1 649 ? -51.479 18.733 35.316 1.00 95.69 649 ASP A N 1
ATOM 5128 C CA . ASP A 1 649 ? -52.831 19.111 35.754 1.00 95.69 649 ASP A CA 1
ATOM 5129 C C . ASP A 1 649 ? -53.302 18.377 37.026 1.00 95.69 649 ASP A C 1
ATOM 5131 O O . ASP A 1 649 ? -54.393 18.657 37.528 1.00 95.69 649 ASP A O 1
ATOM 5135 N N . LEU A 1 650 ? -52.537 17.392 37.511 1.00 95.50 650 LEU A N 1
ATOM 5136 C CA . LEU A 1 650 ? -52.834 16.683 38.759 1.00 95.50 650 LEU A CA 1
ATOM 5137 C C . LEU A 1 650 ? -52.183 17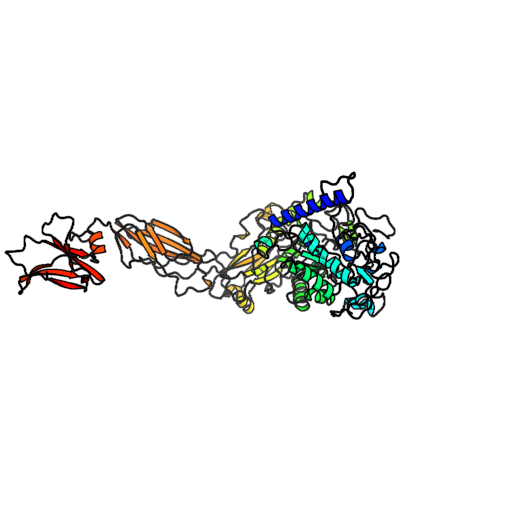.381 39.957 1.00 95.50 650 LEU A C 1
ATOM 5139 O O . LEU A 1 650 ? -51.393 18.301 39.788 1.00 95.50 650 LEU A O 1
ATOM 5143 N N . ASP A 1 651 ? -52.563 16.930 41.143 1.00 93.06 651 ASP A N 1
ATOM 5144 C CA . ASP A 1 651 ? -52.159 17.428 42.457 1.00 93.06 651 ASP A CA 1
ATOM 5145 C C . ASP A 1 651 ? -51.795 16.175 43.276 1.00 93.06 651 ASP A C 1
ATOM 5147 O O . ASP A 1 651 ? -52.680 15.372 43.601 1.00 93.06 651 ASP A O 1
ATOM 5151 N N . GLU A 1 652 ? -50.495 15.905 43.439 1.00 92.44 652 GLU A N 1
ATOM 5152 C CA . GLU A 1 652 ? -50.001 14.645 44.020 1.00 92.44 652 GLU A CA 1
ATOM 5153 C C . GLU A 1 652 ? -50.150 14.585 45.547 1.00 92.44 652 GLU A C 1
ATOM 5155 O O . GLU A 1 652 ? -50.344 13.493 46.097 1.00 92.44 652 GLU A O 1
ATOM 5160 N N . ASP A 1 653 ? -50.104 15.723 46.242 1.00 92.00 653 ASP A N 1
ATOM 5161 C CA . ASP A 1 653 ? -50.200 15.796 47.704 1.00 92.00 653 ASP A CA 1
ATOM 5162 C C . ASP A 1 653 ? -51.581 16.241 48.229 1.00 92.00 653 ASP A C 1
ATOM 5164 O O . ASP A 1 653 ? -51.866 16.102 49.427 1.00 92.00 653 ASP A O 1
ATOM 5168 N N . LEU A 1 654 ? -52.480 16.625 47.318 1.00 92.12 654 LEU A N 1
ATOM 5169 C CA . LEU A 1 654 ? -53.872 17.011 47.542 1.00 92.12 654 LEU A CA 1
ATOM 5170 C C . LEU A 1 654 ? -54.035 18.320 48.328 1.00 92.12 654 LEU A C 1
ATOM 5172 O O . LEU A 1 654 ? -55.009 18.466 49.085 1.00 92.12 654 LEU A O 1
ATOM 5176 N N . ASP A 1 655 ? -53.112 19.266 48.170 1.00 90.06 655 ASP A N 1
ATOM 5177 C CA . ASP A 1 655 ? -53.149 20.577 48.824 1.00 90.06 655 ASP A CA 1
ATOM 5178 C C . ASP A 1 655 ? -53.986 21.635 48.065 1.00 90.06 655 ASP A C 1
ATOM 5180 O O . ASP A 1 655 ? -54.349 22.679 48.626 1.00 90.06 655 ASP A O 1
ATOM 5184 N N . GLY A 1 656 ? -54.388 21.333 46.825 1.00 90.38 656 GLY A N 1
ATOM 5185 C CA . GLY A 1 656 ? -55.159 22.196 45.936 1.00 90.38 656 GLY A CA 1
ATOM 5186 C C . GLY A 1 656 ? -54.338 22.965 44.893 1.00 90.38 656 GLY A C 1
ATOM 5187 O O . GLY A 1 656 ? -54.944 23.723 44.122 1.00 90.38 656 GLY A O 1
ATOM 5188 N N . GLN A 1 657 ? -53.015 22.803 44.840 1.00 90.94 657 GLN A N 1
ATOM 5189 C CA . GLN A 1 657 ? -52.137 23.287 43.773 1.00 90.94 657 GLN A CA 1
ATOM 5190 C C . GLN A 1 657 ? -51.839 22.157 42.785 1.00 90.94 657 GLN A C 1
ATOM 5192 O O . GLN A 1 657 ? -51.661 21.005 43.142 1.00 90.94 657 GLN A O 1
ATOM 5197 N N . SER A 1 658 ? -51.824 22.473 41.490 1.00 94.31 658 SER A N 1
ATOM 5198 C CA . SER A 1 658 ? -51.417 21.486 40.484 1.00 94.31 658 SER A CA 1
ATOM 5199 C C . SER A 1 658 ? -49.892 21.365 40.439 1.00 94.31 658 SER A C 1
ATOM 5201 O O . SER A 1 658 ? -49.226 22.401 40.511 1.00 94.31 658 SER A O 1
ATOM 5203 N N . ASN A 1 659 ? -49.362 20.188 40.109 1.00 94.38 659 ASN A N 1
ATOM 5204 C CA . ASN A 1 659 ? -47.933 19.907 39.918 1.00 94.38 659 ASN A CA 1
ATOM 5205 C C . ASN A 1 659 ? -47.213 20.966 39.057 1.00 94.38 659 ASN A C 1
ATOM 5207 O O . ASN A 1 659 ? -46.066 21.321 39.315 1.00 94.38 659 ASN A O 1
ATOM 5211 N N . TYR A 1 660 ? -47.873 21.494 38.015 1.00 93.62 660 TYR A N 1
ATOM 5212 C CA . TYR A 1 660 ? -47.321 22.573 37.184 1.00 93.62 660 TYR A CA 1
ATOM 5213 C C . TYR A 1 660 ? -47.100 23.882 37.951 1.00 93.62 660 TYR A C 1
ATOM 5215 O O . TYR A 1 660 ? -46.073 24.536 37.786 1.00 93.62 660 TYR A O 1
ATOM 5223 N N . MET A 1 661 ? -48.067 24.270 38.781 1.00 91.25 661 MET A N 1
ATOM 5224 C CA . MET A 1 661 ? -47.984 25.482 39.598 1.00 91.25 661 MET A CA 1
ATOM 5225 C C . MET A 1 661 ? -46.900 25.338 40.659 1.00 91.25 661 MET A C 1
ATOM 5227 O O . MET A 1 661 ? -46.149 26.283 40.883 1.00 91.25 661 MET A O 1
ATOM 5231 N N . GLU A 1 662 ? -46.781 24.154 41.248 1.00 92.81 662 GLU A N 1
ATOM 5232 C CA . GLU A 1 662 ? -45.757 23.851 42.240 1.00 92.81 662 GLU A CA 1
ATOM 5233 C C . GLU A 1 662 ? -44.345 23.839 41.653 1.00 92.81 662 GLU A C 1
ATOM 5235 O O . GLU A 1 662 ? -43.431 24.436 42.222 1.00 92.81 662 GLU A O 1
ATOM 5240 N N . GLU A 1 663 ? -44.167 23.252 40.463 1.00 92.50 663 GLU A N 1
ATOM 5241 C CA . GLU A 1 663 ? -42.888 23.264 39.746 1.00 92.50 663 GLU A CA 1
ATOM 5242 C C . GLU A 1 663 ? -42.422 24.696 39.458 1.00 92.50 663 GLU A C 1
ATOM 5244 O O . GLU A 1 663 ? -41.249 25.016 39.654 1.00 92.50 663 GLU A O 1
ATOM 5249 N N . ILE A 1 664 ? -43.340 25.579 39.045 1.00 90.81 664 ILE A N 1
ATOM 5250 C CA . ILE A 1 664 ? -43.043 27.005 38.838 1.00 90.81 664 ILE A CA 1
ATOM 5251 C C . ILE A 1 664 ? -42.767 27.700 40.177 1.00 90.81 664 ILE A C 1
ATOM 5253 O O . ILE A 1 664 ? -41.871 28.540 40.260 1.00 90.81 664 ILE A O 1
ATOM 5257 N N . ALA A 1 665 ? -43.516 27.362 41.229 1.00 90.00 665 ALA A N 1
ATOM 5258 C CA . ALA A 1 665 ? -43.368 27.941 42.564 1.00 90.00 665 ALA A CA 1
ATOM 5259 C C . ALA A 1 665 ? -42.132 27.458 43.323 1.00 90.00 665 ALA A C 1
ATOM 5261 O O . ALA A 1 665 ? -41.776 28.067 44.336 1.00 90.00 665 ALA A O 1
ATOM 5262 N N . GLY A 1 666 ? -41.476 26.400 42.842 1.00 89.06 666 GLY A N 1
ATOM 5263 C CA . GLY A 1 666 ? -40.383 25.730 43.535 1.00 89.06 666 GLY A CA 1
ATOM 5264 C C . GLY A 1 666 ? -40.825 25.057 44.838 1.00 89.06 666 GLY A C 1
ATOM 5265 O O . GLY A 1 666 ? -39.993 24.873 45.728 1.00 89.06 666 GLY A O 1
ATOM 5266 N N . THR A 1 667 ? -42.116 24.747 44.978 1.00 90.56 667 THR A N 1
ATOM 5267 C CA . THR A 1 667 ? -42.663 24.036 46.138 1.00 90.56 667 THR A CA 1
ATOM 5268 C C . THR A 1 667 ? -42.487 22.519 46.001 1.00 90.56 667 THR A C 1
ATOM 5270 O O . THR A 1 667 ? -42.025 22.028 44.969 1.00 90.56 667 THR A O 1
ATOM 5273 N N . ASP A 1 668 ? -42.732 21.775 47.082 1.00 89.62 668 ASP A N 1
ATOM 5274 C CA . ASP A 1 668 ? -42.501 20.326 47.113 1.00 89.62 668 ASP A CA 1
ATOM 5275 C C . ASP A 1 668 ? -43.807 19.585 46.829 1.00 89.62 668 ASP A C 1
ATOM 5277 O O . ASP A 1 668 ? -44.637 19.480 47.720 1.00 89.62 668 ASP A O 1
ATOM 5281 N N . ILE A 1 669 ? -43.898 19.016 45.623 1.00 91.25 669 ILE A N 1
ATOM 5282 C CA . ILE A 1 669 ? -45.053 18.287 45.059 1.00 91.25 669 ILE A CA 1
ATOM 5283 C C . ILE A 1 669 ? -45.539 17.103 45.925 1.00 91.25 669 ILE A C 1
ATOM 5285 O O . ILE A 1 669 ? -46.591 16.516 45.677 1.00 91.25 669 ILE A O 1
ATOM 5289 N N . TYR A 1 670 ? -44.765 16.687 46.932 1.00 92.31 670 TYR A N 1
ATOM 5290 C CA . TYR A 1 670 ? -45.144 15.608 47.847 1.00 92.31 670 TYR A CA 1
ATOM 5291 C C . TYR A 1 670 ? -45.375 16.062 49.301 1.00 92.31 670 TYR A C 1
ATOM 5293 O O . TYR A 1 670 ? -45.627 15.205 50.158 1.00 92.31 670 TYR A O 1
ATOM 5301 N N . ASP A 1 671 ? -45.274 17.358 49.619 1.00 92.19 671 ASP A N 1
ATOM 5302 C CA . ASP A 1 671 ? -45.516 17.905 50.961 1.00 92.19 671 ASP A CA 1
ATOM 5303 C C . ASP A 1 671 ? -46.621 18.957 50.949 1.00 92.19 671 ASP A C 1
ATOM 5305 O O . ASP A 1 671 ? -46.368 20.134 50.716 1.00 92.19 671 ASP A O 1
ATOM 5309 N N . HIS A 1 672 ? -47.795 18.546 51.430 1.00 90.94 672 HIS A N 1
ATOM 5310 C CA . HIS A 1 672 ? -48.996 19.379 51.522 1.00 90.94 672 HIS A CA 1
ATOM 5311 C C . HIS A 1 672 ? -48.858 20.679 52.346 1.00 90.94 672 HIS A C 1
ATOM 5313 O O . HIS A 1 672 ? -49.815 21.449 52.464 1.00 90.94 672 HIS A O 1
ATOM 5319 N N . ASN A 1 673 ? -47.733 20.892 53.042 1.00 88.44 673 ASN A N 1
ATOM 5320 C CA . ASN A 1 673 ? -47.427 22.144 53.744 1.00 88.44 673 ASN A CA 1
ATOM 5321 C C . ASN A 1 673 ? -46.507 23.081 52.945 1.00 88.44 673 ASN A C 1
ATOM 5323 O O . ASN A 1 673 ? -46.345 24.245 53.329 1.00 88.44 673 ASN A O 1
ATOM 5327 N N . SER A 1 674 ? -45.887 22.587 51.878 1.00 89.69 674 SER A N 1
ATOM 5328 C CA . SER A 1 674 ? -45.007 23.315 50.976 1.00 89.69 674 SER A CA 1
ATOM 5329 C C . SER A 1 674 ? -45.848 23.906 49.856 1.00 89.69 674 SER A C 1
ATOM 5331 O O . SER A 1 674 ? -45.939 23.346 48.780 1.00 89.69 674 SER A O 1
ATOM 5333 N N . LEU A 1 675 ? -46.491 25.047 50.110 1.00 87.75 675 LEU A N 1
ATOM 5334 C CA . LEU A 1 675 ? -47.375 25.653 49.120 1.00 87.75 675 LEU A CA 1
ATOM 5335 C C . LEU A 1 675 ? -47.231 27.166 49.054 1.00 87.75 675 LEU A C 1
ATOM 5337 O O . LEU A 1 675 ? -47.073 27.843 50.079 1.00 87.75 675 LEU A O 1
ATOM 5341 N N . LEU A 1 676 ? -47.313 27.720 47.844 1.00 89.81 676 LEU A N 1
ATOM 5342 C CA . LEU A 1 676 ? -47.333 29.165 47.667 1.00 89.81 676 LEU A CA 1
ATOM 5343 C C . LEU A 1 676 ? -48.720 29.685 48.039 1.00 89.81 676 LEU A C 1
ATOM 5345 O O . LEU A 1 676 ? -49.646 29.673 47.230 1.00 89.81 676 LEU A O 1
ATOM 5349 N N . GLN A 1 677 ? -48.859 30.149 49.276 1.00 88.31 677 GLN A N 1
ATOM 5350 C CA . GLN A 1 677 ? -50.094 30.740 49.775 1.00 88.31 677 GLN A CA 1
ATOM 5351 C C . GLN A 1 677 ? -49.837 31.985 50.616 1.00 88.31 677 GLN A C 1
ATOM 5353 O O . GLN A 1 677 ? -48.790 32.153 51.243 1.00 88.31 677 GLN A O 1
ATOM 5358 N N . LEU A 1 678 ? -50.850 32.844 50.672 1.00 87.06 678 LEU A N 1
ATOM 5359 C CA . LEU A 1 678 ? -50.884 33.962 51.601 1.00 87.06 678 LEU A CA 1
ATOM 5360 C C . LEU A 1 678 ? -51.288 33.460 52.991 1.00 87.06 678 LEU A C 1
ATOM 5362 O O . LEU A 1 678 ? -52.388 32.943 53.170 1.00 87.06 678 LEU A O 1
ATOM 5366 N N . HIS A 1 679 ? -50.409 33.626 53.980 1.00 78.50 679 HIS A N 1
ATOM 5367 C CA . HIS A 1 679 ? -50.673 33.222 55.366 1.00 78.50 679 HIS A CA 1
ATOM 5368 C C . HIS A 1 679 ? -51.442 34.284 56.154 1.00 78.50 679 HIS A C 1
ATOM 5370 O O . HIS A 1 679 ? -52.199 33.955 57.068 1.00 78.50 679 HIS A O 1
ATOM 5376 N N . GLN A 1 680 ? -51.230 35.561 55.831 1.00 68.88 680 GLN A N 1
ATOM 5377 C CA . GLN A 1 680 ? -51.879 36.671 56.514 1.00 68.88 680 GLN A CA 1
ATOM 5378 C C . GLN A 1 680 ? -51.912 37.919 55.631 1.00 68.88 680 GLN A C 1
ATOM 5380 O O . GLN A 1 680 ? -50.890 38.326 55.074 1.00 68.88 680 GLN A O 1
ATOM 5385 N N . ASP A 1 681 ? -53.074 38.557 55.584 1.00 68.31 681 ASP A N 1
ATOM 5386 C CA . ASP A 1 681 ? -53.294 39.880 55.022 1.00 68.31 681 ASP A CA 1
ATOM 5387 C C . ASP A 1 681 ? -53.892 40.820 56.082 1.00 68.31 681 ASP A C 1
ATOM 5389 O O . ASP A 1 681 ? -54.704 40.427 56.923 1.00 68.31 681 ASP A O 1
ATOM 5393 N N . GLY A 1 682 ? -53.440 42.073 56.117 1.00 72.31 682 GLY A N 1
ATOM 5394 C CA . GLY A 1 682 ? -53.907 43.036 57.117 1.00 72.31 682 GLY A CA 1
ATOM 5395 C C . GLY A 1 682 ? -53.199 44.381 57.045 1.00 72.31 682 GLY A C 1
ATOM 5396 O O . GLY A 1 682 ? -52.292 44.567 56.244 1.00 72.31 682 GLY A O 1
ATOM 5397 N N . THR A 1 683 ? -53.603 45.335 57.879 1.00 73.69 683 THR A N 1
ATOM 5398 C CA . THR A 1 683 ? -52.951 46.649 57.971 1.00 73.69 683 THR A CA 1
ATOM 5399 C C . THR A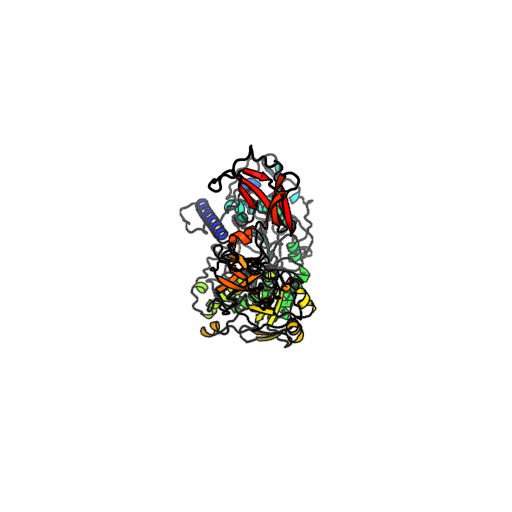 1 683 ? -51.905 46.659 59.082 1.00 73.69 683 THR A C 1
ATOM 5401 O O . THR A 1 683 ? -52.185 46.215 60.197 1.00 73.69 683 THR A O 1
ATOM 5404 N N . ASN A 1 684 ? -50.703 47.159 58.796 1.00 76.44 684 ASN A N 1
ATOM 5405 C CA . ASN A 1 684 ? -49.672 47.374 59.812 1.00 76.44 684 ASN A CA 1
ATOM 5406 C C . ASN A 1 684 ? -49.981 48.620 60.675 1.00 76.44 684 ASN A C 1
ATOM 5408 O O . ASN A 1 684 ? -50.938 49.347 60.413 1.00 76.44 684 ASN A O 1
ATOM 5412 N N . ASP A 1 685 ? -49.147 48.898 61.683 1.00 78.75 685 ASP A N 1
ATOM 5413 C CA . ASP A 1 685 ? -49.311 50.050 62.594 1.00 78.75 685 ASP A CA 1
ATOM 5414 C C . ASP A 1 685 ? -49.222 51.432 61.896 1.00 78.75 685 ASP A C 1
ATOM 5416 O O . ASP A 1 685 ? -49.480 52.457 62.52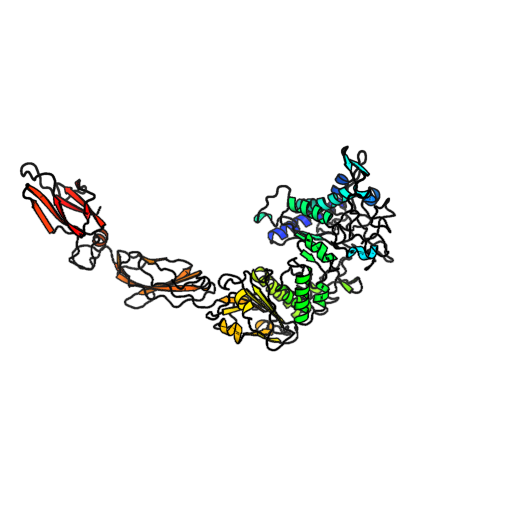6 1.00 78.75 685 ASP A O 1
ATOM 5420 N N . ASN A 1 686 ? -48.861 51.467 60.606 1.00 78.25 686 ASN A N 1
ATOM 5421 C CA . ASN A 1 686 ? -48.824 52.657 59.749 1.00 78.25 686 ASN A CA 1
ATOM 5422 C C . ASN A 1 686 ? -49.987 52.693 58.731 1.00 78.25 686 ASN A C 1
ATOM 5424 O O . ASN A 1 686 ? -49.895 53.409 57.733 1.00 78.25 686 ASN A O 1
ATOM 5428 N N . ASP A 1 687 ? -51.050 51.908 58.949 1.00 77.12 687 ASP A N 1
ATOM 5429 C CA . ASP A 1 687 ? -52.217 51.763 58.064 1.00 77.12 687 ASP A CA 1
ATOM 5430 C C . ASP A 1 687 ? -51.877 51.278 56.635 1.00 77.12 687 ASP A C 1
ATOM 5432 O O . ASP A 1 687 ? -52.622 51.531 55.687 1.00 77.12 687 ASP A O 1
ATOM 5436 N N . GLN A 1 688 ? -50.762 50.565 56.443 1.00 82.19 688 GLN A N 1
ATOM 5437 C CA . GLN A 1 688 ? -50.389 49.979 55.147 1.00 82.19 688 GLN A CA 1
ATOM 5438 C C . GLN A 1 688 ? -50.809 48.517 55.062 1.00 82.19 688 GLN A C 1
ATOM 5440 O O . GLN A 1 688 ? -50.594 47.744 56.000 1.00 82.19 688 GLN A O 1
ATOM 5445 N N . PHE A 1 689 ? -51.355 48.118 53.916 1.00 83.50 689 PHE A N 1
ATOM 5446 C CA . PHE A 1 689 ? -51.695 46.724 53.660 1.00 83.50 689 PHE A CA 1
ATOM 5447 C C . PHE A 1 689 ? -50.442 45.859 53.577 1.00 83.50 689 PHE A C 1
ATOM 5449 O O . PHE A 1 689 ? -49.468 46.239 52.937 1.00 83.50 689 PHE A O 1
ATOM 5456 N N . THR A 1 690 ? -50.475 44.705 54.228 1.00 85.50 690 THR A N 1
ATOM 5457 C CA . THR A 1 690 ? -49.362 43.766 54.342 1.00 85.50 690 THR A CA 1
ATOM 5458 C C . THR A 1 690 ? -49.761 42.437 53.724 1.00 85.50 690 THR A C 1
ATOM 5460 O O . THR A 1 690 ? -50.835 41.928 54.036 1.00 85.50 690 THR A O 1
ATOM 5463 N N . LEU A 1 691 ? -48.877 41.860 52.915 1.00 89.38 691 LEU A N 1
ATOM 5464 C CA . LEU A 1 691 ? -48.965 40.483 52.434 1.00 89.38 691 LEU A CA 1
ATOM 5465 C C . LEU A 1 691 ? -47.847 39.651 53.052 1.00 89.38 691 LEU A C 1
ATOM 5467 O O . LEU A 1 691 ? -46.696 40.096 53.099 1.00 89.38 691 LEU A O 1
ATOM 5471 N N . ARG A 1 692 ? -48.186 38.436 53.494 1.00 90.25 692 ARG A N 1
ATOM 5472 C CA . ARG A 1 692 ? -47.220 37.465 54.016 1.00 90.25 692 ARG A CA 1
ATOM 5473 C C . ARG A 1 692 ? -47.325 36.125 53.315 1.00 90.25 692 ARG A C 1
ATOM 5475 O O . ARG A 1 692 ? -48.421 35.572 53.234 1.00 90.25 692 ARG A O 1
ATOM 5482 N N . TRP A 1 693 ? -46.196 35.598 52.856 1.00 91.44 693 TRP A N 1
ATOM 5483 C CA . TRP A 1 693 ? -46.097 34.270 52.250 1.00 91.44 693 TRP A CA 1
ATOM 5484 C C . TRP A 1 693 ? -44.740 33.644 52.553 1.00 91.44 693 TRP A C 1
ATOM 5486 O O . TRP A 1 693 ? -43.732 34.348 52.650 1.00 91.44 693 TRP A O 1
ATOM 5496 N N . ASN A 1 694 ? -44.698 32.320 52.671 1.00 90.69 694 ASN A N 1
ATOM 5497 C CA . ASN A 1 694 ? -43.436 31.592 52.689 1.00 90.69 694 ASN A CA 1
ATOM 5498 C C . ASN A 1 694 ? -42.795 31.655 51.300 1.00 90.69 694 ASN A C 1
ATOM 5500 O O . ASN A 1 694 ? -43.423 31.315 50.300 1.00 90.69 694 ASN A O 1
ATOM 5504 N N . SER A 1 695 ? -41.550 32.121 51.238 1.00 91.44 695 SER A N 1
ATOM 5505 C CA . SER A 1 695 ? -40.809 32.235 49.983 1.00 91.44 695 SER A CA 1
ATOM 5506 C C . SER A 1 695 ? -39.831 31.085 49.795 1.00 91.44 695 SER A C 1
ATOM 5508 O O . SER A 1 695 ? -39.216 30.625 50.756 1.00 91.44 695 SER A O 1
ATOM 5510 N N . VAL A 1 696 ? -39.629 30.674 48.547 1.00 91.81 696 VAL A N 1
ATOM 5511 C CA . VAL A 1 696 ? -38.667 29.647 48.145 1.00 91.81 696 VAL A CA 1
ATOM 5512 C C . VAL A 1 696 ? -37.386 30.323 47.673 1.00 91.81 696 VAL A C 1
ATOM 5514 O O . VAL A 1 696 ? -37.410 31.281 46.903 1.00 91.81 696 VAL A O 1
ATOM 5517 N N . MET A 1 697 ? -36.241 29.848 48.159 1.00 91.56 697 MET A N 1
ATOM 5518 C CA . MET A 1 697 ? -34.946 30.406 47.776 1.00 91.56 697 MET A CA 1
ATOM 5519 C C . MET A 1 697 ? -34.693 30.212 46.276 1.00 91.56 697 MET A C 1
ATOM 5521 O O . MET A 1 697 ? -34.813 29.103 45.770 1.00 91.56 697 MET A O 1
ATOM 5525 N N . GLY A 1 698 ? -34.314 31.284 45.577 1.00 88.75 698 GLY A N 1
ATOM 5526 C CA . GLY A 1 698 ? -34.055 31.253 44.131 1.00 88.75 698 GLY A CA 1
ATOM 5527 C C . GLY A 1 698 ? -35.278 31.520 43.246 1.00 88.75 698 GLY A C 1
ATOM 5528 O O . GLY A 1 698 ? -35.100 31.764 42.057 1.00 88.75 698 GLY A O 1
ATOM 5529 N N . ILE A 1 699 ? -36.485 31.559 43.817 1.00 94.12 699 ILE A N 1
ATOM 5530 C CA . ILE A 1 699 ? -37.702 32.007 43.130 1.00 94.12 699 ILE A CA 1
ATOM 5531 C C . ILE A 1 699 ? -37.856 33.516 43.309 1.00 94.12 699 ILE A C 1
ATOM 5533 O O . ILE A 1 699 ? -37.599 34.053 44.389 1.00 94.12 699 ILE A O 1
ATOM 5537 N N . THR A 1 700 ? -38.257 34.209 42.246 1.00 93.81 700 THR A N 1
ATOM 5538 C CA . THR A 1 700 ? -38.511 35.653 42.272 1.00 93.81 700 THR A CA 1
ATOM 5539 C C . THR A 1 700 ? -40.006 35.902 42.190 1.00 93.81 700 THR A C 1
ATOM 5541 O O . THR A 1 700 ? -40.709 35.262 41.412 1.00 93.81 700 THR A O 1
ATOM 5544 N N . TYR A 1 701 ? -40.490 36.815 43.022 1.00 93.94 701 TYR A N 1
ATOM 5545 C CA . TYR A 1 701 ? -41.902 37.141 43.125 1.00 93.94 701 TYR A CA 1
ATOM 5546 C C . TYR A 1 701 ? -42.164 38.573 42.664 1.00 93.94 701 TYR A C 1
ATOM 5548 O O . TYR A 1 701 ? -41.332 39.471 42.823 1.00 93.94 701 TYR A O 1
ATOM 5556 N N . GLN A 1 702 ? -43.379 38.794 42.184 1.00 93.38 702 GLN A N 1
ATOM 5557 C CA . GLN A 1 702 ? -43.954 40.113 41.978 1.00 93.38 702 GLN A CA 1
ATOM 5558 C C . GLN A 1 702 ? -45.300 40.210 42.697 1.00 93.38 702 GLN A C 1
ATOM 5560 O O . GLN A 1 702 ? -46.077 39.251 42.749 1.00 93.38 702 GLN A O 1
ATOM 5565 N N . VAL A 1 703 ? -45.583 41.383 43.252 1.00 91.75 703 VAL A N 1
ATOM 5566 C CA . VAL A 1 703 ? -46.886 41.705 43.831 1.00 91.75 703 VAL A CA 1
ATOM 5567 C C . VAL A 1 703 ? -47.637 42.563 42.836 1.00 91.75 703 VAL A C 1
ATOM 5569 O O . VAL A 1 703 ? -47.138 43.583 42.361 1.00 91.75 703 VAL A O 1
ATOM 5572 N N . GLU A 1 704 ? -48.867 42.170 42.543 1.00 91.12 704 GLU A N 1
ATOM 5573 C CA . GLU A 1 704 ? -49.757 42.920 41.674 1.00 91.12 704 GLU A CA 1
ATOM 5574 C C . GLU A 1 704 ? -51.063 43.240 42.389 1.00 91.12 704 GLU A C 1
ATOM 5576 O O . GLU A 1 704 ? -51.487 42.539 43.311 1.00 91.12 704 GLU A O 1
ATOM 5581 N N . SER A 1 705 ? -51.748 44.275 41.918 1.00 88.25 705 SER A N 1
ATOM 5582 C CA . SER A 1 705 ? -53.042 44.677 42.437 1.00 88.25 705 SER A CA 1
ATOM 5583 C C . SER A 1 705 ? -54.067 44.985 41.346 1.00 88.25 705 SER A C 1
ATOM 5585 O O . SER A 1 705 ? -53.744 45.241 40.183 1.00 88.25 705 SER A O 1
ATOM 5587 N N . ASN A 1 706 ? -55.345 44.968 41.717 1.00 87.25 706 ASN A N 1
ATOM 5588 C CA . ASN A 1 706 ? -56.433 45.436 40.870 1.00 87.25 706 ASN A CA 1
ATOM 5589 C C . ASN A 1 706 ? -57.605 45.951 41.704 1.00 87.25 706 ASN A C 1
ATOM 5591 O O . ASN A 1 706 ? -57.805 45.525 42.832 1.00 87.25 706 ASN A O 1
ATOM 5595 N N . GLN A 1 707 ? -58.448 46.808 41.136 1.00 84.00 707 GLN A N 1
ATOM 5596 C CA . GLN A 1 707 ? -59.694 47.222 41.786 1.00 84.00 707 GLN A CA 1
ATOM 5597 C C . GLN A 1 707 ? -60.843 46.209 41.629 1.00 84.00 707 GLN A C 1
ATOM 5599 O O . GLN A 1 707 ? -61.890 46.331 42.262 1.00 84.00 707 GLN A O 1
ATOM 5604 N N . THR A 1 708 ? -60.680 45.197 40.773 1.00 81.00 708 THR A N 1
ATOM 5605 C CA . THR A 1 708 ? -61.668 44.134 40.554 1.00 81.00 708 THR A CA 1
ATOM 5606 C C . THR A 1 708 ? -60.987 42.779 40.367 1.00 81.00 708 THR A C 1
ATOM 5608 O O . THR A 1 708 ? -60.027 42.668 39.610 1.00 81.00 708 THR A O 1
ATOM 5611 N N . LEU A 1 709 ? -61.534 41.725 40.982 1.00 78.62 709 LEU A N 1
ATOM 5612 C CA . LEU A 1 709 ? -61.032 40.348 40.828 1.00 78.62 709 LEU A CA 1
ATOM 5613 C C . LEU A 1 709 ? -61.166 39.789 39.400 1.00 78.62 709 LEU A C 1
ATOM 5615 O O . LEU A 1 709 ? -60.480 38.837 39.052 1.00 78.62 709 LEU A O 1
ATOM 5619 N N . SER A 1 710 ? -62.061 40.351 38.580 1.00 78.25 710 SER A N 1
ATOM 5620 C CA . SER A 1 710 ? -62.359 39.844 37.228 1.00 78.25 710 SER A CA 1
ATOM 5621 C C . SER A 1 710 ? -61.504 40.465 36.117 1.00 78.25 710 SER A C 1
ATOM 5623 O O . SER A 1 710 ? -61.649 40.088 34.954 1.00 78.25 710 SER A O 1
ATOM 5625 N N . SER A 1 711 ? -60.629 41.420 36.444 1.00 77.06 711 SER A N 1
ATOM 5626 C CA . SER A 1 711 ? -59.752 42.053 35.457 1.00 77.06 711 SER A CA 1
ATOM 5627 C C . SER A 1 711 ? -58.648 41.100 34.997 1.00 77.06 711 SER A C 1
ATOM 5629 O O . SER A 1 711 ? -58.002 40.444 35.810 1.00 77.06 711 SER A O 1
ATOM 5631 N N . ILE A 1 712 ? -58.391 41.081 33.686 1.00 73.94 712 ILE A N 1
ATOM 5632 C CA . ILE A 1 712 ? -57.298 40.304 33.076 1.00 73.94 712 ILE A CA 1
ATOM 5633 C C . ILE A 1 712 ? -55.945 41.002 33.291 1.00 73.94 712 ILE A C 1
ATOM 5635 O O . ILE A 1 712 ? -54.935 40.343 33.507 1.00 73.94 712 ILE A O 1
ATOM 5639 N N . ASN A 1 713 ? -55.929 42.338 33.280 1.00 83.00 713 ASN A N 1
ATOM 5640 C CA . ASN A 1 713 ? -54.710 43.127 33.449 1.00 83.00 713 ASN A CA 1
ATOM 5641 C C . ASN A 1 713 ? -54.608 43.592 34.898 1.00 83.00 713 ASN A C 1
ATOM 5643 O O . ASN A 1 713 ? -55.462 44.359 35.345 1.00 83.00 713 ASN A O 1
ATOM 5647 N N . TRP A 1 714 ? -53.591 43.136 35.617 1.00 89.94 714 TRP A N 1
ATOM 5648 C CA . TRP A 1 714 ? -53.269 43.574 36.973 1.00 89.94 714 TRP A CA 1
ATOM 5649 C C . TRP A 1 714 ? -52.131 44.599 36.930 1.00 89.94 714 TRP A C 1
ATOM 5651 O O . TRP A 1 714 ? -51.346 44.626 35.985 1.00 89.94 714 TRP A O 1
ATOM 5661 N N . HIS A 1 715 ? -52.098 45.503 37.904 1.00 88.25 715 HIS A N 1
ATOM 5662 C CA . HIS A 1 715 ? -51.061 46.520 38.026 1.00 88.25 715 HIS A CA 1
ATOM 5663 C C . HIS A 1 715 ? -49.940 45.996 38.925 1.00 88.25 715 HIS A C 1
ATOM 5665 O O . HIS A 1 715 ? -50.192 45.708 40.092 1.00 88.25 715 HIS A O 1
ATOM 5671 N N . THR A 1 716 ? -48.715 45.901 38.413 1.00 91.00 716 THR A N 1
ATOM 5672 C CA . THR A 1 716 ? -47.541 45.520 39.209 1.00 91.00 716 THR A CA 1
ATOM 5673 C C . THR A 1 716 ? -47.221 46.600 40.238 1.00 91.00 716 THR A C 1
ATOM 5675 O O . THR A 1 716 ? -46.948 47.745 39.885 1.00 91.00 716 THR A O 1
ATOM 5678 N N . GLU A 1 717 ? -47.268 46.238 41.516 1.00 90.19 717 GLU A N 1
ATOM 5679 C CA . GLU A 1 717 ? -46.865 47.099 42.630 1.00 90.19 717 GLU A CA 1
ATOM 5680 C C . GLU A 1 717 ? -45.355 47.015 42.861 1.00 90.19 717 GLU A C 1
ATOM 5682 O O . GLU A 1 717 ? -44.693 48.036 43.036 1.00 90.19 717 GLU A O 1
ATOM 5687 N N . GLU A 1 718 ? -44.802 45.802 42.812 1.00 92.25 718 GLU A N 1
ATOM 5688 C CA . GLU A 1 718 ? -43.372 45.540 42.970 1.00 92.25 718 GLU A CA 1
ATOM 5689 C C . GLU A 1 718 ? -42.980 44.256 42.227 1.00 92.25 718 GLU A C 1
ATOM 5691 O O . GLU A 1 718 ? -43.776 43.322 42.143 1.00 92.25 718 GLU A O 1
ATOM 5696 N N . TYR A 1 719 ? -41.764 44.217 41.686 1.00 93.50 719 TYR A N 1
ATOM 5697 C CA . TYR A 1 719 ? -41.164 43.073 40.988 1.00 93.50 719 TYR A CA 1
ATOM 5698 C C . TYR A 1 719 ? -39.742 42.843 41.514 1.00 93.50 719 TYR A C 1
ATOM 5700 O O . TYR A 1 719 ? -39.191 43.710 42.201 1.00 93.50 719 TYR A O 1
ATOM 5708 N N . GLY A 1 720 ? -39.129 41.702 41.201 1.00 92.69 720 GLY A N 1
ATOM 5709 C CA . GLY A 1 720 ? -37.777 41.384 41.655 1.00 92.69 720 GLY A CA 1
ATOM 5710 C C . GLY A 1 720 ? -37.680 41.032 43.142 1.00 92.69 720 GLY A C 1
ATOM 5711 O O . GLY A 1 720 ? -36.594 41.129 43.722 1.00 92.69 720 GLY A O 1
ATOM 5712 N N . ILE A 1 721 ? -38.787 40.647 43.789 1.00 94.00 721 ILE A N 1
ATOM 5713 C CA . ILE A 1 721 ? -38.786 40.272 45.206 1.00 94.00 721 ILE A CA 1
ATOM 5714 C C . ILE A 1 721 ? -38.134 38.892 45.326 1.00 94.00 721 ILE A C 1
ATOM 5716 O O . ILE A 1 721 ? -38.762 37.864 45.078 1.00 94.00 721 ILE A O 1
ATOM 5720 N N . ALA A 1 722 ? -36.855 38.868 45.692 1.00 94.00 722 ALA A N 1
ATOM 5721 C CA . ALA A 1 722 ? -36.091 37.632 45.798 1.00 94.00 722 ALA A CA 1
ATOM 5722 C C . ALA A 1 722 ? -36.575 36.761 46.969 1.00 94.00 722 ALA A C 1
ATOM 5724 O O . ALA A 1 722 ? -36.616 37.202 48.121 1.00 94.00 722 ALA A O 1
ATOM 5725 N N . GLY A 1 723 ? -36.883 35.500 46.681 1.00 92.25 723 GLY A N 1
ATOM 5726 C CA . GLY A 1 723 ? -37.216 34.500 47.679 1.00 92.25 723 GLY A CA 1
ATOM 5727 C C . GLY A 1 723 ? -36.042 34.191 48.604 1.00 92.25 723 GLY A C 1
ATOM 5728 O O . GLY A 1 723 ? -34.904 33.997 48.173 1.00 92.25 723 GLY A O 1
ATOM 5729 N N . THR A 1 724 ? -36.322 34.149 49.904 1.00 90.50 724 THR A N 1
ATOM 5730 C CA . THR A 1 724 ? -35.304 34.037 50.963 1.00 90.50 724 THR A CA 1
ATOM 5731 C C . THR A 1 724 ? -35.306 32.683 51.673 1.00 90.50 724 THR A C 1
ATOM 5733 O O . THR A 1 724 ? -34.485 32.467 52.565 1.00 90.50 724 THR A O 1
ATOM 5736 N N . GLY A 1 725 ? -36.228 31.779 51.323 1.00 87.81 725 GLY A N 1
ATOM 5737 C CA . GLY A 1 725 ? -36.456 30.529 52.060 1.00 87.81 725 GLY A CA 1
ATOM 5738 C C . GLY A 1 725 ? -37.219 30.714 53.381 1.00 87.81 725 GLY A C 1
ATOM 5739 O O . GLY A 1 725 ? -37.406 29.753 54.117 1.00 87.81 725 GLY A O 1
ATOM 5740 N N . ASN A 1 726 ? -37.620 31.946 53.713 1.00 89.94 726 ASN A N 1
ATOM 5741 C CA . ASN A 1 726 ? -38.396 32.298 54.905 1.00 89.94 726 ASN A CA 1
ATOM 5742 C C . ASN A 1 726 ? -39.655 33.086 54.507 1.00 89.94 726 ASN A C 1
ATOM 5744 O O . ASN A 1 726 ? -39.836 33.438 53.337 1.00 89.94 726 ASN A O 1
ATOM 5748 N N . GLU A 1 727 ? -40.515 33.397 55.478 1.00 90.62 727 GLU A N 1
ATOM 5749 C CA . GLU A 1 727 ? -41.679 34.263 55.262 1.00 90.62 727 GLU A CA 1
ATOM 5750 C C . GLU A 1 727 ? -41.250 35.668 54.799 1.00 90.62 727 GLU A C 1
ATOM 5752 O O . GLU A 1 727 ? -40.492 36.368 55.480 1.00 90.62 727 GLU A O 1
ATOM 5757 N N . ILE A 1 728 ? -41.760 36.096 53.646 1.00 91.81 728 ILE A N 1
ATOM 5758 C CA . ILE A 1 728 ? -41.647 37.470 53.159 1.00 91.81 728 ILE A CA 1
ATOM 5759 C C . ILE A 1 728 ? -42.819 38.276 53.699 1.00 91.81 728 ILE A C 1
ATOM 5761 O O . ILE A 1 728 ? -43.962 37.834 53.675 1.00 91.81 728 ILE A O 1
ATOM 5765 N N . ASN A 1 729 ? -42.511 39.484 54.168 1.00 90.56 729 ASN A N 1
ATOM 5766 C CA . ASN A 1 729 ? -43.481 40.472 54.617 1.00 90.56 729 ASN A CA 1
ATOM 5767 C C . ASN A 1 729 ? -43.402 41.683 53.678 1.00 90.56 729 ASN A C 1
ATOM 5769 O O . ASN A 1 729 ? -42.481 42.492 53.797 1.00 90.56 729 ASN A O 1
ATOM 5773 N N . TRP A 1 730 ? -44.343 41.791 52.741 1.00 91.81 730 TRP A N 1
ATOM 5774 C CA . TRP A 1 730 ? -44.446 42.912 51.803 1.00 91.81 730 TRP A CA 1
ATOM 5775 C C . TRP A 1 730 ? -45.503 43.914 52.267 1.00 91.81 730 TRP A C 1
ATOM 5777 O O . TRP A 1 730 ? -46.530 43.506 52.806 1.00 91.81 730 TRP A O 1
ATOM 5787 N N . PHE A 1 731 ? -45.283 45.209 52.031 1.00 87.88 731 PHE A N 1
ATOM 5788 C CA . PHE A 1 731 ? -46.209 46.277 52.419 1.00 87.88 731 PHE A CA 1
ATOM 5789 C C . PHE A 1 731 ? -46.529 47.173 51.222 1.00 87.88 731 PHE A C 1
ATOM 5791 O O . PHE A 1 731 ? -45.607 47.607 50.533 1.00 87.88 731 PHE A O 1
ATOM 5798 N N . ASP A 1 732 ? -47.802 47.528 51.025 1.00 85.12 732 ASP A N 1
ATOM 5799 C CA . ASP A 1 732 ? -48.170 48.556 50.047 1.00 85.12 732 ASP A CA 1
ATOM 5800 C C . ASP A 1 732 ? -47.631 49.911 50.544 1.00 85.12 732 ASP A C 1
ATOM 5802 O O . ASP A 1 732 ? -47.988 50.355 51.644 1.00 85.12 732 ASP A O 1
ATOM 5806 N N . PRO A 1 733 ? -46.761 50.595 49.779 1.00 75.38 733 PRO A N 1
ATOM 5807 C CA . PRO A 1 733 ? -46.183 51.865 50.204 1.00 75.38 733 PRO A CA 1
ATOM 5808 C C . PRO A 1 733 ? -47.241 52.965 50.386 1.00 75.38 733 PRO A C 1
ATOM 5810 O O . PRO A 1 733 ? -46.970 53.960 51.064 1.00 75.38 733 PRO A O 1
ATOM 5813 N N . SER A 1 734 ? -48.445 52.794 49.834 1.00 74.62 734 SER A N 1
ATOM 5814 C CA . SER A 1 734 ? -49.564 53.719 49.994 1.00 74.62 734 SER A CA 1
ATOM 5815 C C . SER A 1 734 ? -50.380 53.396 51.259 1.00 74.62 734 SER A C 1
ATOM 5817 O O . SER A 1 734 ? -50.919 52.295 51.364 1.00 74.62 734 SER A O 1
ATOM 5819 N N . PRO A 1 735 ? -50.544 54.335 52.213 1.00 66.94 735 PRO A N 1
ATOM 5820 C CA . PRO A 1 735 ? -51.435 54.127 53.355 1.00 66.94 735 PRO A CA 1
ATOM 5821 C C . PRO A 1 735 ? -52.894 53.965 52.892 1.00 66.94 735 PRO A C 1
ATOM 5823 O O . PRO A 1 735 ? -53.357 54.694 52.007 1.00 66.94 735 PRO A O 1
ATOM 5826 N N . MET A 1 736 ? -53.628 53.023 53.491 1.00 65.56 736 MET A N 1
ATOM 5827 C CA . MET A 1 736 ? -55.027 52.734 53.163 1.00 65.56 736 MET A CA 1
ATOM 5828 C C . MET A 1 736 ? -55.957 53.843 53.688 1.00 65.56 736 MET A C 1
ATOM 5830 O O . MET A 1 736 ? -56.551 53.734 54.757 1.00 65.56 736 MET A O 1
ATOM 5834 N N . ASP A 1 737 ? -56.125 54.926 52.924 1.00 61.91 737 ASP A N 1
ATOM 5835 C CA . ASP A 1 737 ? -57.163 55.928 53.197 1.00 61.91 737 ASP A CA 1
ATOM 5836 C C . ASP A 1 737 ? -58.541 55.387 52.776 1.00 61.91 737 ASP A C 1
ATOM 5838 O O . ASP A 1 737 ? -58.864 55.289 51.585 1.00 61.91 737 ASP A O 1
ATOM 5842 N N . ALA A 1 738 ? -59.376 55.070 53.770 1.00 57.28 738 ALA A N 1
ATOM 5843 C CA . ALA A 1 738 ? -60.735 54.554 53.593 1.00 57.28 738 ALA A CA 1
ATOM 5844 C C . ALA A 1 738 ? -61.674 55.488 52.796 1.00 57.28 738 ALA A C 1
ATOM 5846 O O . ALA A 1 738 ? -62.761 55.068 52.399 1.00 57.28 738 ALA A O 1
ATOM 5847 N N . SER A 1 739 ? -61.286 56.748 52.561 1.00 56.19 739 SER A N 1
ATOM 5848 C CA . SER A 1 739 ? -62.035 57.712 51.748 1.00 56.19 739 SER A CA 1
ATOM 5849 C C . SER A 1 739 ? -61.574 57.807 50.284 1.00 56.19 739 SER A C 1
ATOM 5851 O O . SER A 1 739 ? -62.273 58.425 49.478 1.00 56.19 739 SER A O 1
ATOM 5853 N N . ILE A 1 740 ? -60.442 57.181 49.923 1.00 54.66 740 ILE A N 1
ATOM 5854 C CA . ILE A 1 740 ? -59.785 57.313 48.606 1.00 54.66 740 ILE A CA 1
ATOM 5855 C C . ILE A 1 740 ? -59.607 55.956 47.900 1.00 54.66 740 ILE A C 1
ATOM 5857 O O . ILE A 1 740 ? -59.705 55.892 46.672 1.00 54.66 740 ILE A O 1
ATOM 5861 N N . PHE A 1 741 ? -59.408 54.856 48.633 1.00 55.66 741 PHE A N 1
ATOM 5862 C CA . PHE A 1 741 ? -59.272 53.526 48.034 1.00 55.66 741 PHE A CA 1
ATOM 5863 C C . PHE A 1 741 ? -60.636 52.849 47.830 1.00 55.66 741 PHE A C 1
ATOM 5865 O O . PHE A 1 741 ? -61.306 52.436 48.775 1.00 55.66 741 PHE A O 1
ATOM 5872 N N . GLY A 1 742 ? -61.043 52.695 46.564 1.00 60.50 742 GLY A N 1
ATOM 5873 C CA . GLY A 1 742 ? -61.985 51.637 46.186 1.00 60.50 742 GLY A CA 1
ATOM 5874 C C . GLY A 1 742 ? -61.386 50.261 46.505 1.00 60.50 742 GLY A C 1
ATOM 5875 O O . GLY A 1 742 ? -60.175 50.152 46.680 1.00 60.50 742 GLY A O 1
ATOM 5876 N N . GLN A 1 743 ? -62.223 49.221 46.596 1.00 69.62 743 GLN A N 1
ATOM 5877 C CA . GLN A 1 743 ? -61.778 47.841 46.855 1.00 69.62 743 GLN A CA 1
ATOM 5878 C C . GLN A 1 743 ? -60.552 47.507 45.988 1.00 69.62 743 GLN A C 1
ATOM 5880 O O . GLN A 1 743 ? -60.662 47.550 44.768 1.00 69.62 743 GLN A O 1
ATOM 5885 N N . LYS A 1 744 ? -59.396 47.240 46.608 1.00 79.06 744 LYS A N 1
ATOM 5886 C CA . LYS A 1 744 ? -58.143 46.858 45.942 1.00 79.06 744 LYS A CA 1
ATOM 5887 C C . LYS A 1 744 ? -57.818 45.426 46.362 1.00 79.06 744 LYS A C 1
ATOM 5889 O O . LYS A 1 744 ? -57.762 45.122 47.549 1.00 79.06 744 LYS A O 1
ATOM 5894 N N . PHE A 1 745 ? -57.685 44.549 45.383 1.00 84.31 745 PHE A N 1
ATOM 5895 C CA . PHE A 1 745 ? -57.307 43.150 45.511 1.00 84.31 745 PHE A CA 1
ATOM 5896 C C . PHE A 1 745 ? -55.831 43.023 45.174 1.00 84.31 745 PHE A C 1
ATOM 5898 O O . PHE A 1 745 ? -55.351 43.747 44.303 1.00 84.31 745 PHE A O 1
ATOM 5905 N N . TYR A 1 746 ? -55.140 42.095 45.824 1.00 87.12 746 TYR A N 1
ATOM 5906 C CA . TYR A 1 746 ? -53.732 41.820 45.573 1.00 87.12 746 TYR A CA 1
ATOM 5907 C C . TYR A 1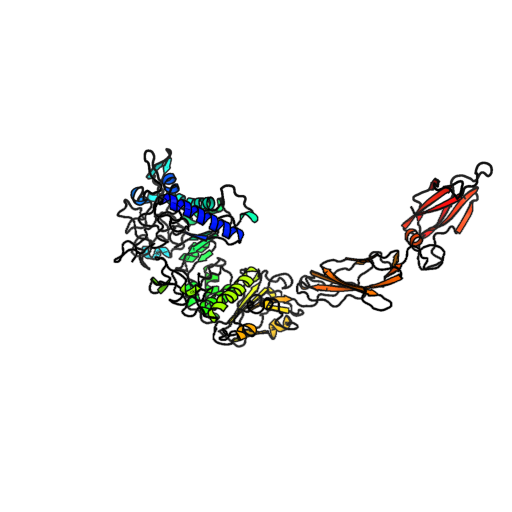 746 ? -53.538 40.352 45.215 1.00 87.12 746 TYR A C 1
ATOM 5909 O O . TYR A 1 746 ? -54.306 39.496 45.658 1.00 87.12 746 TYR A O 1
ATOM 5917 N N . ARG A 1 747 ? -52.503 40.069 44.430 1.00 88.06 747 ARG A N 1
ATOM 5918 C CA . ARG A 1 747 ? -52.005 38.717 44.186 1.00 88.06 747 ARG A CA 1
ATOM 5919 C C . ARG A 1 747 ? -50.485 38.717 44.148 1.00 88.06 747 ARG A C 1
ATOM 5921 O O . ARG A 1 747 ? -49.870 39.730 43.821 1.00 88.06 747 ARG A O 1
ATOM 5928 N N . ILE A 1 748 ? -49.914 37.563 44.456 1.00 89.94 748 ILE A N 1
ATOM 5929 C CA . ILE A 1 748 ? -48.499 37.284 44.236 1.00 89.94 748 ILE A CA 1
ATOM 5930 C C . ILE A 1 748 ? -48.413 36.426 42.982 1.00 89.94 748 ILE A C 1
ATOM 5932 O O . ILE A 1 748 ? -49.156 35.454 42.861 1.00 89.94 748 ILE A O 1
ATOM 5936 N N . ASN A 1 749 ? -47.511 36.783 42.077 1.00 88.31 749 ASN A N 1
ATOM 5937 C CA . ASN A 1 749 ? -47.118 35.935 40.961 1.00 88.31 749 ASN A CA 1
ATOM 5938 C C . ASN A 1 749 ? -45.621 35.644 41.053 1.00 88.31 749 ASN A C 1
ATOM 5940 O O . ASN A 1 749 ? -44.861 36.415 41.640 1.00 88.31 749 ASN A O 1
ATOM 5944 N N . ILE A 1 750 ? -45.217 34.544 40.437 1.00 90.19 750 ILE A N 1
ATOM 5945 C CA . ILE A 1 750 ? -43.811 34.235 40.187 1.00 90.19 750 ILE A CA 1
ATOM 5946 C C . ILE A 1 750 ? -43.402 34.983 38.914 1.00 90.19 750 ILE A C 1
ATOM 5948 O O . ILE A 1 750 ? -44.202 35.072 37.977 1.00 90.19 750 ILE A O 1
ATOM 5952 N N . GLU A 1 751 ? -42.224 35.605 38.946 1.00 84.75 751 GLU A N 1
ATOM 5953 C CA . GLU A 1 751 ? -41.663 36.400 37.841 1.00 84.75 751 GLU A CA 1
ATOM 5954 C C . GLU A 1 751 ? -41.055 35.532 36.736 1.00 84.75 751 GLU A C 1
ATOM 5956 O O . GLU A 1 751 ? -40.336 34.560 37.071 1.00 84.75 751 GLU A O 1
#

Sequence (751 aa):
DGWGGSGPSYDPGSPYAVKNFFAVNELMTVHYDASNSVEENRAAAMTAFHDFVASADLKEVGVMLDAPFNHTAHDVELGQVGVDLFQPDGQTWSANDEIRYRDARFFSQDGNYSNRASNASDIAIAPDRYDFGKWNDVKDVFFGQYDSLVEFDSDASRSNYLNEGDNFDTSDSNWNNNDFTRDEIQWNTTRLVWDYFAEYTLHWLTQTGYLDGTEHTEETRYIGIDGLRCDFGQGLPPRAWEYIINVTRQRKWNFVMMSESLDGGAVTYRSSRHFDILNENIVFALNSANNKNAYRSIFEDRRNSYGQALVLLNNTSHDEAMPSDPWEAVIRSAATGMIDGATMIFPGQELGIAGTYGYDWYELNFGKEIPHFKKWNSMNNAWNNTDYGNDQLYPVYSAIQTARLNSPALQSSNRWFIDGDGGNDQIFATAKYQTANAPPSASDVVIGFVNLNRNSVVSDNFKIPSELSTLLGIKDSRIYNVKNIAAYTAQDSNRNDEWLWGSGITGEDLKTNGFFVQLNPVPTVENTWQTDPYEAQYLKLFDVTPPPATSAPENSTGKNYVVGTDVQFTWTASESNTVDDNITGYRLVIKANTSDITVFDQSLGNVTEYTYNGSFGENVYSIIYPISLAGVEAPGSSVSNAVALLNPDLDEDLDGQSNYMEEIAGTDIYDHNSLLQLHQDGTNDNDQFTLRWNSVMGITYQVESNQTLSSINWHTEEYGIAGTGNEINWFDPSPMDASIFGQKFYRINIE

Foldseek 3Di:
DAPPDPDDHFVVFFVLQAQELLWDALPQAPPRDPPDDRVVSRVRNLVVVLVVLVVCLVVVHAAAAAAALQKHFLQHFCAPLNCVLQPFPPDDDDRNHGCQQRPQQQAAFDQFRQGGHPGSVGFHFDDQADPQDTDSRMTGGRQHDFQQGQGHPDPPSNVSVLDLDLDGPCVDCLNPPFDHHDPNDTDRVNVSSLVSLLVSLVSQCVSNALHAPDDQDPSCLSGTHAEYAYEPQSSHRLVSLQSSVVSNCVSRVRRAYEYEQAVDASNQLSVLVRHQEYAYVLLVQLLVDQWQVSLVCSQVVCCVRRNLRAYAQANADQQGFFAQWLVSRLLSQLSCLQAAHHYDDYPLSLLTDHGPFQKPDWDQHSNGTGQDNGHDIDSVRSVPDPDPLSPQSNLQSVLSVQLSVPFLQSNDNDKDWWDFPVRGGQKHWMKTWNFFQAELLVTKIWIKIGGSALVDKDKGFTAQAPNNCRGHNADQAFFKWWFQSSQRPPQPVCNRVDTDQVRGDGSNCSHPVGGMDIAHHDDPDDVCCVPHHGHMRGIIMATQGFFDEWAAWEFPVNDLEDQAQKTKTFTDGDPPGDSNQAFFWKWKWKAFPVPRHTPDTDIDTPDGMDIDGGDAQTWMKMWMWTAGPSRHTHPIHPIYRIYHHHHQQDQQCPLPHGVVQCVLQVFDSNDSVRDFDWPDWDADPQQWIKTKTQHDAPWWKWKWKDLDPPDPDTHTQDTRHGGDRGMDIDTRPDHDDVVPDRRMDMDMDTD

Radius of gyration: 41.05 Å; chains: 1; bounding box: 102×88×108 Å